Protein AF-A0A2G6NDE7-F1 (afdb_monomer)

Secondary structure (DSSP, 8-state):
-EEEEEEETTEEEEE-TT--EEEEESSTTSSEE---TTS-SS-EEEEEETTEEEEEE-S-TT-EEEEETTEEEEE-SSEEEP-SEEEEEESSTT--EEEEEEEETTTS----TTHHHHHHHHTT-HHHHHHHHHHHHHH-TT-HHHHHHHHHHHHHTT-HHHHHHHHHHHHHHS--HHHHHHHHHHHHHTT-HHHHHHHHHHHHHH-TT-HHHHHHHHHHHHT-S-----------------PEEEEEETTEEEEEEHHHHHHHHHHHHHHHHHHHHHHHHHHT----S-EEEEEE-TT-----S--TTSEEEE--GGGGGSHHHHHHHHHHHHHHHHHHHHHTT---S-HHHHHHHHHHHH-PPPHHHHHHHHH-TTHHHH--SSS--SS---SS-HHHHHHHHHHHHHHHHHHHHHHHHHHHHHHHHHHHHHS-HHHHHHHTT--HHHHHHHHHHHTT---

Sequence (463 aa):
MRLLHVKFGTIEKQLEGDVSELNVGRQRTNDIVVQENTVSRQHGRFLRLEDGYYFEDLKSRNGSMLITDEGIIPVWDTRSPLPEVGWIRLGGADGPMVRFEEKDAATGRVKNPLKPGIVQLNDKAFDAATAAFEAVITEYPGEWSAYYFSGASARMEENWELAVRRFEQYLLVQPHVPVMMELAKIYRTIGVEERAVEISRRVVQLAPGNARAHAAIEVMSGGMQSEDPTGEQLPEMGVGSFDMATERVHPFEITGPAILMKAVREPLSALLSAAWKTQGERCDCWPKQTIPVWLRLPWSDDAPESSPDTIGIEMDPQYVADTEFFKRYIYYSYAQYLFAVITGFSDVDSWWLKEGFARMLTEDLQPYQEKQLQSVRKMAEWVSFAAAGSMPPVNGSQYQLAFTCLASQSFVSFICRSRGFEWMRQLFTTLKATSELNTAFKQMGWSVEMAELEWRHAIGIPE

Solvent-accessible surface area (backbone atoms only — not comparable to full-atom values): 25413 Å² total; per-residue (Å²): 106,70,28,41,39,38,37,46,94,88,50,73,49,68,41,42,91,90,42,43,69,44,38,30,13,32,34,83,87,29,77,42,61,42,90,42,91,62,34,29,55,64,22,30,33,40,37,53,57,99,85,47,46,29,39,30,32,58,77,30,88,49,41,33,30,41,38,43,98,90,45,80,44,79,36,68,79,40,77,37,79,55,69,51,52,40,30,40,27,37,18,53,99,88,29,61,64,35,37,39,36,40,21,29,72,86,78,64,52,65,62,62,66,61,51,67,18,54,52,25,48,76,71,64,38,32,70,62,15,23,56,36,18,51,52,32,38,74,76,40,56,79,49,51,67,30,32,44,51,22,13,55,23,25,47,78,70,67,37,53,70,57,14,50,54,23,40,51,60,29,41,76,78,47,86,44,65,69,58,46,54,50,50,24,50,52,28,48,74,76,67,42,50,70,61,19,41,41,41,23,51,51,40,33,72,78,35,74,83,43,62,68,31,54,51,47,38,51,53,60,66,71,55,78,66,94,76,88,82,85,86,78,86,70,84,86,76,79,90,60,90,72,56,80,38,77,48,79,52,85,60,36,34,45,34,25,39,49,73,54,48,74,72,43,43,70,66,48,53,54,46,53,47,49,36,51,53,56,52,19,59,76,64,76,48,77,85,86,58,78,38,41,29,40,44,39,49,67,74,58,84,83,63,71,86,86,53,92,78,47,42,74,42,70,50,57,75,75,44,66,78,40,54,64,47,41,49,45,53,54,34,28,48,49,34,49,46,50,50,34,60,62,26,66,65,52,80,65,60,36,32,49,60,54,52,4,46,15,43,48,75,54,48,79,87,50,75,57,57,56,50,55,58,53,71,42,86,60,44,79,81,60,57,52,77,72,78,36,42,66,51,79,75,65,100,79,52,70,67,52,46,58,45,49,53,49,49,21,22,51,50,45,46,45,50,36,72,75,62,34,63,68,49,54,54,52,42,32,50,37,26,48,74,61,58,32,68,63,60,25,32,46,76,72,75,42,43,51,59,56,52,50,51,54,44,36,48,70,58,71,42,81,134

pLDDT: mean 82.17, std 13.31, range [34.62, 97.12]

Nearest PDB structures (foldseek):
  5a8i-assembly1_A  TM=7.798E-01  e=8.333E-06  Sulfolobus acidocaldarius
  2pl2-assembly1_B  TM=7.092E-01  e=2.204E-02  Thermus thermophilus HB27
  5xi8-assembly1_A  TM=7.142E-01  e=6.083E-02  Escherichia coli K-12
  6vbv-assembly1_4  TM=3.597E-01  e=2.806E-02  Bos taurus
  7rqf-assembly1_A  TM=2.698E-01  e=1.552E+00  Pseudomonas aeruginosa PAO1

Structure (mmCIF, N/CA/C/O backbone):
data_AF-A0A2G6NDE7-F1
#
_entry.id   AF-A0A2G6NDE7-F1
#
loop_
_atom_site.group_PDB
_atom_site.id
_atom_site.type_symbol
_atom_site.label_atom_id
_atom_site.label_alt_id
_atom_site.label_comp_id
_atom_site.label_asym_id
_atom_site.label_entity_id
_atom_site.label_seq_id
_atom_site.pdbx_PDB_ins_code
_atom_site.Cartn_x
_atom_site.Cartn_y
_atom_site.Cartn_z
_atom_site.occupancy
_atom_site.B_iso_or_equiv
_atom_site.auth_seq_id
_atom_site.auth_comp_id
_atom_site.auth_asym_id
_atom_site.auth_atom_id
_atom_site.pdbx_PDB_model_num
ATOM 1 N N . MET A 1 1 ? -21.764 1.357 -10.287 1.00 62.25 1 MET A N 1
ATOM 2 C CA . MET A 1 1 ? -22.692 0.230 -10.001 1.00 62.25 1 MET A CA 1
ATOM 3 C C . MET A 1 1 ? -22.180 -0.955 -10.798 1.00 62.25 1 MET A C 1
ATOM 5 O O . MET A 1 1 ? -21.854 -0.740 -11.951 1.00 62.25 1 MET A O 1
ATOM 9 N N . ARG A 1 2 ? -21.984 -2.144 -10.220 1.00 71.31 2 ARG A N 1
ATOM 10 C CA . ARG A 1 2 ? -21.366 -3.273 -10.946 1.00 71.31 2 ARG A CA 1
ATOM 11 C C . ARG A 1 2 ? -22.443 -4.195 -11.504 1.00 71.31 2 ARG A C 1
ATOM 13 O O . ARG A 1 2 ? -23.449 -4.394 -10.828 1.00 71.31 2 ARG A O 1
ATOM 20 N N . LEU A 1 3 ? -22.211 -4.767 -12.681 1.00 85.12 3 LEU A N 1
ATOM 21 C CA . LEU A 1 3 ? -23.089 -5.754 -13.308 1.00 85.12 3 LEU A CA 1
ATOM 22 C C . LEU A 1 3 ? -22.299 -6.991 -13.735 1.00 85.12 3 LEU A C 1
ATOM 24 O O . LEU A 1 3 ? -21.169 -6.871 -14.205 1.00 85.12 3 LEU A O 1
ATOM 28 N N . LEU A 1 4 ? -22.889 -8.178 -13.609 1.00 87.25 4 LEU A N 1
ATOM 29 C CA . LEU A 1 4 ? -22.315 -9.394 -14.190 1.00 87.25 4 LEU A CA 1
ATOM 30 C C . LEU A 1 4 ? -22.932 -9.637 -15.558 1.00 87.25 4 LEU A C 1
ATOM 32 O O . LEU A 1 4 ? -24.124 -9.918 -15.660 1.00 87.25 4 LEU A O 1
ATOM 36 N N . HIS A 1 5 ? -22.118 -9.565 -16.604 1.00 90.38 5 HIS A N 1
ATOM 37 C CA . HIS A 1 5 ? -22.527 -9.903 -17.955 1.00 90.38 5 HIS A CA 1
ATOM 38 C C . HIS A 1 5 ? -22.294 -11.391 -18.208 1.00 90.38 5 HIS A C 1
ATOM 40 O O . HIS A 1 5 ? -21.168 -11.868 -18.105 1.00 90.38 5 HIS A O 1
ATOM 46 N N . VAL A 1 6 ? -23.341 -12.126 -18.570 1.00 93.62 6 VAL A N 1
ATOM 47 C CA . VAL A 1 6 ? -23.285 -13.564 -18.840 1.00 93.62 6 VAL A CA 1
ATOM 48 C C . VAL A 1 6 ? -23.688 -13.828 -20.286 1.00 93.62 6 VAL A C 1
ATOM 50 O O . VAL A 1 6 ? -24.734 -13.368 -20.745 1.00 93.62 6 VAL A O 1
ATOM 53 N N . LYS A 1 7 ? -22.850 -14.570 -21.015 1.00 93.62 7 LYS A N 1
ATOM 54 C CA . LYS A 1 7 ? -22.985 -14.802 -22.453 1.00 93.62 7 LYS A CA 1
ATOM 55 C C . LYS A 1 7 ? -22.878 -16.277 -22.824 1.00 93.62 7 LYS A C 1
ATOM 57 O O . LYS A 1 7 ? -21.927 -16.965 -22.452 1.00 93.62 7 LYS A O 1
ATOM 62 N N . PHE A 1 8 ? -23.810 -16.730 -23.656 1.00 93.12 8 PHE A N 1
ATOM 63 C CA . PHE A 1 8 ? -23.776 -18.036 -24.308 1.00 93.12 8 PHE A CA 1
ATOM 64 C C . PHE A 1 8 ? -24.249 -17.914 -25.762 1.00 93.12 8 PHE A C 1
ATOM 66 O O . PHE A 1 8 ? -25.417 -17.630 -26.025 1.00 93.12 8 PHE A O 1
ATOM 73 N N . GLY A 1 9 ? -23.343 -18.106 -26.726 1.00 89.31 9 GLY A N 1
ATOM 74 C CA . GLY A 1 9 ? -23.644 -17.869 -28.141 1.00 89.31 9 GLY A CA 1
ATOM 75 C C . GLY A 1 9 ? -24.088 -16.421 -28.386 1.00 89.31 9 GLY A C 1
ATOM 76 O O . GLY A 1 9 ? -23.323 -15.487 -28.145 1.00 89.31 9 GLY A O 1
ATOM 77 N N . THR A 1 10 ? -25.327 -16.242 -28.851 1.00 88.31 10 THR A N 1
ATOM 78 C CA . THR A 1 10 ? -25.974 -14.929 -29.049 1.00 88.31 10 THR A CA 1
ATOM 79 C C . THR A 1 10 ? -26.804 -14.468 -27.848 1.00 88.31 10 THR A C 1
ATOM 81 O O . THR A 1 10 ? -27.357 -13.373 -27.882 1.00 88.31 10 THR A O 1
ATOM 84 N N . ILE A 1 11 ? -26.950 -15.302 -26.815 1.00 89.69 11 ILE A N 1
ATOM 85 C CA . ILE A 1 11 ? -27.692 -14.964 -25.600 1.00 89.69 11 ILE A CA 1
ATOM 86 C C . ILE A 1 11 ? -26.772 -14.148 -24.699 1.00 89.69 11 ILE A C 1
ATOM 88 O O . ILE A 1 11 ? -25.694 -14.614 -24.334 1.00 89.69 11 ILE A O 1
ATOM 92 N N . GLU A 1 12 ? -27.224 -12.958 -24.323 1.00 91.81 12 GLU A N 1
ATOM 93 C CA . GLU A 1 12 ? -26.545 -12.049 -23.403 1.00 91.81 12 GLU A CA 1
ATOM 94 C C . GLU A 1 12 ? -27.528 -11.630 -22.304 1.00 91.81 12 GLU A C 1
ATOM 96 O O . GLU A 1 12 ? -28.669 -11.251 -22.585 1.00 91.81 12 GLU A O 1
ATOM 101 N N . LYS A 1 13 ? -27.111 -11.768 -21.044 1.00 93.25 13 LYS A N 1
ATOM 102 C CA . LYS A 1 13 ? -27.898 -11.450 -19.845 1.00 93.25 13 LYS A CA 1
ATOM 103 C C . LYS A 1 13 ? -27.040 -10.708 -18.832 1.00 93.25 13 LYS A C 1
ATOM 105 O O . LYS A 1 13 ? -25.821 -10.856 -18.832 1.00 93.25 13 LYS A O 1
ATOM 110 N N . GLN A 1 14 ? -27.675 -9.910 -17.981 1.00 90.38 14 GLN A N 1
ATOM 111 C CA . GLN A 1 14 ? -26.994 -9.080 -16.992 1.00 90.38 14 GLN A CA 1
ATOM 112 C C . GLN A 1 14 ? -27.635 -9.263 -15.617 1.00 90.38 14 GLN A C 1
ATOM 114 O O . GLN A 1 14 ? -28.860 -9.265 -15.510 1.00 90.38 14 GLN A O 1
ATOM 119 N N . LEU A 1 15 ? -26.809 -9.426 -14.584 1.00 88.06 15 LEU A N 1
ATOM 120 C CA . LEU A 1 15 ? -27.224 -9.236 -13.194 1.00 88.06 15 LEU A CA 1
ATOM 121 C C . LEU A 1 15 ? -26.900 -7.804 -12.796 1.00 88.06 15 LEU A C 1
ATOM 123 O O . LEU A 1 15 ? -25.742 -7.483 -12.543 1.00 88.06 15 LEU A O 1
ATOM 127 N N . GLU A 1 16 ? -27.924 -6.961 -12.757 1.00 82.19 16 GLU A N 1
ATOM 128 C CA . GLU A 1 16 ? -27.847 -5.563 -12.341 1.00 82.19 16 GLU A CA 1
ATOM 129 C C . GLU A 1 16 ? -29.150 -5.128 -11.661 1.00 82.19 16 GLU A C 1
ATOM 131 O O . GLU A 1 16 ? -30.178 -5.792 -11.782 1.00 82.19 16 GLU A O 1
ATOM 136 N N . GLY A 1 17 ? -29.116 -4.003 -10.943 1.00 78.44 17 GLY A N 1
ATOM 137 C CA . GLY A 1 17 ? -30.314 -3.441 -10.311 1.00 78.44 17 GLY A CA 1
ATOM 138 C C . GLY A 1 17 ? -30.997 -4.423 -9.364 1.00 78.44 17 GLY A C 1
ATOM 139 O O . GLY A 1 17 ? -30.342 -4.965 -8.472 1.00 78.44 17 GLY A O 1
ATOM 140 N N . ASP A 1 18 ? -32.288 -4.643 -9.600 1.00 76.88 18 ASP A N 1
ATOM 141 C CA . ASP A 1 18 ? -33.152 -5.543 -8.828 1.00 76.88 18 ASP A CA 1
ATOM 142 C C . ASP A 1 18 ? -33.022 -7.021 -9.248 1.00 76.88 18 ASP A C 1
ATOM 144 O O . ASP A 1 18 ? -33.621 -7.900 -8.628 1.00 76.88 18 ASP A O 1
ATOM 148 N N . VAL A 1 19 ? -32.246 -7.325 -10.296 1.00 82.06 19 VAL A N 1
ATOM 149 C CA . VAL A 1 19 ? -32.011 -8.702 -10.749 1.00 82.06 19 VAL A CA 1
ATOM 150 C C . VAL A 1 19 ? -30.932 -9.338 -9.875 1.00 82.06 19 VAL A C 1
ATOM 152 O O . VAL A 1 19 ? -29.744 -9.027 -9.997 1.00 82.06 19 VAL A O 1
ATOM 155 N N . SER A 1 20 ? -31.350 -10.242 -8.988 1.00 88.69 20 SER A N 1
ATOM 156 C CA . SER A 1 20 ? -30.471 -10.941 -8.042 1.00 88.69 20 SER A CA 1
ATOM 157 C C . SER A 1 20 ? -30.060 -12.347 -8.486 1.00 88.69 20 SER A C 1
ATOM 159 O O . SER A 1 20 ? -29.087 -12.886 -7.958 1.00 88.69 20 SER A O 1
ATOM 161 N N . GLU A 1 21 ? -30.740 -12.942 -9.469 1.00 94.44 21 GLU A N 1
ATOM 162 C CA . GLU A 1 21 ? -30.390 -14.264 -9.994 1.00 94.44 21 GLU A CA 1
ATOM 163 C C . GLU A 1 21 ? -30.641 -14.409 -11.503 1.00 94.44 21 GLU A C 1
ATOM 165 O O . GLU A 1 21 ? -31.545 -13.789 -12.061 1.00 94.44 21 GLU A O 1
ATOM 170 N N . LEU A 1 22 ? -29.826 -15.242 -12.161 1.00 96.69 22 LEU A N 1
ATOM 171 C CA . LEU A 1 22 ? -30.031 -15.714 -13.533 1.00 96.69 22 LEU A CA 1
ATOM 172 C C . LEU A 1 22 ? -29.875 -17.230 -13.576 1.00 96.69 22 LEU A C 1
ATOM 174 O O . LEU A 1 22 ? -28.804 -17.769 -13.288 1.00 96.69 22 LEU A O 1
ATOM 178 N N . ASN A 1 23 ? -30.923 -17.926 -13.995 1.00 97.12 23 ASN A N 1
ATOM 179 C CA . ASN A 1 23 ? -30.917 -19.375 -14.113 1.00 97.12 23 ASN A CA 1
ATOM 180 C C . ASN A 1 23 ? -30.326 -19.816 -15.456 1.00 97.12 23 ASN A C 1
ATOM 182 O O . ASN A 1 23 ? -30.584 -19.220 -16.506 1.00 97.12 23 ASN A O 1
ATOM 186 N N . VAL A 1 24 ? -29.565 -20.909 -15.439 1.00 96.81 24 VAL A N 1
ATOM 187 C CA . VAL A 1 24 ? -28.998 -21.532 -16.636 1.00 96.81 24 VAL A CA 1
ATOM 188 C C . VAL A 1 24 ? -29.367 -23.008 -16.712 1.00 96.81 24 VAL A C 1
ATOM 190 O O . VAL A 1 24 ? -29.295 -23.763 -15.740 1.00 96.81 24 VAL A O 1
ATOM 193 N N . GLY A 1 25 ? -29.766 -23.451 -17.901 1.00 96.19 25 GLY A N 1
ATOM 194 C CA . GLY A 1 25 ? -30.099 -24.849 -18.135 1.00 96.19 25 GLY A CA 1
ATOM 195 C C . GLY A 1 25 ? -30.762 -25.092 -19.480 1.00 96.19 25 GLY A C 1
ATOM 196 O O . GLY A 1 25 ? -30.996 -24.180 -20.271 1.00 96.19 25 GLY A O 1
ATOM 197 N N . ARG A 1 26 ? -31.090 -26.355 -19.752 1.00 96.00 26 ARG A N 1
ATOM 198 C CA . ARG A 1 26 ? -31.675 -26.763 -21.035 1.00 96.00 26 ARG A CA 1
ATOM 199 C C . ARG A 1 26 ? -33.152 -26.413 -21.189 1.00 96.00 26 ARG A C 1
ATOM 201 O O . ARG A 1 26 ? -33.639 -26.296 -22.315 1.00 96.00 26 ARG A O 1
ATOM 208 N N . GLN A 1 27 ? -33.900 -26.289 -20.092 1.00 95.25 27 GLN A N 1
ATOM 209 C CA . GLN A 1 27 ? -35.298 -25.866 -20.189 1.00 95.25 27 GLN A CA 1
ATOM 210 C C . GLN A 1 27 ? -35.392 -24.432 -20.706 1.00 95.25 27 GLN A C 1
ATOM 212 O O . GLN A 1 27 ? -34.599 -23.570 -20.341 1.00 95.25 27 GLN A O 1
ATOM 217 N N . ARG A 1 28 ? -36.419 -24.175 -21.522 1.00 93.50 28 ARG A N 1
ATOM 218 C CA . ARG A 1 28 ? -36.696 -22.848 -22.091 1.00 93.50 28 ARG A CA 1
ATOM 219 C C . ARG A 1 28 ? -37.119 -21.806 -21.050 1.00 93.50 28 ARG A C 1
ATOM 221 O O . ARG A 1 28 ? -37.210 -20.638 -21.389 1.00 93.50 28 ARG A O 1
ATOM 228 N N . THR A 1 29 ? -37.410 -22.237 -19.825 1.00 94.06 29 THR A N 1
ATOM 229 C CA . THR A 1 29 ? -37.780 -21.374 -18.698 1.00 94.06 29 THR A CA 1
ATOM 230 C C . THR A 1 29 ? -36.574 -20.744 -18.001 1.00 94.06 29 THR A C 1
ATOM 232 O O . THR A 1 29 ? -36.780 -19.914 -17.129 1.00 94.06 29 THR A O 1
ATOM 235 N N . ASN A 1 30 ? -35.340 -21.147 -18.332 1.00 96.94 30 ASN A N 1
ATOM 236 C CA . ASN A 1 30 ? -34.134 -20.515 -17.792 1.00 96.94 30 ASN A CA 1
ATOM 237 C C . ASN A 1 30 ? -33.817 -19.216 -18.539 1.00 96.94 30 ASN A C 1
ATOM 239 O O . ASN A 1 30 ? -34.104 -19.100 -19.731 1.00 96.94 30 ASN A O 1
ATOM 243 N N . ASP A 1 31 ? -33.143 -18.286 -17.868 1.00 95.75 31 ASP A N 1
ATOM 244 C CA . ASP A 1 31 ? -32.687 -17.030 -18.470 1.00 95.75 31 ASP A CA 1
ATOM 245 C C . ASP A 1 31 ? -31.621 -17.266 -19.542 1.00 95.75 31 ASP A C 1
ATOM 247 O O . ASP A 1 31 ? -31.610 -16.606 -20.586 1.00 95.75 31 ASP A O 1
ATOM 251 N N . ILE A 1 32 ? -30.743 -18.241 -19.295 1.00 96.38 32 ILE A N 1
ATOM 252 C CA . ILE A 1 32 ? -29.700 -18.686 -20.215 1.00 96.38 32 ILE A CA 1
ATOM 253 C C . ILE A 1 32 ? -30.036 -20.112 -20.650 1.00 96.38 32 ILE A C 1
ATOM 255 O O . ILE A 1 32 ? -29.809 -21.089 -19.930 1.00 96.38 32 ILE A O 1
ATOM 259 N N . VAL A 1 33 ? -30.608 -20.230 -21.848 1.00 96.25 33 VAL A N 1
ATOM 260 C CA . VAL A 1 33 ? -31.058 -21.513 -22.392 1.00 96.25 33 VAL A CA 1
ATOM 261 C C . VAL A 1 33 ? -29.931 -22.179 -23.173 1.00 96.25 33 VAL A C 1
ATOM 263 O O . VAL A 1 33 ? -29.528 -21.702 -24.233 1.00 96.25 33 VAL A O 1
ATOM 266 N N . VAL A 1 34 ? -29.475 -23.329 -22.683 1.00 93.12 34 VAL A N 1
ATOM 267 C CA . VAL A 1 34 ? -28.413 -24.127 -23.308 1.00 93.12 34 VAL A CA 1
ATOM 268 C C . VAL A 1 34 ? -28.994 -25.464 -23.764 1.00 93.12 34 VAL A C 1
ATOM 270 O O . VAL A 1 34 ? -29.153 -26.387 -22.966 1.00 93.12 34 VAL A O 1
ATOM 273 N N . GLN A 1 35 ? -29.375 -25.567 -25.043 1.00 90.25 35 GLN A N 1
ATOM 274 C CA . GLN A 1 35 ? -30.114 -26.717 -25.592 1.00 90.25 35 GLN A CA 1
ATOM 275 C C . GLN A 1 35 ? -29.242 -27.955 -25.864 1.00 90.25 35 GLN A C 1
ATOM 277 O O . GLN A 1 35 ? -29.321 -28.555 -26.928 1.00 90.25 35 GLN A O 1
ATOM 282 N N . GLU A 1 36 ? -28.457 -28.373 -24.875 1.00 87.38 36 GLU A N 1
ATOM 283 C CA . GLU A 1 36 ? -27.539 -29.507 -24.981 1.00 87.38 36 GLU A CA 1
ATOM 284 C C . GLU A 1 36 ? -27.949 -30.643 -24.048 1.00 87.38 36 GLU A C 1
ATOM 286 O O . GLU A 1 36 ? -28.221 -30.430 -22.866 1.00 87.38 36 GLU A O 1
ATOM 291 N N . ASN A 1 37 ? -27.984 -31.880 -24.544 1.00 87.12 37 ASN A N 1
ATOM 292 C CA . ASN A 1 37 ? -28.448 -33.029 -23.750 1.00 87.12 37 ASN A CA 1
ATOM 293 C C . ASN A 1 37 ? -27.563 -33.328 -22.527 1.00 87.12 37 ASN A C 1
ATOM 295 O O . ASN A 1 37 ? -28.031 -33.946 -21.568 1.00 87.12 37 ASN A O 1
ATOM 299 N N . THR A 1 38 ? -26.312 -32.867 -22.552 1.00 85.56 38 THR A N 1
ATOM 300 C CA . THR A 1 38 ? -25.358 -32.924 -21.437 1.00 85.56 38 THR A CA 1
ATOM 301 C C . THR A 1 38 ? -25.697 -31.943 -20.311 1.00 85.56 38 THR A C 1
ATOM 303 O O . THR A 1 38 ? -25.205 -32.112 -19.193 1.00 85.56 38 THR A O 1
ATOM 306 N N . VAL A 1 39 ? -26.585 -30.974 -20.569 1.00 93.00 39 VAL A N 1
ATOM 307 C CA . VAL A 1 39 ? -27.033 -29.947 -19.629 1.00 93.00 39 VAL A CA 1
ATOM 308 C C . VAL A 1 39 ? -28.389 -30.327 -19.019 1.00 93.00 39 VAL A C 1
ATOM 310 O O . VAL A 1 39 ? -29.379 -30.629 -19.701 1.00 93.00 39 VAL A O 1
ATOM 313 N N . SER A 1 40 ? -28.442 -30.303 -17.687 1.00 94.44 40 SER A N 1
ATOM 314 C CA . SER A 1 40 ? -29.663 -30.477 -16.901 1.00 94.44 40 SER A CA 1
ATOM 315 C C . SER A 1 40 ? -30.731 -29.433 -17.231 1.00 94.44 40 SER A C 1
ATOM 317 O O . SER A 1 40 ? -30.460 -28.348 -17.741 1.00 94.44 40 SER A O 1
ATOM 319 N N . ARG A 1 41 ? -31.989 -29.781 -16.948 1.00 95.25 41 ARG A N 1
ATOM 320 C CA . ARG A 1 41 ? -33.151 -28.927 -17.223 1.00 95.25 41 ARG A CA 1
ATOM 321 C C . ARG A 1 41 ? -33.033 -27.567 -16.529 1.00 95.25 41 ARG A C 1
ATOM 323 O O . ARG A 1 41 ? -33.085 -26.557 -17.218 1.00 95.25 41 ARG A O 1
ATOM 330 N N . GLN A 1 42 ? -32.797 -27.587 -15.225 1.00 95.25 42 GLN A N 1
ATOM 331 C CA . GLN A 1 42 ? -32.268 -26.490 -14.420 1.00 95.25 42 GLN A CA 1
ATOM 332 C C . GLN A 1 42 ? -30.879 -26.966 -13.993 1.00 95.25 42 GLN A C 1
ATOM 334 O O . GLN A 1 42 ? -30.779 -28.027 -13.380 1.00 95.25 42 GLN A O 1
ATOM 339 N N . HIS A 1 43 ? -29.816 -26.316 -14.464 1.00 94.69 43 HIS A N 1
ATOM 340 C CA . HIS A 1 43 ? -28.449 -26.812 -14.277 1.00 94.69 43 HIS A CA 1
ATOM 341 C C . HIS A 1 43 ? -27.737 -26.068 -13.160 1.00 94.69 43 HIS A C 1
ATOM 343 O O . HIS A 1 43 ? -27.169 -26.687 -12.272 1.00 94.69 43 HIS A O 1
ATOM 349 N N . GLY A 1 44 ? -27.803 -24.747 -13.199 1.00 95.56 44 GLY A N 1
ATOM 350 C CA . GLY A 1 44 ? -27.184 -23.890 -12.208 1.00 95.56 44 GLY A CA 1
ATOM 351 C C . GLY A 1 44 ? -27.793 -22.504 -12.256 1.00 95.56 44 GLY A C 1
ATOM 352 O O . GLY A 1 44 ? -28.688 -22.234 -13.064 1.00 95.56 44 GLY A O 1
ATOM 353 N N . ARG A 1 45 ? -27.281 -21.614 -11.419 1.00 95.75 45 ARG A N 1
ATOM 354 C CA . ARG A 1 45 ? -27.657 -20.203 -11.439 1.00 95.75 45 ARG A CA 1
ATOM 355 C C . ARG A 1 45 ? -26.489 -19.302 -11.086 1.00 95.75 45 ARG A C 1
ATOM 357 O O . ARG A 1 45 ? -25.640 -19.653 -10.270 1.00 95.75 45 ARG A O 1
ATOM 364 N N . PHE A 1 46 ? -26.484 -18.134 -11.710 1.00 96.06 46 PHE A N 1
ATOM 365 C CA . PHE A 1 46 ? -25.657 -17.004 -11.328 1.00 96.06 46 PHE A CA 1
ATOM 366 C C . PHE A 1 46 ? -26.420 -16.186 -10.292 1.00 96.06 46 PHE A C 1
ATOM 368 O O . PHE A 1 46 ? -27.610 -15.928 -10.468 1.00 96.06 46 PHE A O 1
ATOM 375 N N . LEU A 1 47 ? -25.743 -15.790 -9.224 1.00 92.19 47 LEU A N 1
ATOM 376 C CA . LEU A 1 47 ? -26.322 -15.066 -8.100 1.00 92.19 47 LEU A CA 1
ATOM 377 C C . LEU A 1 47 ? -25.567 -13.762 -7.897 1.00 92.19 47 LEU A C 1
ATOM 379 O O . LEU A 1 47 ? -24.340 -13.739 -7.989 1.00 92.19 47 LEU A O 1
ATOM 383 N N . ARG A 1 48 ? -26.301 -12.704 -7.568 1.00 87.50 48 ARG A N 1
ATOM 384 C CA . ARG A 1 48 ? -25.762 -11.470 -7.013 1.00 87.50 48 ARG A CA 1
ATOM 385 C C . ARG A 1 48 ? -26.132 -11.410 -5.539 1.00 87.50 48 ARG A C 1
ATOM 387 O O . ARG A 1 48 ? -27.311 -11.360 -5.194 1.00 87.50 48 ARG A O 1
ATOM 394 N N . LEU A 1 49 ? -25.114 -11.414 -4.696 1.00 82.25 49 LEU A N 1
ATOM 395 C CA . LEU A 1 49 ? -25.223 -11.210 -3.259 1.00 82.25 49 LEU A CA 1
ATOM 396 C C . LEU A 1 49 ? -24.631 -9.839 -2.902 1.00 82.25 49 LEU A C 1
ATOM 398 O O . LEU A 1 49 ? -24.132 -9.125 -3.776 1.00 82.25 49 LEU A O 1
ATOM 402 N N . GLU A 1 50 ? -24.729 -9.443 -1.635 1.00 70.44 50 GLU A N 1
ATOM 403 C CA . GLU A 1 50 ? -24.191 -8.156 -1.165 1.00 70.44 50 GLU A CA 1
ATOM 404 C C . GLU A 1 50 ? -22.672 -8.045 -1.378 1.00 70.44 50 GLU A C 1
ATOM 406 O O . GLU A 1 50 ? -22.163 -6.960 -1.650 1.00 70.44 50 GLU A O 1
ATOM 411 N N . ASP A 1 51 ? -21.971 -9.175 -1.325 1.00 65.62 51 ASP A N 1
ATOM 412 C CA . ASP A 1 51 ? -20.515 -9.314 -1.356 1.00 65.62 51 ASP A CA 1
ATOM 413 C C . ASP A 1 51 ? -19.944 -9.714 -2.730 1.00 65.62 51 ASP A C 1
ATOM 415 O O . ASP A 1 51 ? -18.726 -9.767 -2.901 1.00 65.62 51 ASP A O 1
ATOM 419 N N . GLY A 1 52 ? -20.789 -9.954 -3.740 1.00 77.69 52 GLY A N 1
ATOM 420 C CA . GLY A 1 52 ? -20.324 -10.208 -5.103 1.00 77.69 52 GLY A CA 1
ATOM 421 C C . GLY A 1 52 ? -21.197 -11.150 -5.921 1.00 77.69 52 GLY A C 1
ATOM 422 O O . GLY A 1 52 ? -22.406 -11.280 -5.710 1.00 77.69 52 GLY A O 1
ATOM 423 N N . TYR A 1 53 ? -20.563 -11.790 -6.904 1.00 86.69 53 TYR A N 1
ATOM 424 C CA . TYR A 1 53 ? -21.213 -12.706 -7.831 1.00 86.69 53 TYR A CA 1
ATOM 425 C C . TYR A 1 53 ? -20.772 -14.141 -7.598 1.00 86.69 53 TYR A C 1
ATOM 427 O O . TYR A 1 53 ? -19.595 -14.427 -7.395 1.00 86.69 53 TYR A O 1
ATOM 435 N N . TYR A 1 54 ? -21.732 -15.051 -7.686 1.00 89.06 54 TYR A N 1
ATOM 436 C CA . TYR A 1 54 ? -21.531 -16.464 -7.410 1.00 89.06 54 TYR A CA 1
ATOM 437 C C . TYR A 1 54 ? -22.161 -17.320 -8.499 1.00 89.06 54 TYR A C 1
ATOM 439 O O . TYR A 1 54 ? -23.118 -16.907 -9.157 1.00 89.06 54 TYR A O 1
ATOM 447 N N . PHE A 1 55 ? -21.658 -18.540 -8.649 1.00 92.19 55 PHE A N 1
ATOM 448 C CA . PHE A 1 55 ? -22.319 -19.592 -9.404 1.00 92.19 55 PHE A CA 1
ATOM 449 C C . PHE A 1 55 ? -22.635 -20.774 -8.491 1.00 92.19 55 PHE A C 1
ATOM 451 O O . PHE A 1 55 ? -21.790 -21.229 -7.721 1.00 92.19 55 PHE A O 1
ATOM 458 N N . GLU A 1 56 ? -23.865 -21.265 -8.574 1.00 91.50 56 GLU A N 1
ATOM 459 C CA . GLU A 1 56 ? -24.354 -22.409 -7.809 1.00 91.50 56 GLU A CA 1
ATOM 460 C C . GLU A 1 56 ? -24.839 -23.489 -8.778 1.00 91.50 56 GLU A C 1
ATOM 462 O O . GLU A 1 56 ? -25.712 -23.236 -9.612 1.00 91.50 56 GLU A O 1
ATOM 467 N N . ASP A 1 57 ? -24.279 -24.696 -8.668 1.00 91.75 57 ASP A N 1
ATOM 468 C CA . ASP A 1 57 ? -24.794 -25.872 -9.372 1.00 91.75 57 ASP A CA 1
ATOM 469 C C . ASP A 1 57 ? -26.034 -26.409 -8.636 1.00 91.75 57 ASP A C 1
ATOM 471 O O . ASP A 1 57 ? -26.017 -26.617 -7.422 1.00 91.75 57 ASP A O 1
ATOM 475 N N . LEU A 1 58 ? -27.134 -26.616 -9.364 1.00 91.81 58 LEU A N 1
ATOM 476 C CA . LEU A 1 58 ? -28.426 -27.032 -8.807 1.00 91.81 58 LEU A CA 1
ATOM 477 C C . LEU A 1 58 ? -28.579 -28.559 -8.832 1.00 91.81 58 LEU A C 1
ATOM 479 O O . LEU A 1 58 ? -29.590 -29.081 -9.314 1.00 91.81 58 LEU A O 1
ATOM 483 N N . LYS A 1 59 ? -27.571 -29.282 -8.329 1.00 88.06 59 LYS A N 1
ATOM 484 C CA . LYS A 1 59 ? -27.505 -30.757 -8.350 1.00 88.06 59 LYS A CA 1
ATOM 485 C C . LYS A 1 59 ? -27.657 -31.308 -9.763 1.00 88.06 59 LYS A C 1
ATOM 487 O O . LYS A 1 59 ? -28.445 -32.222 -10.040 1.00 88.06 59 LYS A O 1
ATOM 492 N N . SER A 1 60 ? -26.938 -30.695 -10.690 1.00 90.12 60 SER A N 1
ATOM 493 C CA . SER A 1 60 ? -26.957 -31.066 -12.088 1.00 90.12 60 SER A CA 1
ATOM 494 C C . SER A 1 60 ? -26.408 -32.487 -12.270 1.00 90.12 60 SER A C 1
ATOM 496 O O . SER A 1 60 ? -25.547 -32.961 -11.533 1.00 90.12 60 SER A O 1
ATOM 498 N N . ARG A 1 61 ? -26.898 -33.206 -13.288 1.00 87.56 61 ARG A N 1
ATOM 499 C CA . ARG A 1 61 ? -26.511 -34.608 -13.525 1.00 87.56 61 ARG A CA 1
ATOM 500 C C . ARG A 1 61 ? -25.003 -34.802 -13.721 1.00 87.56 61 ARG A C 1
ATOM 502 O O . ARG A 1 61 ? -24.489 -35.858 -13.377 1.00 87.56 61 ARG A O 1
ATOM 509 N N . ASN A 1 62 ? -24.342 -33.829 -14.340 1.00 82.75 62 ASN A N 1
ATOM 510 C CA . ASN A 1 62 ? -22.968 -33.955 -14.821 1.00 82.75 62 ASN A CA 1
ATOM 511 C C . ASN A 1 62 ? -22.016 -32.930 -14.175 1.00 82.75 62 ASN A C 1
ATOM 513 O O . ASN A 1 62 ? -20.860 -32.860 -14.586 1.00 82.75 62 ASN A O 1
ATOM 517 N N . GLY A 1 63 ? -22.494 -32.161 -13.190 1.00 86.62 63 GLY A N 1
ATOM 518 C CA . GLY A 1 63 ? -21.737 -31.110 -12.515 1.00 86.62 63 GLY A CA 1
ATOM 519 C C . GLY A 1 63 ? -21.452 -29.884 -13.378 1.00 86.62 63 GLY A C 1
ATOM 520 O O . GLY A 1 63 ? -21.744 -29.852 -14.574 1.00 86.62 63 GLY A O 1
ATOM 521 N N . SER A 1 64 ? -20.815 -28.895 -12.757 1.00 88.69 64 SER A N 1
ATOM 522 C CA . SER A 1 64 ? -20.336 -27.678 -13.408 1.00 88.69 64 SER A CA 1
ATOM 523 C C . SER A 1 64 ? -18.861 -27.444 -13.088 1.00 88.69 64 SER A C 1
ATOM 525 O O . SER A 1 64 ? -18.358 -27.858 -12.043 1.00 88.69 64 SER A O 1
ATOM 527 N N . MET A 1 65 ? -18.143 -26.779 -13.989 1.00 82.31 65 MET A N 1
ATOM 528 C CA . MET A 1 65 ? -16.723 -26.458 -13.814 1.00 82.31 65 MET A CA 1
ATOM 529 C C . MET A 1 65 ? -16.494 -24.977 -14.097 1.00 82.31 65 MET A C 1
ATOM 531 O O . MET A 1 65 ? -16.792 -24.505 -15.193 1.00 82.31 65 MET A O 1
ATOM 535 N N . LEU A 1 66 ? -15.940 -24.262 -13.125 1.00 82.56 66 LEU A N 1
ATOM 536 C CA . LEU A 1 66 ? -15.463 -22.895 -13.273 1.00 82.56 66 LEU A CA 1
ATOM 537 C C . LEU A 1 66 ? -14.050 -22.923 -13.859 1.00 82.56 66 LEU A C 1
ATOM 539 O O . LEU A 1 66 ? -13.146 -23.542 -13.308 1.00 82.56 66 LEU A O 1
ATOM 543 N N . ILE A 1 67 ? -13.869 -22.263 -14.993 1.00 75.25 67 ILE A N 1
ATOM 544 C CA . ILE A 1 67 ? -12.603 -22.170 -15.712 1.00 75.25 67 ILE A CA 1
ATOM 545 C C . ILE A 1 67 ? -12.167 -20.710 -15.689 1.00 75.25 67 ILE A C 1
ATOM 547 O O . ILE A 1 67 ? -12.907 -19.823 -16.127 1.00 75.25 67 ILE A O 1
ATOM 551 N N . THR A 1 68 ? -10.967 -20.478 -15.174 1.00 73.81 68 THR A N 1
ATOM 552 C CA . THR A 1 68 ? -10.346 -19.163 -15.023 1.00 73.81 68 THR A CA 1
ATOM 553 C C . THR A 1 68 ? -8.913 -19.229 -15.546 1.00 73.81 68 THR A C 1
ATOM 555 O O . THR A 1 68 ? -8.383 -20.310 -15.811 1.00 73.81 68 THR A O 1
ATOM 558 N N . ASP A 1 69 ? -8.256 -18.078 -15.653 1.00 58.06 69 ASP A N 1
ATOM 559 C CA . ASP A 1 69 ? -6.831 -18.032 -16.003 1.00 58.06 69 ASP A CA 1
ATOM 560 C C . ASP A 1 69 ? -5.935 -18.659 -14.913 1.00 58.06 69 ASP A C 1
ATOM 562 O O . ASP A 1 69 ? -4.772 -18.960 -15.160 1.00 58.06 69 ASP A O 1
ATOM 566 N N . GLU A 1 70 ? -6.476 -18.872 -13.711 1.00 52.09 70 GLU A N 1
ATOM 567 C CA . GLU A 1 70 ? -5.788 -19.471 -12.562 1.00 52.09 70 GLU A CA 1
ATOM 568 C C . GLU A 1 70 ? -6.002 -20.992 -12.476 1.00 52.09 70 GLU A C 1
ATOM 570 O O . GLU A 1 70 ? -5.335 -21.669 -11.692 1.00 52.09 70 GLU A O 1
ATOM 575 N N . GLY A 1 71 ? -6.916 -21.552 -13.278 1.00 57.16 71 GLY A N 1
ATOM 576 C CA . GLY A 1 71 ? -7.142 -22.992 -13.365 1.00 57.16 71 GLY A CA 1
ATOM 577 C C . GLY A 1 71 ? -8.609 -23.398 -13.496 1.00 57.16 71 GLY A C 1
ATOM 578 O O . GLY A 1 71 ? -9.486 -22.611 -13.849 1.00 57.16 71 GLY A O 1
ATOM 579 N N . ILE A 1 72 ? -8.868 -24.680 -13.227 1.00 66.69 72 ILE A N 1
ATOM 580 C CA . ILE A 1 72 ? -10.195 -25.300 -13.329 1.00 66.69 72 ILE A CA 1
ATOM 581 C C . ILE A 1 72 ? -10.655 -25.700 -11.929 1.00 66.69 72 ILE A C 1
ATOM 583 O O . ILE A 1 72 ? -10.008 -26.505 -11.261 1.00 66.69 72 ILE A O 1
ATOM 587 N N . ILE A 1 73 ? -11.786 -25.151 -11.499 1.00 72.06 73 ILE A N 1
ATOM 588 C CA . ILE A 1 73 ? -12.379 -25.354 -10.181 1.00 72.06 73 ILE A CA 1
ATOM 589 C C . ILE A 1 73 ? -13.718 -26.074 -10.371 1.00 72.06 73 ILE A C 1
ATOM 591 O O . ILE A 1 73 ? -14.599 -25.556 -11.060 1.00 72.06 73 ILE A O 1
ATOM 595 N N . PRO A 1 74 ? -13.911 -27.266 -9.794 1.00 74.50 74 PRO A N 1
ATOM 596 C CA . PRO A 1 74 ? -15.203 -27.926 -9.859 1.00 74.50 74 PRO A CA 1
ATOM 597 C C . PRO A 1 74 ? -16.221 -27.232 -8.942 1.00 74.50 74 PRO A C 1
ATOM 599 O O . PRO A 1 74 ? -15.888 -26.859 -7.818 1.00 74.50 74 PRO A O 1
ATOM 602 N N . VAL A 1 75 ? -17.464 -27.095 -9.405 1.00 77.62 75 VAL A N 1
ATOM 603 C CA . VAL A 1 75 ? -18.573 -26.508 -8.639 1.00 77.62 75 VAL A CA 1
ATOM 604 C C . VAL A 1 75 ? -19.567 -27.613 -8.289 1.00 77.62 75 VAL A C 1
ATOM 606 O O . VAL A 1 75 ? -20.217 -28.167 -9.177 1.00 77.62 75 VAL A O 1
ATOM 609 N N . TRP A 1 76 ? -19.694 -27.917 -6.996 1.00 67.25 76 TRP A N 1
ATOM 610 C CA . TRP A 1 76 ? -20.588 -28.959 -6.480 1.00 67.25 76 TRP A CA 1
ATOM 611 C C . TRP A 1 76 ? -21.407 -28.429 -5.312 1.00 67.25 76 TRP A C 1
ATOM 613 O O . TRP A 1 76 ? -20.810 -28.046 -4.307 1.00 67.25 76 TRP A O 1
ATOM 623 N N . ASP A 1 77 ? -22.739 -28.436 -5.434 1.00 61.59 77 ASP A N 1
ATOM 624 C CA . ASP A 1 77 ? -23.734 -28.250 -4.358 1.00 61.59 77 ASP A CA 1
ATOM 625 C C . ASP A 1 77 ? -23.484 -27.079 -3.377 1.00 61.59 77 ASP A C 1
ATOM 627 O O . ASP A 1 77 ? -24.058 -27.020 -2.290 1.00 61.59 77 ASP A O 1
ATOM 631 N N . THR A 1 78 ? -22.626 -26.136 -3.761 1.00 67.94 78 THR A N 1
ATOM 632 C CA . THR A 1 78 ? -22.153 -24.998 -2.977 1.00 67.94 78 THR A CA 1
ATOM 633 C C . THR A 1 78 ? -22.011 -23.799 -3.900 1.00 67.94 78 THR A C 1
ATOM 635 O O . THR A 1 78 ? -21.741 -23.926 -5.100 1.00 67.94 78 THR A O 1
ATOM 638 N N . ARG A 1 79 ? -22.209 -22.609 -3.337 1.00 79.88 79 ARG A N 1
ATOM 639 C CA . ARG A 1 79 ? -22.010 -21.350 -4.053 1.00 79.88 79 ARG A CA 1
ATOM 640 C C . ARG A 1 79 ? -20.514 -21.121 -4.224 1.00 79.88 79 ARG A C 1
ATOM 642 O O . ARG A 1 79 ? -19.796 -20.999 -3.238 1.00 79.88 79 ARG A O 1
ATOM 649 N N . SER A 1 80 ? -20.055 -21.068 -5.468 1.00 78.06 80 SER A N 1
ATOM 650 C CA . SER A 1 80 ? -18.665 -20.764 -5.804 1.00 78.06 80 SER A CA 1
ATOM 651 C C . SER A 1 80 ? -18.534 -19.294 -6.205 1.00 78.06 80 SER A C 1
ATOM 653 O O . SER A 1 80 ? -19.282 -18.863 -7.089 1.00 78.06 80 SER A O 1
ATOM 655 N N . PRO A 1 81 ? -17.629 -18.514 -5.585 1.00 81.31 81 PRO A N 1
ATOM 656 C CA . PRO A 1 81 ? -17.412 -17.122 -5.962 1.00 81.31 81 PRO A CA 1
ATOM 657 C C . PRO A 1 81 ? -16.885 -17.038 -7.394 1.00 81.31 81 PRO A C 1
ATOM 659 O O . PRO A 1 81 ? -16.055 -17.847 -7.819 1.00 81.31 81 PRO A O 1
ATOM 662 N N . LEU A 1 82 ? -17.390 -16.063 -8.148 1.00 79.00 82 LEU A N 1
ATOM 663 C CA . LEU A 1 82 ? -16.963 -15.818 -9.516 1.00 79.00 82 LEU A CA 1
ATOM 664 C C . LEU A 1 82 ? -15.848 -14.767 -9.556 1.00 79.00 82 LEU A C 1
ATOM 666 O O . LEU A 1 82 ? -15.986 -13.705 -8.950 1.00 79.00 82 LEU A O 1
ATOM 670 N N . PRO A 1 83 ? -14.758 -15.015 -10.304 1.00 71.00 83 PRO A N 1
ATOM 671 C CA . PRO A 1 83 ? -13.768 -13.984 -10.600 1.00 71.00 83 PRO A CA 1
ATOM 672 C C . PRO A 1 83 ? -14.337 -12.907 -11.542 1.00 71.00 83 PRO A C 1
ATOM 674 O O . PRO A 1 83 ? -15.479 -12.969 -11.987 1.00 71.00 83 PRO A O 1
ATOM 677 N N . GLU A 1 84 ? -13.519 -11.916 -11.903 1.00 72.06 84 GLU A N 1
ATOM 678 C CA . GLU A 1 84 ? -13.909 -10.852 -12.847 1.00 72.06 84 GLU A CA 1
ATOM 679 C C . GLU A 1 84 ? -14.291 -11.384 -14.233 1.00 72.06 84 GLU A C 1
ATOM 681 O O . GLU A 1 84 ? -15.165 -10.835 -14.895 1.00 72.06 84 GLU A O 1
ATOM 686 N N . VAL A 1 85 ? -13.639 -12.449 -14.693 1.00 80.81 85 VAL A N 1
ATOM 687 C CA . VAL A 1 85 ? -13.903 -13.063 -15.992 1.00 80.81 85 VAL A CA 1
ATOM 688 C C . VAL A 1 85 ? -13.630 -14.552 -15.913 1.00 80.81 85 VAL A C 1
ATOM 690 O O . VAL A 1 85 ? -12.698 -14.997 -15.244 1.00 80.81 85 VAL A O 1
ATOM 693 N N . GLY A 1 86 ? -14.435 -15.326 -16.622 1.00 82.50 86 GLY A N 1
ATOM 694 C CA . GLY A 1 86 ? -14.209 -16.752 -16.745 1.00 82.50 86 GLY A CA 1
ATOM 695 C C . GLY A 1 86 ? -15.316 -17.439 -17.515 1.00 82.50 86 GLY A C 1
ATOM 696 O O . GLY A 1 86 ? -16.138 -16.809 -18.194 1.00 82.50 86 GLY A O 1
ATOM 697 N N . TRP A 1 87 ? -15.325 -18.761 -17.400 1.00 91.06 87 TRP A N 1
ATOM 698 C CA . TRP A 1 87 ? -16.314 -19.613 -18.033 1.00 91.06 87 TRP A CA 1
ATOM 699 C C . TRP A 1 87 ? -16.861 -20.628 -17.046 1.00 91.06 87 TRP A C 1
ATOM 701 O O . TRP A 1 87 ? -16.120 -21.212 -16.263 1.00 91.06 87 TRP A O 1
ATOM 711 N N . ILE A 1 88 ? -18.158 -20.886 -17.138 1.00 94.31 88 ILE A N 1
ATOM 712 C CA . ILE A 1 88 ? -18.788 -22.054 -16.544 1.00 94.31 88 ILE A CA 1
ATOM 713 C C . ILE A 1 88 ? -18.983 -23.082 -17.648 1.00 94.31 88 ILE A C 1
ATOM 715 O O . ILE A 1 88 ? -19.773 -22.874 -18.570 1.00 94.31 88 ILE A O 1
ATOM 719 N N . ARG A 1 89 ? -18.273 -24.204 -17.563 1.00 92.62 89 ARG A N 1
ATOM 720 C CA . ARG A 1 89 ? -18.589 -25.392 -18.355 1.00 92.62 89 ARG A CA 1
ATOM 721 C C . ARG A 1 89 ? -19.707 -26.158 -17.659 1.00 92.62 89 ARG A C 1
ATOM 723 O O . ARG A 1 89 ? -19.564 -26.532 -16.498 1.00 92.62 89 ARG A O 1
ATOM 730 N N . LEU A 1 90 ? -20.793 -26.401 -18.385 1.00 90.44 90 LEU A N 1
ATOM 731 C CA . LEU A 1 90 ? -21.962 -27.120 -17.888 1.00 90.44 90 LEU A CA 1
ATOM 732 C C . LEU A 1 90 ? -21.891 -28.587 -18.313 1.00 90.44 90 LEU A C 1
ATOM 734 O O . LEU A 1 90 ? -21.944 -28.909 -19.499 1.00 90.44 90 LEU A O 1
ATOM 738 N N . GLY A 1 91 ? -21.831 -29.489 -17.344 1.00 83.12 91 GLY A N 1
ATOM 739 C CA . GLY A 1 91 ? -21.739 -30.925 -17.554 1.00 83.12 91 GLY A CA 1
ATOM 740 C C . GLY A 1 91 ? -20.316 -31.451 -17.764 1.00 83.12 91 GLY A C 1
ATOM 741 O O . GLY A 1 91 ? -19.349 -30.924 -17.220 1.00 83.12 91 GLY A O 1
ATOM 742 N N . GLY A 1 92 ? -20.209 -32.550 -18.522 1.00 73.88 92 GLY A N 1
ATOM 743 C CA . GLY A 1 92 ? -18.968 -33.316 -18.692 1.00 73.88 92 GLY A CA 1
ATOM 744 C C . GLY A 1 92 ? -17.860 -32.581 -19.459 1.00 73.88 92 GLY A C 1
ATOM 745 O O . GLY A 1 92 ? -17.952 -31.389 -19.741 1.00 73.88 92 GLY A O 1
ATOM 746 N N . ALA A 1 93 ? -16.795 -33.304 -19.821 1.00 71.38 93 ALA A N 1
ATOM 747 C CA . ALA A 1 93 ? -15.601 -32.723 -20.447 1.00 71.38 93 ALA A CA 1
ATOM 748 C C . ALA A 1 93 ? -15.902 -31.881 -21.706 1.00 71.38 93 ALA A C 1
ATOM 750 O O . ALA A 1 93 ? -15.322 -30.805 -21.855 1.00 71.38 93 ALA A O 1
ATOM 751 N N . ASP A 1 94 ? -16.873 -32.319 -22.514 1.00 77.25 94 ASP A N 1
ATOM 752 C CA . ASP A 1 94 ? -17.336 -31.661 -23.748 1.00 77.25 94 ASP A CA 1
ATOM 753 C C . ASP A 1 94 ? -18.571 -30.762 -23.530 1.00 77.25 94 ASP A C 1
ATOM 755 O O . ASP A 1 94 ? -19.344 -30.488 -24.449 1.00 77.25 94 ASP A O 1
ATOM 759 N N . GLY A 1 95 ? -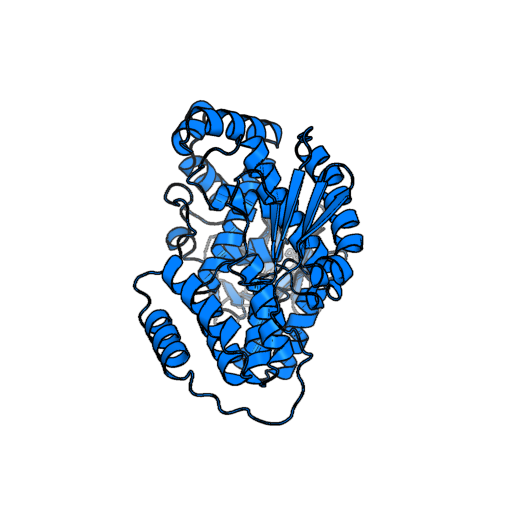18.823 -30.357 -22.284 1.00 84.44 95 GLY A N 1
ATOM 760 C CA . GLY A 1 95 ? -19.958 -29.520 -21.919 1.00 84.44 95 GLY A CA 1
ATOM 761 C C . GLY A 1 95 ? -19.897 -28.115 -22.540 1.00 84.44 95 GLY A C 1
ATOM 762 O O . GLY A 1 95 ? -18.809 -27.561 -22.715 1.00 84.44 95 GLY A O 1
ATOM 763 N N . PRO A 1 96 ? -21.048 -27.491 -22.844 1.00 92.25 96 PRO A N 1
ATOM 764 C CA . PRO A 1 96 ? -21.093 -26.115 -23.328 1.00 92.25 96 PRO A CA 1
ATOM 765 C C . PRO A 1 96 ? -20.542 -25.128 -22.292 1.00 92.25 96 PRO A C 1
ATOM 767 O O . PRO A 1 96 ? -20.759 -25.275 -21.087 1.00 92.25 96 PRO A O 1
ATOM 770 N N . MET A 1 97 ? -19.856 -24.094 -22.783 1.00 91.25 97 MET A N 1
ATOM 771 C CA . MET A 1 97 ? -19.225 -23.063 -21.960 1.00 91.25 97 MET A CA 1
ATOM 772 C C . MET A 1 97 ? -20.035 -21.770 -21.983 1.00 91.25 97 MET A C 1
ATOM 774 O O . MET A 1 97 ? -20.241 -21.170 -23.038 1.00 91.25 97 MET A O 1
ATOM 778 N N . VAL A 1 98 ? -20.453 -21.317 -20.807 1.00 93.69 98 VAL A N 1
ATOM 779 C CA . VAL A 1 98 ? -21.103 -20.026 -20.585 1.00 93.69 98 VAL A CA 1
ATOM 780 C C . VAL A 1 98 ? -20.055 -19.056 -20.065 1.00 93.69 98 VAL A C 1
ATOM 782 O O . VAL A 1 98 ? -19.466 -19.284 -19.014 1.00 93.69 98 VAL A O 1
ATOM 785 N N . ARG A 1 99 ? -19.794 -17.980 -20.805 1.00 92.00 99 ARG A N 1
ATOM 786 C CA . ARG A 1 99 ? -18.836 -16.952 -20.392 1.00 92.00 99 ARG A CA 1
ATOM 787 C C . ARG A 1 99 ? -19.510 -15.981 -19.432 1.00 92.00 99 ARG A C 1
ATOM 789 O O . ARG A 1 99 ? -20.659 -15.613 -19.658 1.00 92.00 99 ARG A O 1
ATOM 796 N N . PHE A 1 100 ? -18.782 -15.504 -18.434 1.00 89.75 100 PHE A N 1
ATOM 797 C CA . PHE A 1 100 ? -19.196 -14.357 -17.635 1.00 89.75 100 PHE A CA 1
ATOM 798 C C . PHE A 1 100 ? -18.075 -13.315 -17.565 1.00 89.75 100 PHE A C 1
ATOM 800 O O . PHE A 1 100 ? -16.895 -13.628 -17.739 1.00 89.75 100 PHE A O 1
ATOM 807 N N . GLU A 1 101 ? -18.463 -12.065 -17.361 1.00 84.44 101 GLU A N 1
ATOM 808 C CA . GLU A 1 101 ? -17.570 -10.925 -17.194 1.00 84.44 101 GLU A CA 1
ATOM 809 C C . GLU A 1 101 ? -18.255 -9.905 -16.284 1.00 84.44 101 GLU A C 1
ATOM 811 O O . GLU A 1 101 ? -19.331 -9.400 -16.607 1.00 84.44 101 GLU A O 1
ATOM 816 N N . GLU A 1 102 ? -17.645 -9.597 -15.147 1.00 81.12 102 GLU A N 1
ATOM 817 C CA . GLU A 1 102 ? -18.076 -8.496 -14.299 1.00 81.12 102 GLU A CA 1
ATOM 818 C C . GLU A 1 102 ? -17.618 -7.171 -14.909 1.00 81.12 102 GLU A C 1
ATOM 820 O O . GLU A 1 102 ? -16.452 -6.974 -15.263 1.00 81.12 102 GLU A O 1
ATOM 825 N N . LYS A 1 103 ? -18.562 -6.246 -15.037 1.00 74.38 103 LYS A N 1
ATOM 826 C CA . LYS A 1 103 ? -18.347 -4.925 -15.608 1.00 74.38 103 LYS A CA 1
ATOM 827 C C . LYS A 1 103 ? -18.744 -3.868 -14.600 1.00 74.38 103 LYS A C 1
ATOM 829 O O . LYS A 1 103 ? -19.757 -3.987 -13.912 1.00 74.38 103 LYS A O 1
ATOM 834 N N . ASP A 1 104 ? -17.968 -2.797 -14.551 1.00 64.69 104 ASP A N 1
ATOM 835 C CA . ASP A 1 104 ? -18.481 -1.561 -13.982 1.00 64.69 104 ASP A CA 1
ATOM 836 C C . ASP A 1 104 ? -19.515 -0.980 -14.961 1.00 64.69 104 ASP A C 1
ATOM 838 O O . ASP A 1 104 ? -19.236 -0.865 -16.153 1.00 64.69 104 ASP A O 1
ATOM 842 N N . ALA A 1 105 ? -20.717 -0.645 -14.496 1.00 58.50 105 ALA A N 1
ATOM 843 C CA . ALA A 1 105 ? -21.775 -0.096 -15.344 1.00 58.50 105 ALA A CA 1
ATOM 844 C C . ALA A 1 105 ? -21.422 1.284 -15.931 1.00 58.50 105 ALA A C 1
ATOM 846 O O . ALA A 1 105 ? -22.028 1.686 -16.920 1.00 58.50 105 ALA A O 1
ATOM 847 N N . ALA A 1 106 ? -20.455 2.006 -15.350 1.00 53.44 106 ALA A N 1
ATOM 848 C CA . ALA A 1 106 ? -19.974 3.291 -15.850 1.00 53.44 106 ALA A CA 1
ATOM 849 C C . ALA A 1 106 ? -18.756 3.158 -16.784 1.00 53.44 106 ALA A C 1
ATOM 851 O O . ALA A 1 106 ? -18.662 3.908 -17.752 1.00 53.44 106 ALA A O 1
ATOM 852 N N . THR A 1 107 ? -17.834 2.220 -16.523 1.00 55.56 107 THR A N 1
ATOM 853 C CA . THR A 1 107 ? -16.538 2.133 -17.243 1.00 55.56 107 THR A CA 1
ATOM 854 C C . THR A 1 107 ? -16.303 0.823 -18.008 1.00 55.56 107 THR A C 1
ATOM 856 O O . THR A 1 107 ? -15.402 0.739 -18.839 1.00 55.56 107 THR A O 1
ATOM 859 N N . GLY A 1 108 ? -17.132 -0.203 -17.800 1.00 47.25 108 GLY A N 1
ATOM 860 C CA . GLY A 1 108 ? -17.203 -1.407 -18.631 1.00 47.25 108 GLY A CA 1
ATOM 861 C C . GLY A 1 108 ? -16.305 -2.589 -18.241 1.00 47.25 108 GLY A C 1
ATOM 862 O O . GLY A 1 108 ? -16.508 -3.658 -18.816 1.00 47.25 108 GLY A O 1
ATOM 863 N N . ARG A 1 109 ? -15.371 -2.459 -17.278 1.00 50.19 109 ARG A N 1
ATOM 864 C CA . ARG A 1 109 ? -14.564 -3.557 -16.680 1.00 50.19 109 ARG A CA 1
ATOM 865 C C . ARG A 1 109 ? -14.020 -3.157 -15.301 1.00 50.19 109 ARG A C 1
ATOM 867 O O . ARG A 1 109 ? -13.435 -2.089 -15.192 1.00 50.19 109 ARG A O 1
ATOM 874 N N . VAL A 1 110 ? -14.106 -4.035 -14.296 1.00 50.34 110 VAL A N 1
ATOM 875 C CA . VAL A 1 110 ? -13.129 -4.021 -13.188 1.00 50.34 110 VAL A CA 1
ATOM 876 C C . VAL A 1 110 ? -12.051 -4.999 -13.623 1.00 50.34 110 VAL A C 1
ATOM 878 O O . VAL A 1 110 ? -12.319 -6.189 -13.721 1.00 50.34 110 VAL A O 1
ATOM 881 N N . LYS A 1 111 ? -10.899 -4.486 -14.043 1.00 65.38 111 LYS A N 1
ATOM 882 C CA . LYS A 1 111 ? -9.758 -5.283 -14.490 1.00 65.38 111 LYS A CA 1
ATOM 883 C C . LYS A 1 111 ? -8.671 -5.041 -13.466 1.00 65.38 111 LYS A C 1
ATOM 885 O O . LYS A 1 111 ? -8.329 -3.880 -13.276 1.00 65.38 111 LYS A O 1
ATOM 890 N N . ASN A 1 112 ? -8.108 -6.086 -12.858 1.00 73.75 112 ASN A N 1
ATOM 891 C CA . ASN A 1 112 ? -6.853 -5.922 -12.118 1.00 73.75 112 ASN A CA 1
ATOM 892 C C . ASN A 1 112 ? -5.835 -5.202 -13.034 1.00 73.75 112 ASN A C 1
ATOM 894 O O . ASN A 1 112 ? -5.387 -5.802 -14.026 1.00 73.75 112 ASN A O 1
ATOM 898 N N . PRO A 1 113 ? -5.492 -3.932 -12.746 1.00 78.12 113 PRO A N 1
ATOM 899 C CA . PRO A 1 113 ? -4.757 -3.095 -13.683 1.00 78.12 113 PRO A CA 1
ATOM 900 C C . PRO A 1 113 ? -3.314 -3.583 -13.855 1.00 78.12 113 PRO A C 1
ATOM 902 O O . PRO A 1 113 ? -2.721 -3.366 -14.906 1.00 78.12 113 PRO A O 1
ATOM 905 N N . LEU A 1 114 ? -2.788 -4.351 -12.893 1.00 78.75 114 LEU A N 1
ATOM 906 C CA . LEU A 1 114 ? -1.447 -4.937 -12.939 1.00 78.75 114 LEU A CA 1
ATOM 907 C C . LEU A 1 114 ? -1.339 -6.137 -13.887 1.00 78.75 114 LEU A C 1
ATOM 909 O O . LEU A 1 114 ? -0.250 -6.460 -14.357 1.00 78.75 114 LEU A O 1
ATOM 913 N N . LYS A 1 115 ? -2.451 -6.827 -14.174 1.00 81.69 115 LYS A N 1
ATOM 914 C CA . LYS A 1 115 ? -2.434 -8.105 -14.904 1.00 81.69 115 LYS A CA 1
ATOM 915 C C . LYS A 1 115 ? -1.757 -8.025 -16.283 1.00 81.69 115 LYS A C 1
ATOM 917 O O . LYS A 1 115 ? -0.967 -8.919 -16.574 1.00 81.69 115 LYS A O 1
ATOM 922 N N . PRO A 1 116 ? -2.007 -7.007 -17.131 1.00 81.25 116 PRO A N 1
ATOM 923 C CA . PRO A 1 116 ? -1.306 -6.866 -18.408 1.00 81.25 116 PRO A CA 1
ATOM 924 C C . PRO A 1 116 ? 0.215 -6.788 -18.248 1.00 81.25 116 PRO A C 1
ATOM 926 O O . PRO A 1 116 ? 0.923 -7.519 -18.936 1.00 81.25 116 PRO A O 1
ATOM 929 N N . GLY A 1 117 ? 0.696 -5.975 -17.301 1.00 82.88 117 GLY A N 1
ATOM 930 C CA . GLY A 1 117 ? 2.126 -5.839 -17.025 1.00 82.88 117 GLY A CA 1
ATOM 931 C C . GLY A 1 117 ? 2.739 -7.129 -16.482 1.00 82.88 117 GLY A C 1
ATOM 932 O O . GLY A 1 117 ? 3.819 -7.522 -16.905 1.00 82.88 117 GLY A O 1
ATOM 933 N N . ILE A 1 118 ? 2.029 -7.858 -15.612 1.00 78.31 118 ILE A N 1
ATOM 934 C CA . ILE A 1 118 ? 2.489 -9.160 -15.092 1.00 78.31 118 ILE A CA 1
ATOM 935 C C . ILE A 1 118 ? 2.612 -10.200 -16.216 1.00 78.31 118 ILE A C 1
ATOM 937 O O . ILE A 1 118 ? 3.569 -10.971 -16.237 1.00 78.31 118 ILE A O 1
ATOM 941 N N . VAL A 1 119 ? 1.667 -10.226 -17.162 1.00 78.38 119 VAL A N 1
ATOM 942 C CA . VAL A 1 119 ? 1.749 -11.111 -18.337 1.00 78.38 119 VAL A CA 1
ATOM 943 C C . VAL A 1 119 ? 2.994 -10.778 -19.162 1.00 78.38 119 VAL A C 1
ATOM 945 O O . VAL A 1 119 ? 3.783 -11.670 -19.455 1.00 78.38 119 VAL A O 1
ATOM 948 N N . GLN A 1 120 ? 3.226 -9.497 -19.447 1.00 80.75 120 GLN A N 1
ATOM 949 C CA . GLN A 1 120 ? 4.400 -9.050 -20.203 1.00 80.75 120 GLN A CA 1
ATOM 950 C C . GLN A 1 120 ? 5.719 -9.339 -19.471 1.00 80.75 120 GLN A C 1
ATOM 952 O O . GLN A 1 120 ? 6.682 -9.766 -20.104 1.00 80.75 120 GLN A O 1
ATOM 957 N N . LEU A 1 121 ? 5.757 -9.191 -18.141 1.00 77.00 121 LEU A N 1
ATOM 958 C CA . LEU A 1 121 ? 6.898 -9.592 -17.311 1.00 77.00 121 LEU A CA 1
ATOM 959 C C . LEU A 1 121 ? 7.222 -11.080 -17.461 1.00 77.00 121 LEU A C 1
ATOM 961 O O . LEU A 1 121 ? 8.385 -11.442 -17.638 1.00 77.00 121 LEU A O 1
ATOM 965 N N . ASN A 1 122 ? 6.204 -11.941 -17.400 1.00 75.38 122 ASN A N 1
ATOM 966 C CA . ASN A 1 122 ? 6.376 -13.386 -17.562 1.00 75.38 122 ASN A CA 1
ATOM 967 C C . ASN A 1 122 ? 6.863 -13.746 -18.972 1.00 75.38 122 ASN A C 1
ATOM 969 O O . ASN A 1 122 ? 7.711 -14.628 -19.124 1.00 75.38 122 ASN A O 1
ATOM 973 N N . ASP A 1 123 ? 6.392 -13.008 -19.977 1.00 85.25 123 ASP A N 1
ATOM 974 C CA . ASP A 1 123 ? 6.835 -13.117 -21.369 1.00 85.25 123 ASP A CA 1
ATOM 975 C C . ASP A 1 123 ? 8.213 -12.472 -21.615 1.00 85.25 123 ASP A C 1
ATOM 977 O O . ASP A 1 123 ? 8.740 -12.538 -22.726 1.00 85.25 123 ASP A O 1
ATOM 981 N N . LYS A 1 124 ? 8.827 -11.872 -20.581 1.00 89.56 124 LYS A N 1
ATOM 982 C CA . LYS A 1 124 ? 10.095 -11.121 -20.638 1.00 89.56 124 LYS A CA 1
ATOM 983 C C . LYS A 1 124 ? 10.062 -9.927 -21.602 1.00 89.56 124 LYS A C 1
ATOM 985 O O . LYS A 1 124 ? 11.107 -9.456 -22.045 1.00 89.56 124 LYS A O 1
ATOM 990 N N . ALA A 1 125 ? 8.871 -9.432 -21.920 1.00 91.88 125 ALA A N 1
ATOM 991 C CA . ALA A 1 125 ? 8.655 -8.218 -22.693 1.00 91.88 125 ALA A CA 1
ATOM 992 C C . ALA A 1 125 ? 8.725 -7.004 -21.752 1.00 91.88 125 ALA A C 1
ATOM 994 O O . ALA A 1 125 ? 7.698 -6.424 -21.401 1.00 91.88 125 ALA A O 1
ATOM 995 N N . PHE A 1 126 ? 9.935 -6.672 -21.294 1.00 92.56 126 PHE A N 1
ATOM 996 C CA . PHE A 1 126 ? 10.142 -5.692 -20.225 1.00 92.56 126 PHE A CA 1
ATOM 997 C C . PHE A 1 126 ? 9.669 -4.278 -20.596 1.00 92.56 126 PHE A C 1
ATOM 999 O O . PHE A 1 126 ? 8.970 -3.693 -19.783 1.00 92.56 126 PHE A O 1
ATOM 1006 N N . ASP A 1 127 ? 9.890 -3.800 -21.823 1.00 95.75 127 ASP A N 1
ATOM 1007 C CA . ASP A 1 127 ? 9.439 -2.464 -22.275 1.00 95.75 127 ASP A CA 1
ATOM 1008 C C . ASP A 1 127 ? 7.921 -2.330 -22.186 1.00 95.75 127 ASP A C 1
ATOM 1010 O O . ASP A 1 127 ? 7.357 -1.409 -21.592 1.00 95.75 127 ASP A O 1
ATOM 1014 N N . ALA A 1 128 ? 7.238 -3.349 -22.709 1.00 91.00 128 ALA A N 1
ATOM 1015 C CA . ALA A 1 128 ? 5.792 -3.422 -22.670 1.00 91.00 128 ALA A CA 1
ATOM 1016 C C . ALA A 1 128 ? 5.287 -3.485 -21.220 1.00 91.00 128 ALA A C 1
ATOM 1018 O O . ALA A 1 128 ? 4.319 -2.796 -20.892 1.00 91.00 128 ALA A O 1
ATOM 1019 N N . ALA A 1 129 ? 5.960 -4.262 -20.362 1.00 89.56 129 ALA A N 1
ATOM 1020 C CA . ALA A 1 129 ? 5.639 -4.362 -18.943 1.00 89.56 129 ALA A CA 1
ATOM 1021 C C . ALA A 1 129 ? 5.816 -3.023 -18.220 1.00 89.56 129 ALA A C 1
ATOM 1023 O O . ALA A 1 129 ? 4.895 -2.591 -17.525 1.00 89.56 129 ALA A O 1
ATOM 1024 N N . THR A 1 130 ? 6.949 -2.345 -18.425 1.00 96.75 130 THR A N 1
ATOM 1025 C CA . THR A 1 130 ? 7.228 -1.001 -17.914 1.00 96.75 130 THR A CA 1
ATOM 1026 C C . THR A 1 130 ? 6.099 -0.055 -18.326 1.00 96.75 130 THR A C 1
ATOM 1028 O O . THR A 1 130 ? 5.433 0.512 -17.462 1.00 96.75 130 THR A O 1
ATOM 1031 N N . ALA A 1 131 ? 5.780 0.027 -19.622 1.00 95.06 131 ALA A N 1
ATOM 1032 C CA . ALA A 1 131 ? 4.704 0.879 -20.130 1.00 95.06 131 ALA A CA 1
ATOM 1033 C C . ALA A 1 131 ? 3.329 0.549 -19.517 1.00 95.06 131 ALA A C 1
ATOM 1035 O O . ALA A 1 131 ? 2.548 1.453 -19.207 1.00 95.06 131 ALA A O 1
ATOM 1036 N N . ALA A 1 132 ? 3.023 -0.734 -19.307 1.00 88.25 132 ALA A N 1
ATOM 1037 C CA . ALA A 1 132 ? 1.781 -1.148 -18.668 1.00 88.25 132 ALA A CA 1
ATOM 1038 C C . ALA A 1 132 ? 1.715 -0.709 -17.199 1.00 88.25 132 ALA A C 1
ATOM 1040 O O . ALA A 1 132 ? 0.677 -0.203 -16.779 1.00 88.25 132 ALA A O 1
ATOM 1041 N N . PHE A 1 133 ? 2.792 -0.861 -16.423 1.00 91.44 133 PHE A N 1
ATOM 1042 C CA . PHE A 1 133 ? 2.815 -0.429 -15.022 1.00 91.44 133 PHE A CA 1
ATOM 1043 C C . PHE A 1 133 ? 2.813 1.093 -14.870 1.00 91.44 133 PHE A C 1
ATOM 1045 O O . PHE A 1 133 ? 2.142 1.599 -13.976 1.00 91.44 133 PHE A O 1
ATOM 1052 N N . GLU A 1 134 ? 3.466 1.832 -15.765 1.00 94.50 134 GLU A N 1
ATOM 1053 C CA . GLU A 1 134 ? 3.394 3.299 -15.806 1.00 94.50 134 GLU A CA 1
ATOM 1054 C C . GLU A 1 134 ? 1.966 3.808 -16.063 1.00 94.50 134 GLU A C 1
ATOM 1056 O O . GLU A 1 134 ? 1.514 4.779 -15.447 1.00 94.50 134 GLU A O 1
ATOM 1061 N N . ALA A 1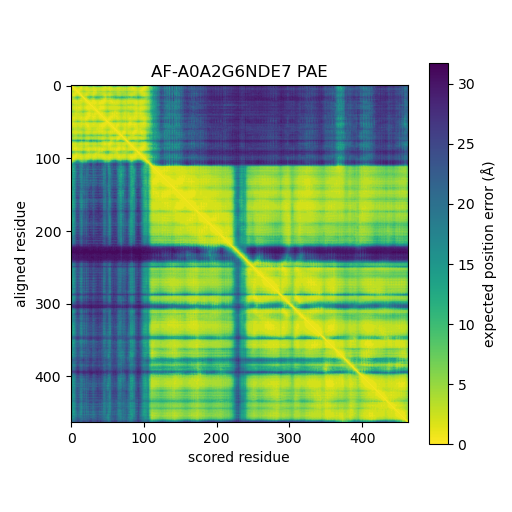 135 ? 1.202 3.107 -16.907 1.00 91.12 135 ALA A N 1
ATOM 1062 C CA . ALA A 1 135 ? -0.218 3.394 -17.084 1.00 91.12 135 ALA A CA 1
ATOM 1063 C C . ALA A 1 135 ? -1.019 3.139 -15.793 1.00 91.12 135 ALA A C 1
ATOM 1065 O O . ALA A 1 135 ? -1.882 3.945 -15.445 1.00 91.12 135 ALA A O 1
ATOM 1066 N N . VAL A 1 136 ? -0.697 2.075 -15.041 1.00 88.88 136 VAL A N 1
ATOM 1067 C CA . VAL A 1 136 ? -1.312 1.826 -13.724 1.00 88.88 136 VAL A CA 1
ATOM 1068 C C . VAL A 1 136 ? -0.965 2.928 -12.734 1.00 88.88 136 VAL A C 1
ATOM 1070 O O . VAL A 1 136 ? -1.853 3.373 -12.027 1.00 88.88 136 VAL A O 1
ATOM 1073 N N . ILE A 1 137 ? 0.281 3.400 -12.690 1.00 91.19 137 ILE A N 1
ATOM 1074 C CA . ILE A 1 137 ? 0.686 4.505 -11.807 1.00 91.19 137 ILE A CA 1
ATOM 1075 C C . ILE A 1 137 ? -0.098 5.778 -12.145 1.00 91.19 137 ILE A C 1
ATOM 1077 O O . ILE A 1 137 ? -0.549 6.484 -11.250 1.00 91.19 137 ILE A O 1
ATOM 1081 N N . THR A 1 138 ? -0.319 6.041 -13.431 1.00 88.12 138 THR A N 1
ATOM 1082 C CA . THR A 1 138 ? -1.086 7.210 -13.880 1.00 88.12 138 THR A CA 1
ATOM 1083 C C . THR A 1 138 ? -2.560 7.127 -13.467 1.00 88.12 138 THR A C 1
ATOM 1085 O O . THR A 1 138 ? -3.137 8.122 -13.034 1.00 88.12 138 THR A O 1
ATOM 1088 N N . GLU A 1 139 ? -3.188 5.955 -13.600 1.00 84.56 139 GLU A N 1
ATOM 1089 C CA . GLU A 1 139 ? -4.623 5.771 -13.332 1.00 84.56 139 GLU A CA 1
ATOM 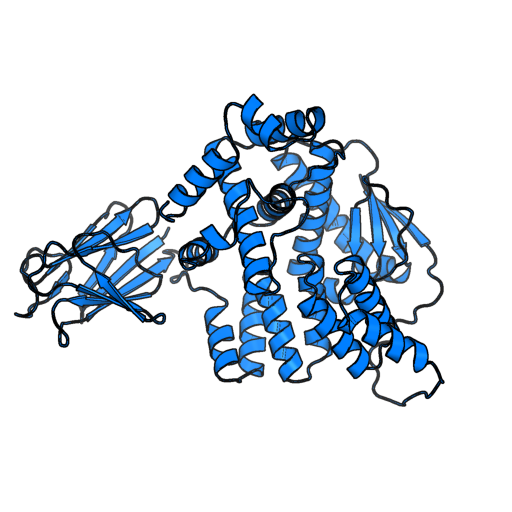1090 C C . GLU A 1 139 ? -4.926 5.478 -11.850 1.00 84.56 139 GLU A C 1
ATOM 1092 O O . GLU A 1 139 ? -5.906 5.974 -11.295 1.00 84.56 139 GLU A O 1
ATOM 1097 N N . TYR A 1 140 ? -4.050 4.718 -11.192 1.00 83.62 140 TYR A N 1
ATOM 1098 C CA . TYR A 1 140 ? -4.134 4.270 -9.800 1.00 83.62 140 TYR A CA 1
ATOM 1099 C C . TYR A 1 140 ? -2.838 4.595 -9.030 1.00 83.62 140 TYR A C 1
ATOM 1101 O O . TYR A 1 140 ? -2.114 3.683 -8.622 1.00 83.62 140 TYR A O 1
ATOM 1109 N N . PRO A 1 141 ? -2.524 5.877 -8.770 1.00 83.56 141 PRO A N 1
ATOM 1110 C CA . PRO A 1 141 ? -1.221 6.251 -8.215 1.00 83.56 141 PRO A CA 1
ATOM 1111 C C . PRO A 1 141 ? -0.919 5.762 -6.785 1.00 83.56 141 PRO A C 1
ATOM 1113 O O . PRO A 1 141 ? 0.171 6.016 -6.281 1.00 83.56 141 PRO A O 1
ATOM 1116 N N . GLY A 1 142 ? -1.840 5.059 -6.121 1.00 81.25 142 GLY A N 1
ATOM 1117 C CA . GLY A 1 142 ? -1.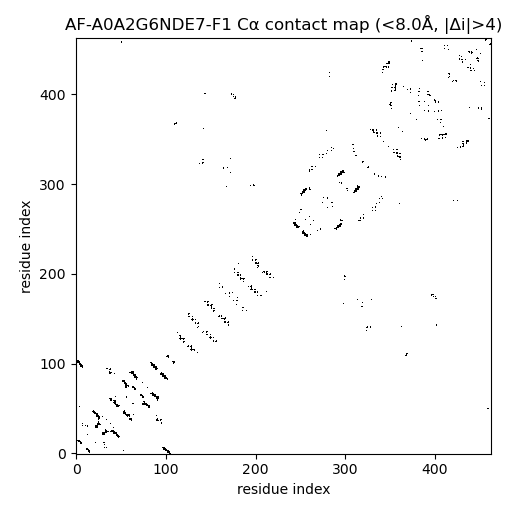645 4.406 -4.816 1.00 81.25 142 GLY A CA 1
ATOM 1118 C C . GLY A 1 142 ? -1.634 2.887 -4.909 1.00 81.25 142 GLY A C 1
ATOM 1119 O O . GLY A 1 142 ? -1.570 2.199 -3.891 1.00 81.25 142 GLY A O 1
ATOM 1120 N N . GLU A 1 143 ? -1.623 2.347 -6.128 1.00 83.06 143 GLU A N 1
ATOM 1121 C CA . GLU A 1 143 ? -1.240 0.967 -6.375 1.00 83.06 143 GLU A CA 1
ATOM 1122 C C . GLU A 1 143 ? 0.288 0.857 -6.301 1.00 83.06 143 GLU A C 1
ATOM 1124 O O . GLU A 1 143 ? 0.998 0.812 -7.304 1.00 83.06 143 GLU A O 1
ATOM 1129 N N . TRP A 1 144 ? 0.816 0.851 -5.075 1.00 81.94 144 TRP A N 1
ATOM 1130 C CA . TRP A 1 144 ? 2.260 0.885 -4.812 1.00 81.94 144 TRP A CA 1
ATOM 1131 C C . TRP A 1 144 ? 3.011 -0.286 -5.457 1.00 81.94 144 TRP A C 1
ATOM 1133 O O . TRP A 1 144 ? 4.169 -0.137 -5.846 1.00 81.94 144 TRP A O 1
ATOM 1143 N N . SER A 1 145 ? 2.348 -1.431 -5.645 1.00 82.44 145 SER A N 1
ATOM 1144 C CA . SER A 1 145 ? 2.931 -2.580 -6.344 1.00 82.44 145 SER A CA 1
ATOM 1145 C C . SER A 1 145 ? 3.336 -2.226 -7.781 1.00 82.44 145 SER A C 1
ATOM 1147 O O . SER A 1 145 ? 4.335 -2.749 -8.271 1.00 82.44 145 SER A O 1
ATOM 1149 N N . ALA A 1 146 ? 2.615 -1.315 -8.452 1.00 87.69 146 ALA A N 1
ATOM 1150 C CA . ALA A 1 146 ? 2.945 -0.859 -9.804 1.00 87.69 146 ALA A CA 1
ATOM 1151 C C . ALA A 1 146 ? 4.305 -0.145 -9.864 1.00 87.69 146 ALA A C 1
ATOM 1153 O O . ALA A 1 146 ? 5.047 -0.344 -10.820 1.00 87.69 146 ALA A O 1
ATOM 1154 N N . TYR A 1 147 ? 4.678 0.610 -8.827 1.00 91.25 147 TYR A N 1
ATOM 1155 C CA . TYR A 1 147 ? 5.994 1.252 -8.732 1.00 91.25 147 TYR A CA 1
ATOM 1156 C C . TYR A 1 147 ? 7.100 0.206 -8.600 1.00 91.25 147 TYR A C 1
ATOM 1158 O O . TYR A 1 147 ? 8.088 0.255 -9.329 1.00 91.25 147 TYR A O 1
ATOM 1166 N N . TYR A 1 148 ? 6.908 -0.803 -7.743 1.00 88.25 148 TYR A N 1
ATOM 1167 C CA . TYR A 1 148 ? 7.849 -1.918 -7.652 1.00 88.25 148 TYR A CA 1
ATOM 1168 C C . TYR A 1 148 ? 8.009 -2.637 -9.001 1.00 88.25 148 TYR A C 1
ATOM 1170 O O . TYR A 1 148 ? 9.135 -2.864 -9.446 1.00 88.25 148 TYR A O 1
ATOM 1178 N N . PHE A 1 149 ? 6.903 -2.999 -9.659 1.00 87.62 149 PHE A N 1
ATOM 1179 C CA . PHE A 1 149 ? 6.967 -3.747 -10.912 1.00 87.62 149 PHE A CA 1
ATOM 1180 C C . PHE A 1 149 ? 7.502 -2.912 -12.075 1.00 87.62 149 PHE A C 1
ATOM 1182 O O . PHE A 1 149 ? 8.248 -3.453 -12.891 1.00 87.62 149 PHE A O 1
ATOM 1189 N N . SER A 1 150 ? 7.185 -1.615 -12.133 1.00 93.38 150 SER A N 1
ATOM 1190 C CA . SER A 1 150 ? 7.796 -0.689 -13.090 1.00 93.38 150 SER A CA 1
ATOM 1191 C C . SER A 1 150 ? 9.308 -0.623 -12.868 1.00 93.38 150 SER A C 1
ATOM 1193 O O . SER A 1 150 ? 10.071 -0.912 -13.786 1.00 93.38 150 SER A O 1
ATOM 1195 N N . GLY A 1 151 ? 9.760 -0.389 -11.629 1.00 92.00 151 GLY A N 1
ATOM 1196 C CA . GLY A 1 151 ? 11.188 -0.336 -11.313 1.00 92.00 151 GLY A CA 1
ATOM 1197 C C . GLY A 1 151 ? 11.920 -1.650 -11.606 1.00 92.00 151 GLY A C 1
ATOM 1198 O O . GLY A 1 151 ? 13.023 -1.652 -12.150 1.00 92.00 151 GLY A O 1
ATOM 1199 N N . ALA A 1 152 ? 11.285 -2.789 -11.319 1.00 87.94 152 ALA A N 1
ATOM 1200 C CA . ALA A 1 152 ? 11.831 -4.107 -11.623 1.00 87.94 152 ALA A CA 1
ATOM 1201 C C . ALA A 1 152 ? 11.911 -4.386 -13.129 1.00 87.94 152 ALA A C 1
ATOM 1203 O O . ALA A 1 152 ? 12.897 -4.984 -13.559 1.00 87.94 152 ALA A O 1
ATOM 1204 N N . SER A 1 153 ? 10.914 -3.956 -13.908 1.00 89.44 153 SER A N 1
ATOM 1205 C CA . SER A 1 153 ? 10.902 -4.077 -15.372 1.00 89.44 153 SER A CA 1
ATOM 1206 C C . SER A 1 153 ? 11.980 -3.185 -15.980 1.00 89.44 153 SER A C 1
ATOM 1208 O O . SER A 1 153 ? 12.875 -3.702 -16.639 1.00 89.44 153 SER A O 1
ATOM 1210 N N . ALA A 1 154 ? 11.999 -1.898 -15.625 1.00 94.00 154 ALA A N 1
ATOM 1211 C CA . ALA A 1 154 ? 12.992 -0.924 -16.071 1.00 94.00 154 ALA A CA 1
ATOM 1212 C C . ALA A 1 154 ? 14.433 -1.362 -15.757 1.00 94.00 154 ALA A C 1
ATOM 1214 O O . ALA A 1 154 ? 15.328 -1.211 -16.585 1.00 94.00 154 ALA A O 1
ATOM 1215 N N . ARG A 1 155 ? 14.664 -1.990 -14.594 1.00 93.00 155 ARG A N 1
ATOM 1216 C CA . ARG A 1 155 ? 15.969 -2.570 -14.234 1.00 93.00 155 ARG A CA 1
ATOM 1217 C C . ARG A 1 155 ? 16.404 -3.675 -15.200 1.00 93.00 155 ARG A C 1
ATOM 1219 O O . ARG A 1 155 ? 17.591 -3.796 -15.480 1.00 93.00 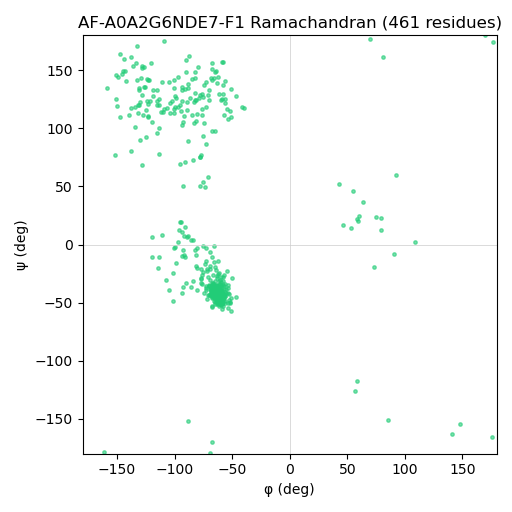155 ARG A O 1
ATOM 1226 N N . MET A 1 156 ? 15.476 -4.510 -15.673 1.00 89.75 156 MET A N 1
ATOM 1227 C CA . MET A 1 156 ? 15.782 -5.566 -16.652 1.00 89.75 156 MET A CA 1
ATOM 1228 C C . MET A 1 156 ? 16.131 -4.997 -18.032 1.00 89.75 156 MET A C 1
ATOM 1230 O O . MET A 1 156 ? 16.755 -5.693 -18.826 1.00 89.75 156 MET A O 1
ATOM 1234 N N . GLU A 1 157 ? 15.753 -3.747 -18.288 1.00 93.31 157 GLU A N 1
ATOM 1235 C CA . GLU A 1 157 ? 16.065 -2.987 -19.502 1.00 93.31 157 GLU A CA 1
ATOM 1236 C C . GLU A 1 157 ? 17.278 -2.072 -19.342 1.00 93.31 157 GLU A C 1
ATOM 1238 O O . GLU A 1 157 ? 17.594 -1.322 -20.259 1.00 93.31 157 GLU A O 1
ATOM 1243 N N . GLU A 1 158 ? 17.924 -2.093 -18.172 1.00 93.62 158 GLU A N 1
ATOM 1244 C CA . GLU A 1 158 ? 19.022 -1.186 -17.821 1.00 93.62 158 GLU A CA 1
ATOM 1245 C C . GLU A 1 158 ? 18.621 0.303 -17.863 1.00 93.62 158 GLU A C 1
ATOM 1247 O O . GLU A 1 158 ? 19.467 1.194 -17.893 1.00 93.62 158 GLU A O 1
ATOM 1252 N N . ASN A 1 159 ? 17.319 0.600 -17.785 1.00 94.69 159 ASN A N 1
ATOM 1253 C CA . ASN A 1 159 ? 16.816 1.953 -17.579 1.00 94.69 159 ASN A CA 1
ATOM 1254 C C . ASN A 1 159 ? 16.961 2.323 -16.095 1.00 94.69 159 ASN A C 1
ATOM 1256 O O . ASN A 1 159 ? 16.006 2.289 -15.312 1.00 94.69 159 ASN A O 1
ATOM 1260 N N . TRP A 1 160 ? 18.201 2.621 -15.701 1.00 92.81 160 TRP A N 1
ATOM 1261 C CA . TRP A 1 160 ? 18.575 2.865 -14.310 1.00 92.81 160 TRP A CA 1
ATOM 1262 C C . TRP A 1 160 ? 17.863 4.074 -13.706 1.00 92.81 160 TRP A C 1
ATOM 1264 O O . TRP A 1 160 ? 17.468 4.011 -12.545 1.00 92.81 160 TRP A O 1
ATOM 1274 N N . GLU A 1 161 ? 17.649 5.139 -14.484 1.00 90.88 161 GLU A N 1
ATOM 1275 C CA . GLU A 1 161 ? 16.964 6.351 -14.020 1.00 90.88 161 GLU A CA 1
ATOM 1276 C C . GLU A 1 161 ? 15.537 6.032 -13.555 1.00 90.88 161 GLU A C 1
ATOM 1278 O O . GLU A 1 161 ? 15.158 6.345 -12.422 1.00 90.88 161 GLU A O 1
ATOM 1283 N N . LEU A 1 162 ? 14.753 5.352 -14.401 1.00 92.81 162 LEU A N 1
ATOM 1284 C CA . LEU A 1 162 ? 13.384 4.979 -14.056 1.00 92.81 162 LEU A CA 1
ATOM 1285 C C . LEU A 1 162 ? 13.355 3.928 -12.939 1.00 92.81 162 LEU A C 1
ATOM 1287 O O . LEU A 1 162 ? 12.531 4.028 -12.028 1.00 92.81 162 LEU A O 1
ATOM 1291 N N . ALA A 1 163 ? 14.268 2.952 -12.975 1.00 93.06 163 ALA A N 1
ATOM 1292 C CA . ALA A 1 163 ? 14.358 1.916 -11.953 1.00 93.06 163 ALA A CA 1
ATOM 1293 C C . ALA A 1 163 ? 14.616 2.502 -10.558 1.00 93.06 163 ALA A C 1
ATOM 1295 O O . ALA A 1 163 ? 13.894 2.172 -9.614 1.00 93.06 163 ALA A O 1
ATOM 1296 N N . VAL A 1 164 ? 15.601 3.400 -10.439 1.00 93.12 164 VAL A N 1
ATOM 1297 C CA . VAL A 1 164 ? 15.909 4.121 -9.197 1.00 93.12 164 VAL A CA 1
ATOM 1298 C C . VAL A 1 164 ? 14.689 4.908 -8.740 1.00 93.12 164 VAL A C 1
ATOM 1300 O O . VAL A 1 164 ? 14.193 4.655 -7.644 1.00 93.12 164 VAL A O 1
ATOM 1303 N N . ARG A 1 165 ? 14.139 5.776 -9.603 1.00 92.00 165 ARG A N 1
ATOM 1304 C CA . ARG A 1 165 ? 12.981 6.617 -9.268 1.00 92.00 165 ARG A CA 1
ATOM 1305 C C . ARG A 1 165 ? 11.823 5.795 -8.704 1.00 92.00 165 ARG A C 1
ATOM 1307 O O . ARG A 1 165 ? 11.287 6.126 -7.649 1.00 92.00 165 ARG A O 1
ATOM 1314 N N . ARG A 1 166 ? 11.439 4.711 -9.385 1.00 92.44 166 ARG A N 1
ATOM 1315 C CA . ARG A 1 166 ? 10.278 3.892 -9.007 1.00 92.44 166 ARG A CA 1
ATOM 1316 C C . ARG A 1 166 ? 10.527 3.050 -7.759 1.00 92.44 166 ARG A C 1
ATOM 1318 O O . ARG A 1 166 ? 9.625 2.923 -6.929 1.00 92.44 166 ARG A O 1
ATOM 1325 N N . PHE A 1 167 ? 11.734 2.514 -7.577 1.00 90.69 167 PHE A N 1
ATOM 1326 C CA . PHE A 1 167 ? 12.071 1.815 -6.339 1.00 90.69 167 PHE A CA 1
ATOM 1327 C C . PHE A 1 167 ? 12.122 2.748 -5.138 1.00 90.69 167 PHE A C 1
ATOM 1329 O O . PHE A 1 167 ? 11.615 2.376 -4.082 1.00 90.69 167 PHE A O 1
ATOM 1336 N N . GLU A 1 168 ? 12.671 3.951 -5.277 1.00 91.88 168 GLU A N 1
ATOM 1337 C CA . GLU A 1 168 ? 12.667 4.919 -4.184 1.00 91.88 168 GLU A CA 1
ATOM 1338 C C . GLU A 1 168 ? 11.244 5.315 -3.796 1.00 91.88 168 GLU A C 1
ATOM 1340 O O . GLU A 1 168 ? 10.886 5.215 -2.625 1.00 91.88 168 GLU A O 1
ATOM 1345 N N . GLN A 1 169 ? 10.394 5.643 -4.771 1.00 91.38 169 GLN A N 1
ATOM 1346 C CA . GLN A 1 169 ? 8.977 5.929 -4.531 1.00 91.38 169 GLN A CA 1
ATOM 1347 C C . GLN A 1 169 ? 8.246 4.785 -3.813 1.00 91.38 169 GLN A C 1
ATOM 1349 O O . GLN A 1 169 ? 7.473 5.029 -2.888 1.00 91.38 169 GLN A O 1
ATOM 1354 N N . TYR A 1 170 ? 8.508 3.532 -4.198 1.00 89.06 170 TYR A N 1
ATOM 1355 C CA . TYR A 1 170 ? 7.964 2.361 -3.508 1.00 89.06 170 TYR A CA 1
ATOM 1356 C C . TYR A 1 170 ? 8.456 2.272 -2.053 1.00 89.06 170 TYR A C 1
ATOM 1358 O O . TYR A 1 170 ? 7.667 2.050 -1.130 1.00 89.06 170 TYR A O 1
ATOM 1366 N N . LEU A 1 171 ? 9.757 2.474 -1.836 1.00 88.06 171 LEU A N 1
ATOM 1367 C CA . LEU A 1 171 ? 10.388 2.346 -0.525 1.00 88.06 171 LEU A CA 1
ATOM 1368 C C . LEU A 1 171 ? 10.028 3.481 0.447 1.00 88.06 171 LEU A C 1
ATOM 1370 O O . LEU A 1 171 ? 10.077 3.254 1.656 1.00 88.06 171 LEU A O 1
ATOM 1374 N N . LEU A 1 172 ? 9.612 4.650 -0.056 1.00 86.75 172 LEU A N 1
ATOM 1375 C CA . LEU A 1 172 ? 9.085 5.754 0.757 1.00 86.75 172 LEU A CA 1
ATOM 1376 C C . LEU A 1 172 ? 7.830 5.364 1.553 1.00 86.75 172 LEU A C 1
ATOM 1378 O O . LEU A 1 172 ? 7.569 5.925 2.617 1.00 86.75 172 LEU A O 1
ATOM 1382 N N . VAL A 1 173 ? 7.051 4.406 1.042 1.00 82.12 173 VAL A N 1
ATOM 1383 C CA . VAL A 1 173 ? 5.824 3.920 1.689 1.00 82.12 173 VAL A CA 1
ATOM 1384 C C . VAL A 1 173 ? 6.043 2.553 2.333 1.00 82.12 173 VAL A C 1
ATOM 1386 O O . VAL A 1 173 ? 5.530 2.300 3.420 1.00 82.12 173 VAL A O 1
ATOM 1389 N N . GLN A 1 174 ? 6.800 1.666 1.679 1.00 80.50 174 GLN A N 1
ATOM 1390 C CA . GLN A 1 174 ? 6.984 0.279 2.108 1.00 80.50 174 GLN A CA 1
ATOM 1391 C C . GLN A 1 174 ? 8.472 -0.059 2.273 1.00 80.50 174 GLN A C 1
ATOM 1393 O O . GLN A 1 174 ? 9.113 -0.511 1.319 1.00 80.50 174 GLN A O 1
ATOM 1398 N N . PRO A 1 175 ? 9.036 0.088 3.488 1.00 82.00 175 PRO A N 1
ATOM 1399 C CA . PRO A 1 175 ? 10.390 -0.365 3.771 1.00 82.00 175 PRO A CA 1
ATOM 1400 C C . PRO A 1 175 ? 10.540 -1.861 3.469 1.00 82.00 175 PRO A C 1
ATOM 1402 O O . PRO A 1 175 ? 9.971 -2.715 4.148 1.00 82.00 175 PRO A O 1
ATOM 1405 N N . HIS A 1 176 ? 11.308 -2.189 2.431 1.00 79.12 176 HIS A N 1
ATOM 1406 C CA . HIS A 1 176 ? 11.423 -3.552 1.927 1.00 79.12 176 HIS A CA 1
ATOM 1407 C C . HIS A 1 176 ? 12.886 -3.905 1.663 1.00 79.12 176 HIS A C 1
ATOM 1409 O O . HIS A 1 176 ? 13.457 -3.538 0.635 1.00 79.12 176 HIS A O 1
ATOM 1415 N N . VAL A 1 177 ? 13.485 -4.655 2.593 1.00 82.69 177 VAL A N 1
ATOM 1416 C CA . VAL A 1 177 ? 14.915 -5.007 2.577 1.00 82.69 177 VAL A CA 1
ATOM 1417 C C . VAL A 1 177 ? 15.387 -5.593 1.236 1.00 82.69 177 VAL A C 1
ATOM 1419 O O . VAL A 1 177 ? 16.417 -5.138 0.742 1.00 82.69 177 VAL A O 1
ATOM 1422 N N . PRO A 1 178 ? 14.681 -6.544 0.589 1.00 81.19 178 PRO A N 1
ATOM 1423 C CA . PRO A 1 178 ? 15.093 -7.029 -0.726 1.00 81.19 178 PRO A CA 1
ATOM 1424 C C . PRO A 1 178 ? 15.174 -5.926 -1.789 1.00 81.19 178 PRO A C 1
ATOM 1426 O O . PRO A 1 178 ? 16.152 -5.887 -2.525 1.00 81.19 178 PRO A O 1
ATOM 1429 N N . VAL A 1 179 ? 14.205 -5.005 -1.846 1.00 84.44 179 VAL A N 1
ATOM 1430 C CA . VAL A 1 179 ? 14.220 -3.903 -2.829 1.00 84.44 179 VAL A CA 1
ATOM 1431 C C . VAL A 1 179 ? 15.272 -2.855 -2.478 1.00 84.44 179 VAL A C 1
ATOM 1433 O O . VAL A 1 179 ? 15.944 -2.375 -3.380 1.00 84.44 179 VAL A O 1
ATOM 1436 N N . MET A 1 180 ? 15.510 -2.577 -1.192 1.00 87.69 180 MET A N 1
ATOM 1437 C CA . MET A 1 180 ? 16.646 -1.752 -0.755 1.00 87.69 180 MET A CA 1
ATOM 1438 C C . MET A 1 180 ? 17.979 -2.344 -1.229 1.00 87.69 180 MET A C 1
ATOM 1440 O O . MET A 1 180 ? 18.823 -1.632 -1.761 1.00 87.69 180 MET A O 1
ATOM 1444 N N . MET A 1 181 ? 18.160 -3.663 -1.106 1.00 84.62 181 MET A N 1
ATOM 1445 C CA . MET A 1 181 ? 19.366 -4.331 -1.602 1.00 84.62 181 MET A CA 1
ATOM 1446 C C . MET A 1 181 ? 19.482 -4.289 -3.130 1.00 84.62 181 MET A C 1
ATOM 1448 O O . MET A 1 181 ? 20.598 -4.222 -3.637 1.00 84.62 181 MET A O 1
ATOM 1452 N N . GLU A 1 182 ? 18.373 -4.343 -3.872 1.00 85.38 182 GLU A N 1
ATOM 1453 C CA . GLU A 1 182 ? 18.401 -4.143 -5.328 1.00 85.38 182 GLU A CA 1
ATOM 1454 C C . GLU A 1 182 ? 18.750 -2.696 -5.693 1.00 85.38 182 GLU A C 1
ATOM 1456 O O . GLU A 1 182 ? 19.594 -2.476 -6.557 1.00 85.38 182 GLU A O 1
ATOM 1461 N N . LEU A 1 183 ? 18.181 -1.714 -4.993 1.00 91.25 183 LEU A N 1
ATOM 1462 C CA . LEU A 1 183 ? 18.475 -0.300 -5.202 1.00 91.25 183 LEU A CA 1
ATOM 1463 C C . LEU A 1 183 ? 19.947 0.026 -4.900 1.00 91.25 183 LEU A C 1
ATOM 1465 O O . LEU A 1 183 ? 20.599 0.685 -5.703 1.00 91.25 183 LEU A O 1
ATOM 1469 N N . ALA A 1 184 ? 20.505 -0.512 -3.810 1.00 90.69 184 ALA A N 1
ATOM 1470 C CA . ALA A 1 184 ? 21.926 -0.365 -3.485 1.00 90.69 184 ALA A CA 1
ATOM 1471 C C . ALA A 1 184 ? 22.840 -0.932 -4.588 1.00 90.69 184 ALA A C 1
ATOM 1473 O O . ALA A 1 184 ? 23.863 -0.336 -4.915 1.00 90.69 184 ALA A O 1
ATOM 1474 N N . LYS A 1 185 ? 22.464 -2.060 -5.210 1.00 89.62 185 LYS A N 1
ATOM 1475 C CA . LYS A 1 185 ? 23.211 -2.606 -6.356 1.00 89.62 185 LYS A CA 1
ATOM 1476 C C . LYS A 1 185 ? 23.129 -1.696 -7.573 1.00 89.62 185 LYS A C 1
ATOM 1478 O O . LYS A 1 185 ? 24.155 -1.488 -8.207 1.00 89.62 185 LYS A O 1
ATOM 1483 N N . ILE A 1 186 ? 21.942 -1.174 -7.895 1.00 90.94 186 ILE A N 1
ATOM 1484 C CA . ILE A 1 186 ? 21.773 -0.254 -9.028 1.00 90.94 186 ILE A CA 1
ATOM 1485 C C . ILE A 1 186 ? 22.640 0.982 -8.815 1.00 90.94 186 ILE A C 1
ATOM 1487 O O . ILE A 1 186 ? 23.381 1.345 -9.721 1.00 90.94 186 ILE A O 1
ATOM 1491 N N . TYR A 1 187 ? 22.614 1.569 -7.615 1.00 89.38 187 TYR A N 1
ATOM 1492 C CA . TYR A 1 187 ? 23.438 2.729 -7.283 1.00 89.38 187 TYR A CA 1
ATOM 1493 C C . TYR A 1 187 ? 24.931 2.478 -7.478 1.00 89.38 187 TYR A C 1
ATOM 1495 O O . TYR A 1 187 ? 25.604 3.285 -8.114 1.00 89.38 187 TYR A O 1
ATOM 1503 N N . ARG A 1 188 ? 25.423 1.314 -7.048 1.00 88.12 188 ARG A N 1
ATOM 1504 C CA . ARG A 1 188 ? 26.795 0.884 -7.330 1.00 88.12 188 ARG A CA 1
ATOM 1505 C C . ARG A 1 188 ? 27.064 0.718 -8.831 1.00 88.12 188 ARG A C 1
ATOM 1507 O O . ARG A 1 188 ? 28.133 1.084 -9.305 1.00 88.12 188 ARG A O 1
ATOM 1514 N N . THR A 1 189 ? 26.118 0.166 -9.593 1.00 88.12 189 THR A N 1
ATOM 1515 C CA . THR A 1 189 ? 26.251 -0.001 -11.052 1.00 88.12 189 THR A CA 1
ATOM 1516 C C . THR A 1 189 ? 26.359 1.338 -11.781 1.00 88.12 189 THR A C 1
ATOM 1518 O O . THR A 1 189 ? 27.146 1.437 -12.717 1.00 88.12 189 THR A O 1
ATOM 1521 N N . ILE A 1 190 ? 25.621 2.361 -11.344 1.00 89.00 190 ILE A N 1
ATOM 1522 C CA . ILE A 1 190 ? 25.668 3.711 -11.932 1.00 89.00 190 ILE A CA 1
ATOM 1523 C C . ILE A 1 190 ? 26.727 4.628 -11.295 1.00 89.00 190 ILE A C 1
ATOM 1525 O O . ILE A 1 190 ? 26.781 5.808 -11.623 1.00 89.00 190 ILE A O 1
ATOM 1529 N N . GLY A 1 191 ? 27.564 4.105 -10.391 1.00 86.31 191 GLY A N 1
ATOM 1530 C CA . GLY A 1 191 ? 28.689 4.831 -9.790 1.00 86.31 191 GLY A CA 1
ATOM 1531 C C . GLY A 1 191 ? 28.335 5.800 -8.656 1.00 86.31 191 GLY A C 1
ATOM 1532 O O . GLY A 1 191 ? 29.183 6.593 -8.261 1.00 86.31 191 GLY A O 1
ATOM 1533 N N . VAL A 1 192 ? 27.116 5.747 -8.111 1.00 86.06 192 VAL A N 1
ATOM 1534 C CA . VAL A 1 192 ? 26.674 6.592 -6.983 1.00 86.06 192 VAL A CA 1
ATOM 1535 C C . VAL A 1 192 ? 26.862 5.820 -5.672 1.00 86.06 192 VAL A C 1
ATOM 1537 O O . VAL A 1 192 ? 25.909 5.355 -5.038 1.00 86.06 192 VAL A O 1
ATOM 1540 N N . GLU A 1 193 ? 28.123 5.619 -5.296 1.00 82.62 193 GLU A N 1
ATOM 1541 C CA . GLU A 1 193 ? 28.519 4.714 -4.211 1.00 82.62 193 GLU A CA 1
ATOM 1542 C C . GLU A 1 193 ? 28.034 5.191 -2.830 1.00 82.62 193 GLU A C 1
ATOM 1544 O O . GLU A 1 193 ? 27.661 4.375 -1.984 1.00 82.62 193 GLU A O 1
ATOM 1549 N N . GLU A 1 194 ? 27.953 6.506 -2.598 1.00 81.44 194 GLU A N 1
ATOM 1550 C CA . GLU A 1 194 ? 27.505 7.063 -1.317 1.00 81.44 194 GLU A CA 1
ATOM 1551 C C . GLU A 1 194 ? 26.074 6.620 -0.978 1.00 81.44 194 GLU A C 1
ATOM 1553 O O . GLU A 1 194 ? 25.819 6.131 0.128 1.00 81.44 194 GLU A O 1
ATOM 1558 N N . ARG A 1 195 ? 25.153 6.699 -1.952 1.00 84.12 195 ARG A N 1
ATOM 1559 C CA . ARG A 1 195 ? 23.760 6.248 -1.776 1.00 84.12 195 ARG A CA 1
ATOM 1560 C C . ARG A 1 195 ? 23.683 4.734 -1.571 1.00 84.12 195 ARG A C 1
ATOM 1562 O O . ARG A 1 195 ? 22.874 4.255 -0.775 1.00 84.12 195 ARG A O 1
ATOM 1569 N N . ALA A 1 196 ? 24.538 3.963 -2.247 1.00 87.69 196 ALA A N 1
ATOM 1570 C CA . ALA A 1 196 ? 24.595 2.513 -2.075 1.00 87.69 196 ALA A CA 1
ATOM 1571 C C . ALA A 1 196 ? 25.015 2.116 -0.645 1.00 87.69 196 ALA A C 1
ATOM 1573 O O . ALA A 1 196 ? 24.405 1.219 -0.042 1.00 87.69 196 ALA A O 1
ATOM 1574 N N . VAL A 1 197 ? 26.013 2.803 -0.074 1.00 86.94 197 VAL A N 1
ATOM 1575 C CA . VAL A 1 197 ? 26.457 2.616 1.319 1.00 86.94 197 VAL A CA 1
ATOM 1576 C C . VAL A 1 197 ? 25.349 2.969 2.299 1.00 86.94 197 VAL A C 1
ATOM 1578 O O . VAL A 1 197 ? 25.079 2.195 3.220 1.00 86.94 197 VAL A O 1
ATOM 1581 N N . GLU A 1 198 ? 24.694 4.106 2.103 1.00 86.31 198 GLU A N 1
ATOM 1582 C CA . GLU A 1 198 ? 23.661 4.611 3.002 1.00 86.31 198 GLU A CA 1
ATOM 1583 C C . GLU A 1 198 ? 22.450 3.673 3.089 1.00 86.31 198 GLU A C 1
ATOM 1585 O O . GLU A 1 198 ? 22.052 3.241 4.178 1.00 86.31 198 GLU A O 1
ATOM 1590 N N . ILE A 1 199 ? 21.949 3.218 1.938 1.00 87.31 199 ILE A N 1
ATOM 1591 C CA . ILE A 1 199 ? 20.889 2.205 1.884 1.00 87.31 199 ILE A CA 1
ATOM 1592 C C . ILE A 1 199 ? 21.333 0.918 2.580 1.00 87.31 199 ILE A C 1
ATOM 1594 O O . ILE A 1 199 ? 20.569 0.319 3.340 1.00 87.31 199 ILE A O 1
ATOM 1598 N N . SER A 1 200 ? 22.581 0.492 2.371 1.00 88.75 200 SER A N 1
ATOM 1599 C CA . SER A 1 200 ? 23.109 -0.721 3.001 1.00 88.75 200 SER A CA 1
ATOM 1600 C C . SER A 1 200 ? 23.183 -0.590 4.527 1.00 88.75 200 SER A C 1
ATOM 1602 O O . SER A 1 200 ? 22.834 -1.536 5.237 1.00 88.75 200 SER A O 1
ATOM 1604 N N . ARG A 1 201 ? 23.549 0.585 5.060 1.00 88.06 201 ARG A N 1
ATOM 1605 C CA . ARG A 1 201 ? 23.503 0.867 6.508 1.00 88.06 201 ARG A CA 1
ATOM 1606 C C . ARG A 1 201 ? 22.081 0.788 7.044 1.00 88.06 201 ARG A C 1
ATOM 1608 O O . ARG A 1 201 ? 21.859 0.166 8.084 1.00 88.06 201 ARG A O 1
ATOM 1615 N N . ARG A 1 202 ? 21.107 1.340 6.317 1.00 85.88 202 ARG A N 1
ATOM 1616 C CA . ARG A 1 202 ? 19.693 1.249 6.699 1.00 85.88 202 ARG A CA 1
ATOM 1617 C C . ARG A 1 202 ? 19.201 -0.197 6.716 1.00 85.88 202 ARG A C 1
ATOM 1619 O O . ARG A 1 202 ? 18.489 -0.591 7.639 1.00 85.88 202 ARG A O 1
ATOM 1626 N N . VAL A 1 203 ? 19.635 -1.018 5.758 1.00 86.00 203 VAL A N 1
ATOM 1627 C CA . VAL A 1 203 ? 19.350 -2.459 5.764 1.00 86.00 203 VAL A CA 1
ATOM 1628 C C . VAL A 1 203 ? 19.955 -3.144 6.990 1.00 86.00 203 VAL A C 1
ATOM 1630 O O . VAL A 1 203 ? 19.279 -3.976 7.584 1.00 86.00 203 VAL A O 1
ATOM 1633 N N . VAL A 1 204 ? 21.175 -2.796 7.410 1.00 88.12 204 VAL A N 1
ATOM 1634 C CA . VAL A 1 204 ? 21.778 -3.343 8.642 1.00 88.12 204 VAL A CA 1
ATOM 1635 C C . VAL A 1 204 ? 20.994 -2.923 9.890 1.00 88.12 204 VAL A C 1
ATOM 1637 O O . VAL A 1 204 ? 20.812 -3.742 10.785 1.00 88.12 204 VAL A O 1
ATOM 1640 N N . GLN A 1 205 ? 20.478 -1.693 9.952 1.00 83.94 205 GLN A N 1
ATOM 1641 C CA . GLN A 1 205 ? 19.626 -1.254 11.066 1.00 83.94 205 GLN A CA 1
ATOM 1642 C C . GLN A 1 205 ? 18.317 -2.058 11.139 1.00 83.94 205 GLN A C 1
ATOM 1644 O O . GLN A 1 205 ? 17.909 -2.470 12.222 1.00 83.94 205 GLN A O 1
ATOM 1649 N N . LEU A 1 206 ? 17.670 -2.301 9.993 1.00 77.56 206 LEU A N 1
ATOM 1650 C CA . LEU A 1 206 ? 16.406 -3.046 9.917 1.00 77.56 206 LEU A CA 1
ATOM 1651 C C . LEU A 1 206 ? 16.595 -4.563 10.065 1.00 77.56 206 LEU A C 1
ATOM 1653 O O . LEU A 1 206 ? 15.736 -5.253 10.607 1.00 77.56 206 LEU A O 1
ATOM 1657 N N . ALA A 1 207 ? 17.711 -5.092 9.569 1.00 79.88 207 ALA A N 1
ATOM 1658 C CA . ALA A 1 207 ? 18.046 -6.508 9.574 1.00 79.88 207 ALA A CA 1
ATOM 1659 C C . ALA A 1 207 ? 19.532 -6.704 9.940 1.00 79.88 207 ALA A C 1
ATOM 1661 O O . ALA A 1 207 ? 20.353 -6.970 9.055 1.00 79.88 207 ALA A O 1
ATOM 1662 N N . PRO A 1 208 ? 19.892 -6.651 11.241 1.00 83.69 208 PRO A N 1
ATOM 1663 C CA . PRO A 1 208 ? 21.288 -6.721 11.693 1.00 83.69 208 PRO A CA 1
ATOM 1664 C C . PRO A 1 208 ? 22.052 -7.971 11.242 1.00 83.69 208 PRO A C 1
ATOM 1666 O O . PRO A 1 208 ? 23.271 -7.930 11.093 1.00 83.69 208 PRO A O 1
ATOM 1669 N N . GLY A 1 209 ? 21.347 -9.078 10.986 1.00 82.31 209 GLY A N 1
ATOM 1670 C CA . GLY A 1 209 ? 21.918 -10.330 10.475 1.00 82.31 209 GLY A CA 1
ATOM 1671 C C . GLY A 1 209 ? 22.089 -10.402 8.951 1.00 82.31 209 GLY A C 1
ATOM 1672 O O . GLY A 1 209 ? 22.455 -11.457 8.433 1.00 82.31 209 GLY A O 1
ATOM 1673 N N . ASN A 1 210 ? 21.800 -9.335 8.198 1.00 79.31 210 ASN A N 1
ATOM 1674 C CA . ASN A 1 210 ? 21.880 -9.359 6.739 1.00 79.31 210 ASN A CA 1
ATOM 1675 C C . ASN A 1 210 ? 23.339 -9.311 6.250 1.00 79.31 210 ASN A C 1
ATOM 1677 O O . ASN A 1 210 ? 23.913 -8.245 6.033 1.00 79.31 210 ASN A O 1
ATOM 1681 N N . ALA A 1 211 ? 23.926 -10.489 6.023 1.00 85.06 211 ALA A N 1
ATOM 1682 C CA . ALA A 1 211 ? 25.310 -10.629 5.566 1.00 85.06 211 ALA A CA 1
ATOM 1683 C C . ALA A 1 211 ? 25.602 -9.907 4.237 1.00 85.06 211 ALA A C 1
ATOM 1685 O O . ALA A 1 211 ? 26.717 -9.434 4.035 1.00 85.06 211 ALA A O 1
ATOM 1686 N N . ARG A 1 212 ? 24.614 -9.791 3.334 1.00 79.62 212 ARG A N 1
ATOM 1687 C CA . ARG A 1 212 ? 24.804 -9.092 2.051 1.00 79.62 212 ARG A CA 1
ATOM 1688 C C . ARG A 1 212 ? 24.973 -7.591 2.247 1.00 79.62 212 ARG A C 1
ATOM 1690 O O . ARG A 1 212 ? 25.782 -7.000 1.547 1.00 79.62 212 ARG A O 1
ATOM 1697 N N . ALA A 1 213 ? 24.230 -6.995 3.178 1.00 84.06 213 ALA A N 1
ATOM 1698 C CA . ALA A 1 213 ? 24.343 -5.573 3.488 1.00 84.06 213 ALA A CA 1
ATOM 1699 C C . ALA A 1 213 ? 25.684 -5.252 4.165 1.00 84.06 213 ALA A C 1
ATOM 1701 O O . ALA A 1 213 ? 26.352 -4.304 3.764 1.00 84.06 213 ALA A O 1
ATOM 1702 N N . HIS A 1 214 ? 26.128 -6.092 5.109 1.00 85.19 214 HIS A N 1
ATOM 1703 C CA . HIS A 1 214 ? 27.463 -5.972 5.717 1.00 85.19 214 HIS A CA 1
ATOM 1704 C C . HIS A 1 214 ? 28.583 -6.072 4.677 1.00 85.19 214 HIS A C 1
ATOM 1706 O O . HIS A 1 214 ? 29.437 -5.193 4.616 1.00 85.19 214 HIS A O 1
ATOM 1712 N N . ALA A 1 215 ? 28.537 -7.089 3.809 1.00 84.44 215 ALA A N 1
ATOM 1713 C CA . ALA A 1 215 ? 29.521 -7.258 2.740 1.00 84.44 215 ALA A CA 1
ATOM 1714 C C . ALA A 1 215 ? 29.503 -6.089 1.743 1.00 84.44 215 ALA A C 1
ATOM 1716 O O . ALA A 1 215 ? 30.554 -5.675 1.263 1.00 84.44 215 ALA A O 1
ATOM 1717 N N . ALA A 1 216 ? 28.322 -5.545 1.434 1.00 82.88 216 ALA A N 1
ATOM 1718 C CA . ALA A 1 216 ? 28.205 -4.370 0.585 1.00 82.88 216 ALA A CA 1
ATOM 1719 C C . ALA A 1 216 ? 28.928 -3.175 1.232 1.00 82.88 216 ALA A C 1
ATOM 1721 O O . ALA A 1 216 ? 29.799 -2.598 0.595 1.00 82.88 216 ALA A O 1
ATOM 1722 N N . ILE A 1 217 ? 28.658 -2.852 2.502 1.00 86.25 217 ILE A N 1
ATOM 1723 C CA . ILE A 1 217 ? 29.338 -1.746 3.205 1.00 86.25 217 ILE A CA 1
ATOM 1724 C C . ILE A 1 217 ? 30.858 -1.947 3.225 1.00 86.25 217 ILE A C 1
ATOM 1726 O O . ILE A 1 217 ? 31.592 -0.995 2.973 1.00 86.25 217 ILE A O 1
ATOM 1730 N N . GLU A 1 218 ? 31.334 -3.163 3.502 1.00 83.62 218 GLU A N 1
ATOM 1731 C CA . GLU A 1 218 ? 32.767 -3.480 3.557 1.00 83.62 218 GLU A CA 1
ATOM 1732 C C . GLU A 1 218 ? 33.456 -3.281 2.201 1.00 83.62 218 GLU A C 1
ATOM 1734 O O . GLU A 1 218 ? 34.485 -2.612 2.132 1.00 83.62 218 GLU A O 1
ATOM 1739 N N . VAL A 1 219 ? 32.870 -3.798 1.114 1.00 80.19 219 VAL A N 1
ATOM 1740 C CA . VAL A 1 219 ? 33.406 -3.639 -0.249 1.00 80.19 219 VAL A CA 1
ATOM 1741 C C . VAL A 1 219 ? 33.457 -2.167 -0.651 1.00 80.19 219 VAL A C 1
ATOM 1743 O O . VAL A 1 219 ? 34.482 -1.712 -1.155 1.00 80.19 219 VAL A O 1
ATOM 1746 N N . MET A 1 220 ? 32.381 -1.422 -0.397 1.00 77.62 220 MET A N 1
ATOM 1747 C CA . MET A 1 220 ? 32.278 -0.009 -0.772 1.00 77.62 220 MET A CA 1
ATOM 1748 C C . MET A 1 220 ? 33.213 0.873 0.079 1.00 77.62 220 MET A C 1
ATOM 1750 O O . MET A 1 220 ? 33.839 1.798 -0.428 1.00 77.62 220 MET A O 1
ATOM 1754 N N . SER A 1 221 ? 33.400 0.542 1.364 1.00 72.31 221 SER A N 1
ATOM 1755 C CA . SER A 1 221 ? 34.323 1.266 2.259 1.00 72.31 221 SER A CA 1
ATOM 1756 C C . SER A 1 221 ? 35.796 0.906 2.014 1.00 72.31 221 SER A C 1
ATOM 1758 O O . SER A 1 221 ? 36.679 1.727 2.249 1.00 72.31 221 SER A O 1
ATOM 1760 N N . GLY A 1 222 ? 36.078 -0.315 1.546 1.00 61.66 222 GLY A N 1
ATOM 1761 C CA . GLY A 1 222 ? 37.423 -0.782 1.189 1.00 61.66 222 GLY A CA 1
ATOM 1762 C C . GLY A 1 222 ? 37.892 -0.345 -0.205 1.00 61.66 222 GLY A C 1
ATOM 1763 O O . GLY A 1 222 ? 39.093 -0.351 -0.465 1.00 61.66 222 GLY A O 1
ATOM 1764 N N . GLY A 1 223 ? 36.965 0.052 -1.083 1.00 54.47 223 GLY A N 1
ATOM 1765 C CA . GLY A 1 223 ? 37.220 0.538 -2.444 1.00 54.47 223 GLY A CA 1
ATOM 1766 C C . GLY A 1 223 ? 37.533 2.033 -2.557 1.00 54.47 223 GLY A C 1
ATOM 1767 O O . GLY A 1 223 ? 37.714 2.519 -3.667 1.00 54.47 223 GLY A O 1
ATOM 1768 N N . MET A 1 224 ? 37.633 2.765 -1.440 1.00 51.25 224 MET A N 1
ATOM 1769 C CA . MET A 1 224 ? 37.909 4.210 -1.390 1.00 51.25 224 MET A CA 1
ATOM 1770 C C . MET A 1 224 ? 39.385 4.544 -1.732 1.00 51.25 224 MET A C 1
ATOM 1772 O O . MET A 1 224 ? 40.070 5.265 -1.007 1.00 51.25 224 MET A O 1
ATOM 1776 N N . GLN A 1 225 ? 39.901 3.993 -2.836 1.00 43.25 225 GLN A N 1
ATOM 1777 C CA . GLN A 1 225 ? 41.017 4.546 -3.599 1.00 43.25 225 GLN A CA 1
ATOM 1778 C C . GLN A 1 225 ? 40.429 5.182 -4.859 1.00 43.25 225 GLN A C 1
ATOM 1780 O O . GLN A 1 225 ? 39.856 4.507 -5.705 1.00 43.25 225 GLN A O 1
ATOM 1785 N N . SER A 1 226 ? 40.544 6.506 -4.926 1.00 43.81 226 SER A N 1
ATOM 1786 C CA . SER A 1 226 ? 40.021 7.374 -5.977 1.00 43.81 226 SER A CA 1
ATOM 1787 C C . SER A 1 226 ? 40.470 6.942 -7.377 1.00 43.81 226 SER A C 1
ATOM 1789 O O . SER A 1 226 ? 41.619 7.187 -7.751 1.00 43.81 226 SER A O 1
ATOM 1791 N N . GLU A 1 227 ? 39.557 6.400 -8.174 1.00 36.19 227 GLU A N 1
ATOM 1792 C CA . GLU A 1 227 ? 39.646 6.472 -9.630 1.00 36.19 227 GLU A CA 1
ATOM 1793 C C . GLU A 1 227 ? 38.351 7.083 -10.161 1.00 36.19 227 GLU A C 1
ATOM 1795 O O . GLU A 1 227 ? 37.261 6.555 -9.968 1.00 36.19 227 GLU A O 1
ATOM 1800 N N . ASP A 1 228 ? 38.512 8.256 -10.763 1.00 40.97 228 ASP A N 1
ATOM 1801 C CA . ASP A 1 228 ? 37.486 9.105 -11.358 1.00 40.97 228 ASP A CA 1
ATOM 1802 C C . ASP A 1 228 ? 37.148 8.564 -12.763 1.00 40.97 228 ASP A C 1
ATOM 1804 O O . ASP A 1 228 ? 38.027 8.601 -13.636 1.00 40.97 228 ASP A O 1
ATOM 1808 N N . PRO A 1 229 ? 35.945 8.013 -13.030 1.00 42.53 229 PRO A N 1
ATOM 1809 C CA . PRO A 1 229 ? 35.586 7.577 -14.363 1.00 42.53 229 PRO A CA 1
ATOM 1810 C C . PRO A 1 229 ? 34.799 8.671 -15.086 1.00 42.53 229 PRO A C 1
ATOM 1812 O O . PRO A 1 229 ? 33.708 9.093 -14.710 1.00 42.53 229 PRO A O 1
ATOM 1815 N N . THR A 1 230 ? 35.378 9.092 -16.198 1.00 38.00 230 THR A N 1
ATOM 1816 C CA . THR A 1 230 ? 34.823 10.004 -17.190 1.00 38.00 230 THR A CA 1
ATOM 1817 C C . THR A 1 230 ? 33.474 9.540 -17.762 1.00 38.00 230 THR A C 1
ATOM 1819 O O . THR A 1 230 ? 33.416 8.502 -18.416 1.00 38.00 230 THR A O 1
ATOM 1822 N N . GLY A 1 231 ? 32.459 10.407 -17.677 1.00 43.78 231 GLY A N 1
ATOM 1823 C CA . GLY A 1 231 ? 31.765 10.899 -18.875 1.00 43.78 231 GLY A CA 1
ATOM 1824 C C . GLY A 1 231 ? 30.516 10.172 -19.386 1.00 43.78 231 GLY A C 1
ATOM 1825 O O . GLY A 1 231 ? 30.476 9.847 -20.566 1.00 43.78 231 GLY A O 1
ATOM 1826 N N . GLU A 1 232 ? 29.460 10.070 -18.576 1.00 34.62 232 GLU A N 1
ATOM 1827 C CA . GLU A 1 232 ? 28.073 10.261 -19.038 1.00 34.62 232 GLU A CA 1
ATOM 1828 C C . GLU A 1 232 ? 27.270 10.875 -17.873 1.00 34.62 232 GLU A C 1
ATOM 1830 O O . GLU A 1 232 ? 27.117 10.272 -16.814 1.00 34.62 232 GLU A O 1
ATOM 1835 N N . GLN A 1 233 ? 26.891 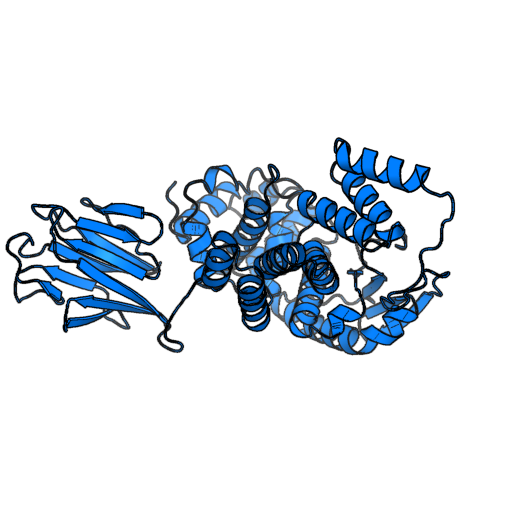12.152 -18.004 1.00 34.69 233 GLN A N 1
ATOM 1836 C CA . GLN A 1 233 ? 26.358 12.961 -16.901 1.00 34.69 233 GLN A CA 1
ATOM 1837 C C . GLN A 1 233 ? 24.919 12.562 -16.544 1.00 34.69 233 GLN A C 1
ATOM 1839 O O . GLN A 1 233 ? 23.969 12.989 -17.199 1.00 34.69 233 GLN A O 1
ATOM 1844 N N . LEU A 1 234 ? 24.756 11.840 -15.435 1.00 37.84 234 LEU A N 1
ATOM 1845 C CA . LEU A 1 234 ? 23.605 12.045 -14.552 1.00 37.84 234 LEU A CA 1
ATOM 1846 C C . LEU A 1 234 ? 23.752 13.432 -13.885 1.00 37.84 234 LEU A C 1
ATOM 1848 O O . LEU A 1 234 ? 24.882 13.849 -13.614 1.00 37.84 234 LEU A O 1
ATOM 1852 N N . PRO A 1 235 ? 22.662 14.190 -13.655 1.00 35.69 235 PRO A N 1
ATOM 1853 C CA . PRO A 1 235 ? 22.760 15.553 -13.142 1.00 35.69 235 PRO A CA 1
ATOM 1854 C C . PRO A 1 235 ? 23.422 15.574 -11.760 1.00 35.69 235 PRO A C 1
ATOM 1856 O O . PRO A 1 235 ? 23.014 14.849 -10.852 1.00 35.69 235 PRO A O 1
ATOM 1859 N N . GLU A 1 236 ? 24.437 16.427 -11.612 1.00 38.47 236 GLU A N 1
ATOM 1860 C CA . GLU A 1 236 ? 25.140 16.671 -10.354 1.00 38.47 236 GLU A CA 1
ATOM 1861 C C . GLU A 1 236 ? 24.146 16.999 -9.229 1.00 38.47 236 GLU A C 1
ATOM 1863 O O . GLU A 1 236 ? 23.519 18.059 -9.221 1.00 38.47 236 GLU A O 1
ATOM 1868 N N . MET A 1 237 ? 24.054 16.130 -8.225 1.00 42.09 237 MET A N 1
ATOM 1869 C CA . MET A 1 237 ? 23.633 16.535 -6.886 1.00 42.09 237 MET A CA 1
ATOM 1870 C C . MET A 1 237 ? 24.823 16.354 -5.959 1.00 42.09 237 MET A C 1
ATOM 1872 O O . MET A 1 237 ? 24.935 15.370 -5.234 1.00 42.09 237 MET A O 1
ATOM 1876 N N . GLY A 1 238 ? 25.746 17.315 -6.046 1.00 41.84 238 GLY A N 1
ATOM 1877 C CA . GLY A 1 238 ? 26.870 17.425 -5.131 1.00 41.84 238 GLY A CA 1
ATOM 1878 C C . GLY A 1 238 ? 26.363 17.457 -3.693 1.00 41.84 238 GLY A C 1
ATOM 1879 O O . GLY A 1 238 ? 25.654 18.382 -3.294 1.00 41.84 238 GLY A O 1
ATOM 1880 N N . VAL A 1 239 ? 26.731 16.440 -2.919 1.00 41.53 239 VAL A N 1
ATOM 1881 C CA . VAL A 1 239 ? 26.504 16.391 -1.474 1.00 41.53 239 VAL A CA 1
ATOM 1882 C C . VAL A 1 239 ? 27.573 17.272 -0.823 1.00 41.53 239 VAL A C 1
ATOM 1884 O O . VAL A 1 239 ? 28.602 16.812 -0.337 1.00 41.53 239 VAL A O 1
ATOM 1887 N N . GLY A 1 240 ? 27.373 18.584 -0.933 1.00 40.50 240 GLY A N 1
ATOM 1888 C CA . GLY A 1 240 ? 28.086 19.597 -0.161 1.00 40.50 240 GLY A CA 1
ATOM 1889 C C . GLY A 1 240 ? 27.338 19.894 1.137 1.00 40.50 240 GLY A C 1
ATOM 1890 O O . GLY A 1 240 ? 26.138 19.648 1.228 1.00 40.50 240 GLY A O 1
ATOM 1891 N N . SER A 1 241 ? 28.047 20.436 2.130 1.00 45.91 241 SER A N 1
ATOM 1892 C CA . SER A 1 241 ? 27.492 20.870 3.420 1.00 45.91 241 SER A CA 1
ATOM 1893 C C . SER A 1 241 ? 26.129 21.554 3.260 1.00 45.91 241 SER A C 1
ATOM 1895 O O . SER A 1 241 ? 26.030 22.592 2.600 1.00 45.91 241 SER A O 1
ATOM 1897 N N . PHE A 1 242 ? 25.086 20.968 3.850 1.00 51.81 242 PHE A N 1
ATOM 1898 C CA . PHE A 1 242 ? 23.729 21.482 3.733 1.00 51.81 242 PHE A CA 1
ATOM 1899 C C . PHE A 1 242 ? 23.538 22.715 4.619 1.00 51.81 242 PHE A C 1
ATOM 1901 O O . PHE A 1 242 ? 23.493 22.616 5.843 1.00 51.81 242 PHE A O 1
ATOM 1908 N N . ASP A 1 243 ? 23.375 23.882 3.996 1.00 61.94 243 ASP A N 1
ATOM 1909 C CA . ASP A 1 243 ? 22.799 25.035 4.683 1.00 61.94 243 ASP A CA 1
ATOM 1910 C C . ASP A 1 243 ? 21.305 24.776 4.937 1.00 61.94 243 ASP A C 1
ATOM 1912 O O . ASP A 1 243 ? 20.523 24.498 4.017 1.00 61.94 243 ASP A O 1
ATOM 1916 N N . MET A 1 244 ? 20.925 24.868 6.212 1.00 72.56 244 MET A N 1
ATOM 1917 C CA . MET A 1 244 ? 19.569 24.653 6.714 1.00 72.56 244 MET A CA 1
ATOM 1918 C C . MET A 1 244 ? 18.684 25.862 6.395 1.00 72.56 244 MET A C 1
ATOM 1920 O O . MET A 1 244 ? 18.916 26.959 6.906 1.00 72.56 244 MET A O 1
ATOM 1924 N N . ALA A 1 245 ? 17.646 25.672 5.584 1.00 83.00 245 ALA A N 1
ATOM 1925 C CA . ALA A 1 245 ? 16.636 26.689 5.304 1.00 83.00 245 ALA A CA 1
ATOM 1926 C C . ALA A 1 245 ? 15.365 26.441 6.133 1.00 83.00 245 ALA A C 1
ATOM 1928 O O . ALA A 1 245 ? 14.947 25.297 6.291 1.00 83.00 245 ALA A O 1
ATOM 1929 N N . THR A 1 246 ? 14.739 27.520 6.621 1.00 86.50 246 THR A N 1
ATOM 1930 C CA . THR A 1 246 ? 13.509 27.486 7.433 1.00 86.50 246 THR A CA 1
ATOM 1931 C C . THR A 1 246 ? 12.442 28.393 6.834 1.00 86.50 246 THR A C 1
ATOM 1933 O O . THR A 1 246 ? 12.709 29.547 6.496 1.00 86.50 246 THR A O 1
ATOM 1936 N N . GLU A 1 247 ? 11.209 27.904 6.766 1.00 85.25 247 GLU A N 1
ATOM 1937 C CA . GLU A 1 247 ? 10.044 28.687 6.382 1.00 85.25 247 GLU A CA 1
ATOM 1938 C C . GLU A 1 247 ? 8.813 28.287 7.196 1.00 85.25 247 GLU A C 1
ATOM 1940 O O . GLU A 1 247 ? 8.547 27.111 7.422 1.00 85.25 247 GLU A O 1
ATOM 1945 N N . ARG A 1 248 ? 8.001 29.272 7.579 1.00 84.19 248 ARG A N 1
ATOM 1946 C CA . ARG A 1 248 ? 6.708 29.039 8.212 1.00 84.19 248 ARG A CA 1
ATOM 1947 C C . ARG A 1 248 ? 5.562 29.236 7.224 1.00 84.19 248 ARG A C 1
ATOM 1949 O O . ARG A 1 248 ? 5.386 30.334 6.699 1.00 84.19 248 ARG A O 1
ATOM 1956 N N . VAL A 1 249 ? 4.728 28.213 7.063 1.00 82.75 249 VAL A N 1
ATOM 1957 C CA . VAL A 1 249 ? 3.476 28.266 6.299 1.00 82.75 249 VAL A CA 1
ATOM 1958 C C . VAL A 1 249 ? 2.375 27.645 7.133 1.00 82.75 249 VAL A C 1
ATOM 1960 O O . VAL A 1 249 ? 2.401 26.456 7.395 1.00 82.75 249 VAL A O 1
ATOM 1963 N N . HIS A 1 250 ? 1.402 28.445 7.560 1.00 76.44 250 HIS A N 1
ATOM 1964 C CA . HIS A 1 250 ? 0.387 28.043 8.532 1.00 76.44 250 HIS A CA 1
ATOM 1965 C C . HIS A 1 250 ? -0.264 26.664 8.252 1.00 76.44 250 HIS A C 1
ATOM 1967 O O . HIS A 1 250 ? -0.857 26.504 7.185 1.00 76.44 250 HIS A O 1
ATOM 1973 N N . PRO A 1 251 ? -0.307 25.728 9.230 1.00 89.00 251 PRO A N 1
ATOM 1974 C CA . PRO A 1 251 ? 0.327 25.723 10.564 1.00 89.00 251 PRO A CA 1
ATOM 1975 C C . PRO A 1 251 ? 1.733 25.076 10.623 1.00 89.00 251 PRO A C 1
ATOM 1977 O O . PRO A 1 251 ? 2.216 24.767 11.706 1.00 89.00 251 PRO A O 1
ATOM 1980 N N . PHE A 1 252 ? 2.394 24.856 9.495 1.00 92.81 252 PHE A N 1
ATOM 1981 C CA . PHE A 1 252 ? 3.666 24.150 9.352 1.00 92.81 252 PHE A CA 1
ATOM 1982 C C . PHE A 1 252 ? 4.906 25.049 9.463 1.00 92.81 252 PHE A C 1
ATOM 1984 O O . PHE A 1 252 ? 4.907 26.215 9.058 1.00 92.81 252 PHE A O 1
ATOM 1991 N N . GLU A 1 253 ? 5.989 24.476 9.973 1.00 92.81 253 GLU A N 1
ATOM 1992 C CA . GLU A 1 253 ? 7.342 25.025 9.910 1.00 92.81 253 GLU A CA 1
ATOM 1993 C C . GLU A 1 253 ? 8.228 24.036 9.159 1.00 92.81 253 GLU A C 1
ATOM 1995 O O . GLU A 1 253 ? 8.554 22.968 9.667 1.00 92.81 253 GLU A O 1
ATOM 2000 N N . ILE A 1 254 ? 8.551 24.379 7.916 1.00 92.38 254 ILE A N 1
ATOM 2001 C CA . ILE A 1 254 ? 9.303 23.538 6.996 1.00 92.38 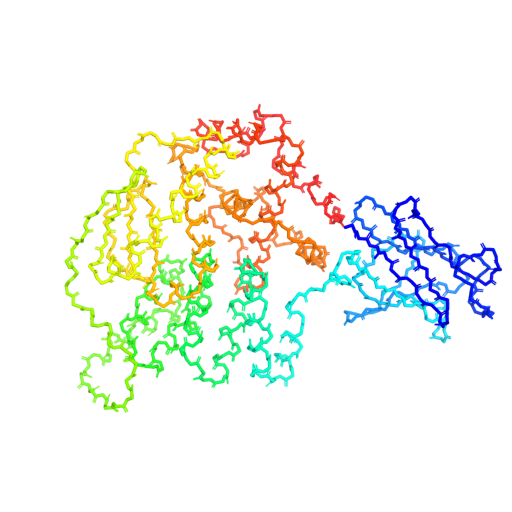254 ILE A CA 1
ATOM 2002 C C . ILE A 1 254 ? 10.775 23.901 7.116 1.00 92.38 254 ILE A C 1
ATOM 2004 O O . ILE A 1 254 ? 11.170 25.052 6.923 1.00 92.38 254 ILE A O 1
ATOM 2008 N N . THR A 1 255 ? 11.579 22.896 7.424 1.00 91.19 255 THR A N 1
ATOM 2009 C CA . THR A 1 255 ? 13.030 22.989 7.540 1.00 91.19 255 THR A CA 1
ATOM 2010 C C . THR A 1 255 ? 13.673 21.971 6.610 1.00 91.19 255 THR A C 1
ATOM 2012 O O . THR A 1 255 ? 13.129 20.884 6.429 1.00 91.19 255 THR A O 1
ATOM 2015 N N . GLY A 1 256 ? 14.789 22.314 5.968 1.00 88.50 256 GLY A N 1
ATOM 2016 C CA . GLY A 1 256 ? 15.453 21.386 5.053 1.00 88.50 256 GLY A CA 1
ATOM 2017 C C . GLY A 1 256 ? 16.667 21.955 4.326 1.00 88.50 256 GLY A C 1
ATOM 2018 O O . GLY A 1 256 ? 16.914 23.163 4.387 1.00 88.50 256 GLY A O 1
ATOM 2019 N N . PRO A 1 257 ? 17.386 21.110 3.566 1.00 86.12 257 PRO A N 1
ATOM 2020 C CA . PRO A 1 257 ? 18.398 21.539 2.612 1.00 86.12 257 PRO A CA 1
ATOM 2021 C C . PRO A 1 257 ? 17.888 22.622 1.656 1.00 86.12 257 PRO A C 1
ATOM 2023 O O . PRO A 1 257 ? 16.827 22.471 1.040 1.00 86.12 257 PRO A O 1
ATOM 2026 N N . ALA A 1 258 ? 18.676 23.682 1.453 1.00 85.31 258 ALA A N 1
ATOM 2027 C CA . ALA A 1 258 ? 18.324 24.781 0.547 1.00 85.31 258 ALA A CA 1
ATOM 2028 C C . ALA A 1 258 ? 17.958 24.314 -0.880 1.00 85.31 258 ALA A C 1
ATOM 2030 O O . ALA A 1 258 ? 17.056 24.876 -1.507 1.00 85.31 258 ALA A O 1
ATOM 2031 N N . ILE A 1 259 ? 18.616 23.261 -1.382 1.00 81.25 259 ILE A N 1
ATOM 2032 C CA . ILE A 1 259 ? 18.339 22.679 -2.704 1.00 81.25 259 ILE A CA 1
ATOM 2033 C C . ILE A 1 259 ? 16.925 22.087 -2.797 1.00 81.25 259 ILE A C 1
ATOM 2035 O O . ILE A 1 259 ? 16.209 22.357 -3.762 1.00 81.25 259 ILE A O 1
ATOM 2039 N N . LEU A 1 260 ? 16.484 21.360 -1.765 1.00 86.88 260 LEU A N 1
ATOM 2040 C CA . LEU A 1 260 ? 15.135 20.800 -1.692 1.00 86.88 260 LEU A CA 1
ATOM 2041 C C . LEU A 1 260 ? 14.100 21.898 -1.496 1.00 86.88 260 LEU A C 1
ATOM 2043 O O . LEU A 1 260 ? 13.088 21.922 -2.193 1.00 86.88 260 LEU A O 1
ATOM 2047 N N . MET A 1 261 ? 14.380 22.853 -0.609 1.00 88.50 261 MET A N 1
ATOM 2048 C CA . MET A 1 261 ? 13.503 24.001 -0.392 1.00 88.50 261 MET A CA 1
ATOM 2049 C C . MET A 1 261 ? 13.261 24.771 -1.694 1.00 88.50 261 MET A C 1
ATOM 2051 O O . MET A 1 261 ? 12.131 25.141 -1.989 1.00 88.50 261 MET A O 1
ATOM 2055 N N . LYS A 1 262 ? 14.277 24.963 -2.537 1.00 87.94 262 LYS A N 1
ATOM 2056 C CA . LYS A 1 262 ? 14.093 25.645 -3.825 1.00 87.94 262 LYS A CA 1
ATOM 2057 C C . LYS A 1 262 ? 13.137 24.903 -4.770 1.00 87.94 262 LYS A C 1
ATOM 2059 O O . LYS A 1 262 ? 12.384 25.558 -5.484 1.00 87.94 262 LYS A O 1
ATOM 2064 N N . ALA A 1 263 ? 13.183 23.572 -4.795 1.00 85.25 263 ALA A N 1
ATOM 2065 C CA . ALA A 1 263 ? 12.424 22.763 -5.750 1.00 85.25 263 ALA A CA 1
ATOM 2066 C C . ALA A 1 263 ? 11.025 22.352 -5.252 1.00 85.25 263 ALA A C 1
ATOM 2068 O O . ALA A 1 263 ? 10.100 22.227 -6.049 1.00 85.25 263 ALA A O 1
ATOM 2069 N N . VAL A 1 264 ? 10.865 22.134 -3.944 1.00 88.94 264 VAL A N 1
ATOM 2070 C CA . VAL A 1 264 ? 9.721 21.397 -3.375 1.00 88.94 264 VAL A CA 1
ATOM 2071 C C . VAL A 1 264 ? 8.824 22.280 -2.497 1.00 88.94 264 VAL A C 1
ATOM 2073 O O . VAL A 1 264 ? 7.657 21.956 -2.290 1.00 88.94 264 VAL A O 1
ATOM 2076 N N . ARG A 1 265 ? 9.328 23.417 -2.000 1.00 89.38 265 ARG A N 1
ATOM 2077 C CA . ARG A 1 265 ? 8.659 24.271 -0.999 1.00 89.38 265 ARG A CA 1
ATOM 2078 C C . ARG A 1 265 ? 7.221 24.647 -1.350 1.00 89.38 265 ARG A C 1
ATOM 2080 O O . ARG A 1 265 ? 6.318 24.381 -0.562 1.00 89.38 265 ARG A O 1
ATOM 2087 N N . GLU A 1 266 ? 7.003 25.277 -2.505 1.00 90.69 266 GLU A N 1
ATOM 2088 C CA . GLU A 1 266 ? 5.665 25.740 -2.900 1.00 90.69 266 GLU A CA 1
ATOM 2089 C C . GLU A 1 266 ? 4.650 24.594 -3.040 1.00 90.69 266 GLU A C 1
ATOM 2091 O O . GLU A 1 266 ? 3.604 24.657 -2.383 1.00 90.69 266 GLU A O 1
ATOM 2096 N N . PRO A 1 267 ? 4.919 23.528 -3.822 1.00 93.00 267 PRO A N 1
ATOM 2097 C CA . PRO A 1 267 ? 3.947 22.453 -3.970 1.00 93.00 267 PRO A CA 1
ATOM 2098 C C . PRO A 1 267 ? 3.759 21.663 -2.663 1.00 93.00 267 PRO A C 1
ATOM 2100 O O . PRO A 1 267 ? 2.633 21.276 -2.352 1.00 93.00 267 PRO A O 1
ATOM 2103 N N . LEU A 1 268 ? 4.800 21.497 -1.837 1.00 93.88 268 LEU A N 1
ATOM 2104 C CA . LEU A 1 268 ? 4.678 20.872 -0.515 1.00 93.88 268 LEU A CA 1
ATOM 2105 C C . LEU A 1 268 ? 3.759 21.659 0.418 1.00 93.88 268 LEU A C 1
ATOM 2107 O O . LEU A 1 268 ? 2.867 21.086 1.037 1.00 93.88 268 LEU A O 1
ATOM 2111 N N . SER A 1 269 ? 3.976 22.968 0.513 1.00 92.44 269 SER A N 1
ATOM 2112 C CA . SER A 1 269 ? 3.185 23.868 1.350 1.00 92.44 269 SER A CA 1
ATOM 2113 C C . SER A 1 269 ? 1.692 23.801 1.001 1.00 92.44 269 SER A C 1
ATOM 2115 O O . SER A 1 269 ? 0.837 23.656 1.885 1.00 92.44 269 SER A O 1
ATOM 2117 N N . ALA A 1 270 ? 1.370 23.811 -0.297 1.00 93.56 270 ALA A N 1
ATOM 2118 C CA . ALA A 1 270 ? -0.001 23.675 -0.778 1.00 93.56 270 ALA A CA 1
ATOM 2119 C C . ALA A 1 270 ? -0.619 22.316 -0.400 1.00 93.56 270 ALA A C 1
ATOM 2121 O O . ALA A 1 270 ? -1.751 22.263 0.088 1.00 93.56 270 ALA A O 1
ATOM 2122 N N . LEU A 1 271 ? 0.129 21.223 -0.579 1.00 95.31 271 LEU A N 1
ATOM 2123 C CA . LEU A 1 271 ? -0.333 19.869 -0.272 1.00 95.31 271 LEU A CA 1
ATOM 2124 C C . LEU A 1 271 ? -0.518 19.632 1.228 1.00 95.31 271 LEU A C 1
ATOM 2126 O O . LEU A 1 271 ? -1.543 19.083 1.623 1.00 95.31 271 LEU A O 1
ATOM 2130 N N . LEU A 1 272 ? 0.414 20.089 2.066 1.00 94.62 272 LEU A N 1
ATOM 2131 C CA . LEU A 1 272 ? 0.295 20.020 3.524 1.00 94.62 272 LEU A CA 1
ATOM 2132 C C . LEU A 1 272 ? -0.927 20.796 4.024 1.00 94.62 272 LEU A C 1
ATOM 2134 O O . LEU A 1 272 ? -1.689 20.289 4.843 1.00 94.62 272 LEU A O 1
ATOM 2138 N N . SER A 1 273 ? -1.167 21.995 3.487 1.00 92.44 273 SER A N 1
ATOM 2139 C CA . SER A 1 273 ? -2.351 22.799 3.817 1.00 92.44 273 SER A CA 1
ATOM 2140 C C . SER A 1 273 ? -3.653 22.091 3.417 1.00 92.44 273 SER A C 1
ATOM 2142 O O . SER A 1 273 ? -4.634 22.097 4.167 1.00 92.44 273 SER A O 1
ATOM 2144 N N . ALA A 1 274 ? -3.670 21.449 2.245 1.00 94.31 274 ALA A N 1
ATOM 2145 C CA . ALA A 1 274 ? -4.819 20.690 1.763 1.00 94.31 274 ALA A CA 1
ATOM 2146 C C . ALA A 1 274 ? -5.061 19.418 2.596 1.00 94.31 274 ALA A C 1
ATOM 2148 O O . ALA A 1 274 ? -6.208 19.134 2.959 1.00 94.31 274 ALA A O 1
ATOM 2149 N N . ALA A 1 275 ? -4.000 18.692 2.955 1.00 94.56 275 ALA A N 1
ATOM 2150 C CA . ALA A 1 275 ? -4.059 17.519 3.822 1.00 94.56 275 ALA A CA 1
ATOM 2151 C C . ALA A 1 275 ? -4.543 17.898 5.231 1.00 94.56 275 ALA A C 1
ATOM 2153 O O . ALA A 1 275 ? -5.484 17.285 5.730 1.00 94.56 275 ALA A O 1
ATOM 2154 N N . TRP A 1 276 ? -4.000 18.974 5.816 1.00 93.19 276 TRP A N 1
ATOM 2155 C CA . TRP A 1 276 ? -4.431 19.530 7.105 1.00 93.19 276 TRP A CA 1
ATOM 2156 C C . TRP A 1 276 ? -5.928 19.800 7.143 1.00 93.19 276 TRP A C 1
ATOM 2158 O O . TRP A 1 276 ? -6.612 19.373 8.068 1.00 93.19 276 TRP A O 1
ATOM 2168 N N . LYS A 1 277 ? -6.459 20.450 6.104 1.00 92.06 277 LYS A N 1
ATOM 2169 C CA . LYS A 1 277 ? -7.890 20.735 6.019 1.00 92.06 277 LYS A CA 1
ATOM 2170 C C . LYS A 1 277 ? -8.720 19.462 5.851 1.00 92.06 277 LYS A C 1
ATOM 2172 O O . LYS A 1 277 ? -9.653 19.237 6.610 1.00 92.06 277 LYS A O 1
ATOM 2177 N N . THR A 1 278 ? -8.402 18.648 4.847 1.00 92.62 278 THR A N 1
ATOM 2178 C CA . THR A 1 278 ? -9.240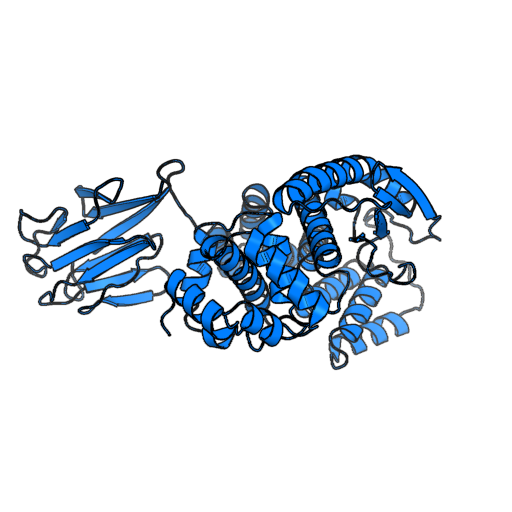 17.502 4.454 1.00 92.62 278 THR A CA 1
ATOM 2179 C C . THR A 1 278 ? -9.188 16.358 5.463 1.00 92.62 278 THR A C 1
ATOM 2181 O O . THR A 1 278 ? -10.229 15.842 5.866 1.00 92.62 278 THR A O 1
ATOM 2184 N N . GLN A 1 279 ? -7.993 15.971 5.909 1.00 93.19 279 GLN A N 1
ATOM 2185 C CA . GLN A 1 279 ? -7.828 14.908 6.896 1.00 93.19 279 GLN A CA 1
ATOM 2186 C C . GLN A 1 279 ? -8.151 15.400 8.310 1.00 93.19 279 GLN A C 1
ATOM 2188 O O . GLN A 1 279 ? -8.723 14.634 9.082 1.00 93.19 279 GLN A O 1
ATOM 2193 N N . GLY A 1 280 ? -7.872 16.669 8.634 1.00 89.81 280 GLY A N 1
ATOM 2194 C CA . GLY A 1 280 ? -8.270 17.270 9.909 1.00 89.81 280 GLY A CA 1
ATOM 2195 C C . GLY A 1 280 ? -9.787 17.340 10.081 1.00 89.81 280 GLY A C 1
ATOM 2196 O O . GLY A 1 280 ? -10.294 16.996 11.145 1.00 89.81 280 GLY A O 1
ATOM 2197 N N . GLU A 1 281 ? -10.527 17.674 9.019 1.00 90.19 281 GLU A N 1
ATOM 2198 C CA . GLU A 1 281 ? -11.994 17.616 9.002 1.00 90.19 281 GLU A CA 1
ATOM 2199 C C . GLU A 1 281 ? -12.504 16.176 9.124 1.00 90.19 281 GLU A C 1
ATOM 2201 O O . GLU A 1 281 ? -13.334 15.891 9.985 1.00 90.19 281 GLU A O 1
ATOM 2206 N N . ARG A 1 282 ? -11.957 15.245 8.328 1.00 87.94 282 ARG A N 1
ATOM 2207 C CA . ARG A 1 282 ? -12.346 13.825 8.365 1.00 87.94 282 ARG A CA 1
ATOM 2208 C C . ARG A 1 282 ? -12.103 13.183 9.732 1.00 87.94 282 ARG A C 1
ATOM 2210 O O . ARG A 1 282 ? -12.890 12.337 10.149 1.00 87.94 282 ARG A O 1
ATOM 2217 N N . CYS A 1 283 ? -11.031 13.580 10.416 1.00 87.25 283 CYS A N 1
ATOM 2218 C CA . CYS A 1 283 ? -10.679 13.062 11.735 1.00 87.25 283 CYS A CA 1
ATOM 2219 C C . CYS A 1 283 ? -11.254 13.882 12.894 1.00 87.25 283 CYS A C 1
ATOM 2221 O O . CYS A 1 283 ? -11.109 13.462 14.042 1.00 87.25 283 CYS A O 1
ATOM 2223 N N . ASP A 1 284 ? -11.843 15.049 12.612 1.00 87.38 284 ASP A N 1
ATOM 2224 C CA . ASP A 1 284 ? -12.171 16.082 13.599 1.00 87.38 284 ASP A CA 1
ATOM 2225 C C . ASP A 1 284 ? -11.010 16.283 14.600 1.00 87.38 284 ASP A C 1
ATOM 2227 O O . ASP A 1 284 ? -11.136 16.179 15.822 1.00 87.38 284 ASP A O 1
ATOM 2231 N N . CYS A 1 285 ? -9.817 16.490 14.030 1.00 86.69 285 CYS A N 1
ATOM 2232 C CA . CYS A 1 285 ? -8.552 16.659 14.734 1.00 86.69 285 CYS A CA 1
ATOM 2233 C C . CYS A 1 285 ? -7.753 17.793 14.086 1.00 86.69 285 CYS A C 1
ATOM 2235 O O . CYS A 1 285 ? -7.358 17.709 12.926 1.00 86.69 285 CYS A O 1
ATOM 2237 N N . TRP A 1 286 ? -7.492 18.852 14.854 1.00 88.06 286 TRP A N 1
ATOM 2238 C CA . TRP A 1 286 ? -6.845 20.071 14.366 1.00 88.06 286 TRP A CA 1
ATOM 2239 C C . TRP A 1 286 ? -5.680 20.443 15.290 1.00 88.06 286 TRP A C 1
ATOM 2241 O O . TRP A 1 286 ? -5.890 21.155 16.280 1.00 88.06 286 TRP A O 1
ATOM 2251 N N . PRO A 1 287 ? -4.455 19.952 15.020 1.00 84.25 287 PRO A N 1
ATOM 2252 C CA . PRO A 1 287 ? -3.280 20.291 15.818 1.00 84.25 287 PRO A CA 1
ATOM 2253 C C . PRO A 1 287 ? -3.093 21.818 15.854 1.00 84.25 287 PRO A C 1
ATOM 2255 O O . PRO A 1 287 ? -3.013 22.460 14.809 1.00 84.25 287 PRO A O 1
ATOM 2258 N N . LYS A 1 288 ? -3.084 22.411 17.058 1.00 70.69 288 LYS A N 1
ATOM 2259 C CA . LYS A 1 288 ? -3.060 23.877 17.262 1.00 70.69 288 LYS A CA 1
ATOM 2260 C C . LYS A 1 288 ? -1.651 24.474 17.371 1.00 70.69 288 LYS A C 1
ATOM 2262 O O . LYS A 1 288 ? -1.517 25.695 17.397 1.00 70.69 288 LYS A O 1
ATOM 2267 N N . GLN A 1 289 ? -0.624 23.633 17.486 1.00 78.88 289 GLN A N 1
ATOM 2268 C CA . GLN A 1 289 ? 0.775 24.058 17.555 1.00 78.88 289 GLN A CA 1
ATOM 2269 C C . GLN A 1 289 ? 1.382 24.202 16.158 1.00 78.88 289 GLN A C 1
ATOM 2271 O O . GLN A 1 289 ? 0.851 23.656 15.192 1.00 78.88 289 GLN A O 1
ATOM 2276 N N . THR A 1 290 ? 2.502 24.922 16.060 1.00 88.00 290 THR A N 1
ATOM 2277 C CA . THR A 1 290 ? 3.324 24.891 14.846 1.00 88.00 290 THR A CA 1
ATOM 2278 C C . THR A 1 290 ? 3.780 23.451 14.608 1.00 88.00 290 THR A C 1
ATOM 2280 O O . THR A 1 290 ? 4.343 22.842 15.512 1.00 88.00 290 THR A O 1
ATOM 2283 N N . ILE A 1 291 ? 3.496 22.903 13.428 1.00 91.44 291 ILE A N 1
ATOM 2284 C CA . ILE A 1 291 ? 3.812 21.518 13.068 1.00 91.44 291 ILE A CA 1
ATOM 2285 C C . ILE A 1 291 ? 5.189 21.500 12.391 1.00 91.44 291 ILE A C 1
ATOM 2287 O O . ILE A 1 291 ? 5.294 22.007 11.269 1.00 91.44 291 ILE A O 1
ATOM 2291 N N . PRO A 1 292 ? 6.237 20.948 13.026 1.00 91.88 292 PRO A N 1
ATOM 2292 C CA . PRO A 1 292 ? 7.547 20.869 12.401 1.00 91.88 292 PRO A CA 1
ATOM 2293 C C . PRO A 1 292 ? 7.533 19.848 11.259 1.00 91.88 292 PRO A C 1
ATOM 2295 O O . PRO A 1 292 ? 7.037 18.727 11.397 1.00 91.88 292 PRO A O 1
ATOM 2298 N N . VAL A 1 293 ? 8.081 20.251 10.117 1.00 92.94 293 VAL A N 1
ATOM 2299 C CA . VAL A 1 293 ? 8.259 19.428 8.922 1.00 92.94 293 VAL A CA 1
ATOM 2300 C C . VAL A 1 293 ? 9.733 19.458 8.551 1.00 92.94 293 VAL A C 1
ATOM 2302 O O . VAL A 1 293 ? 10.300 20.530 8.334 1.00 92.94 293 VAL A O 1
ATOM 2305 N N . TRP A 1 294 ? 10.346 18.282 8.468 1.00 90.69 294 TRP A N 1
ATOM 2306 C CA . TRP A 1 294 ? 11.747 18.123 8.099 1.00 90.69 294 TRP A CA 1
ATOM 2307 C C . TRP A 1 294 ? 11.857 17.512 6.704 1.00 90.69 294 TRP A C 1
ATOM 2309 O O . TRP A 1 294 ? 11.428 16.378 6.487 1.00 90.69 294 TRP A O 1
ATOM 2319 N N . LEU A 1 295 ? 12.424 18.264 5.761 1.00 89.56 295 LEU A N 1
ATOM 2320 C CA . LEU A 1 295 ? 12.750 17.790 4.422 1.00 89.56 295 LEU A CA 1
ATOM 2321 C C . LEU A 1 295 ? 14.162 17.236 4.393 1.00 89.56 295 LEU A C 1
ATOM 2323 O O . LEU A 1 295 ? 15.105 17.898 4.822 1.00 89.56 295 LEU A O 1
ATOM 2327 N N . ARG A 1 296 ? 14.312 16.064 3.786 1.00 86.62 296 ARG A N 1
ATOM 2328 C CA . ARG A 1 296 ? 15.615 15.448 3.566 1.00 86.62 296 ARG A CA 1
ATOM 2329 C C . ARG A 1 296 ? 15.674 14.719 2.235 1.00 86.62 296 ARG A C 1
ATOM 2331 O O . ARG A 1 296 ? 14.638 14.370 1.664 1.00 86.62 296 ARG A O 1
ATOM 2338 N N . LEU A 1 297 ? 16.888 14.492 1.748 1.00 81.56 297 LEU A N 1
ATOM 2339 C CA . LEU A 1 297 ? 17.079 13.626 0.591 1.00 81.56 297 LEU A CA 1
ATOM 2340 C C . LEU A 1 297 ? 16.715 12.186 0.984 1.00 81.56 297 LEU A C 1
ATOM 2342 O O . LEU A 1 297 ? 16.834 11.830 2.161 1.00 81.56 297 LEU A O 1
ATOM 2346 N N . PRO A 1 298 ? 16.252 11.349 0.041 1.00 78.62 298 PRO A N 1
ATOM 2347 C CA . PRO A 1 298 ? 16.023 9.944 0.329 1.00 78.62 298 PRO A CA 1
ATOM 2348 C C . PRO A 1 298 ? 17.314 9.330 0.853 1.00 78.62 298 PRO A C 1
ATOM 2350 O O . PRO A 1 298 ? 18.394 9.650 0.356 1.00 78.62 298 PRO A O 1
ATOM 2353 N N . TRP A 1 299 ? 17.180 8.461 1.851 1.00 73.94 299 TRP A N 1
ATOM 2354 C CA . TRP A 1 299 ? 18.289 7.746 2.492 1.00 73.94 299 TRP A CA 1
ATOM 2355 C C . TRP A 1 299 ? 19.181 8.579 3.415 1.00 73.94 299 TRP A C 1
ATOM 2357 O O . TRP A 1 299 ? 19.755 7.966 4.305 1.00 73.94 299 TRP A O 1
ATOM 2367 N N . SER A 1 300 ? 19.199 9.916 3.324 1.00 73.94 300 SER A N 1
ATOM 2368 C CA . SER A 1 300 ? 20.148 10.753 4.074 1.00 73.94 300 SER A CA 1
ATOM 2369 C C . SER A 1 300 ? 20.080 10.563 5.602 1.00 73.94 300 SER A C 1
ATOM 2371 O O . SER A 1 300 ? 19.007 10.742 6.204 1.00 73.94 300 SER A O 1
ATOM 2373 N N . ASP A 1 301 ? 21.233 10.335 6.236 1.00 67.12 301 ASP A N 1
ATOM 2374 C CA . ASP A 1 301 ? 21.408 10.277 7.700 1.00 67.12 301 ASP A CA 1
ATOM 2375 C C . ASP A 1 301 ? 21.239 11.654 8.404 1.00 67.12 301 ASP A C 1
ATOM 2377 O O . ASP A 1 301 ? 21.170 11.716 9.633 1.00 67.12 301 ASP A O 1
ATOM 2381 N N . ASP A 1 302 ? 21.095 12.754 7.649 1.00 63.62 302 ASP A N 1
ATOM 2382 C CA . ASP A 1 302 ? 20.996 14.148 8.132 1.00 63.62 302 ASP A CA 1
ATOM 2383 C C . ASP A 1 302 ? 19.630 14.504 8.760 1.00 63.62 302 ASP A C 1
ATOM 2385 O O . ASP A 1 302 ? 18.953 15.458 8.367 1.00 63.62 302 ASP A O 1
ATOM 2389 N N . ALA A 1 303 ? 19.170 13.726 9.738 1.00 57.72 303 ALA A N 1
ATOM 2390 C CA . ALA A 1 303 ? 17.992 14.079 10.524 1.00 57.72 303 ALA A CA 1
ATOM 2391 C C . ALA A 1 303 ? 18.381 14.943 11.743 1.00 57.72 303 ALA A C 1
ATOM 2393 O O . ALA A 1 303 ? 19.347 14.609 12.435 1.00 57.72 303 ALA A O 1
ATOM 2394 N N . PRO A 1 304 ? 17.622 16.005 12.086 1.00 54.72 304 PRO A N 1
ATOM 2395 C CA . PRO A 1 304 ? 17.660 16.535 13.444 1.00 54.72 304 PRO A CA 1
ATOM 2396 C C . PRO A 1 304 ? 17.279 15.413 14.424 1.00 54.72 304 PRO A C 1
ATOM 2398 O O . PRO A 1 304 ? 16.618 14.449 14.024 1.00 54.72 304 PRO A O 1
ATOM 2401 N N . GLU A 1 305 ? 17.690 15.525 15.695 1.00 55.62 305 GLU A N 1
ATOM 2402 C CA . GLU A 1 305 ? 17.288 14.581 16.752 1.00 55.62 305 GLU A CA 1
ATOM 2403 C C . GLU A 1 305 ? 15.797 14.250 16.599 1.00 55.62 305 GLU A C 1
ATOM 2405 O O . GLU A 1 305 ? 14.958 15.153 16.591 1.00 55.62 305 GLU A O 1
ATOM 2410 N N . SER A 1 306 ? 15.480 12.969 16.362 1.00 57.75 306 SER A N 1
ATOM 2411 C CA . SER A 1 306 ? 14.152 12.562 15.906 1.00 57.75 306 SER A CA 1
ATOM 2412 C C . SER A 1 306 ? 13.116 12.861 16.984 1.00 57.75 306 SER A C 1
ATOM 2414 O O . SER A 1 306 ? 12.934 12.080 17.920 1.00 57.75 306 SER A O 1
ATOM 2416 N N . SER A 1 307 ? 12.430 13.992 16.861 1.00 70.44 307 SER A N 1
ATOM 2417 C CA . SER A 1 307 ? 11.292 14.283 17.714 1.00 70.44 307 SER A CA 1
ATOM 2418 C C . SER A 1 307 ? 10.059 13.576 17.143 1.00 70.44 307 SER A C 1
ATOM 2420 O O . SER A 1 307 ? 9.780 13.709 15.946 1.00 70.44 307 SER A O 1
ATOM 2422 N N . PRO A 1 308 ? 9.296 12.823 17.955 1.00 72.88 308 PRO A N 1
ATOM 2423 C CA . PRO A 1 308 ? 8.114 12.096 17.487 1.00 72.88 308 PRO A CA 1
ATOM 2424 C C . PRO A 1 308 ? 7.005 13.016 16.948 1.00 72.88 308 PRO A C 1
ATOM 2426 O O . PRO A 1 308 ? 6.094 12.540 16.276 1.00 72.88 308 PRO A O 1
ATOM 2429 N N . ASP A 1 309 ? 7.081 14.324 17.214 1.00 83.88 309 ASP A N 1
ATOM 2430 C CA . ASP A 1 309 ? 6.142 15.346 16.745 1.00 83.88 309 ASP A CA 1
ATOM 2431 C C . ASP A 1 309 ? 6.528 16.015 15.414 1.00 83.88 309 ASP A C 1
ATOM 2433 O O . ASP A 1 309 ? 5.846 16.949 14.988 1.00 83.88 309 ASP A O 1
ATOM 2437 N N . THR A 1 310 ? 7.575 15.528 14.740 1.00 89.50 310 THR A N 1
ATOM 2438 C CA . THR A 1 310 ? 8.041 16.049 13.447 1.00 89.50 310 THR A CA 1
ATOM 2439 C C . THR A 1 310 ? 7.579 15.190 12.275 1.00 89.50 310 THR A C 1
ATOM 2441 O O . THR A 1 310 ? 7.710 13.967 12.280 1.00 89.50 310 THR A O 1
ATOM 2444 N N . ILE A 1 311 ? 7.078 15.841 11.223 1.00 91.81 311 ILE A N 1
ATOM 2445 C CA . ILE A 1 311 ? 6.775 15.185 9.948 1.00 91.81 311 ILE A CA 1
ATOM 2446 C C . ILE A 1 311 ? 8.063 15.088 9.132 1.00 91.81 311 ILE A C 1
ATOM 2448 O O . ILE A 1 311 ? 8.517 16.078 8.560 1.00 91.81 311 ILE A O 1
ATOM 2452 N N . GLY A 1 312 ? 8.651 13.896 9.066 1.00 89.69 312 GLY A N 1
ATOM 2453 C CA . GLY A 1 312 ? 9.774 13.617 8.173 1.00 89.69 312 GLY A CA 1
ATOM 2454 C C . GLY A 1 312 ? 9.298 13.389 6.739 1.00 89.69 312 GLY A C 1
ATOM 2455 O O . GLY A 1 312 ? 8.441 12.539 6.502 1.00 89.69 312 GLY A O 1
ATOM 2456 N N . ILE A 1 313 ? 9.856 14.134 5.786 1.00 90.94 313 ILE A N 1
ATOM 2457 C CA . ILE A 1 313 ? 9.566 14.005 4.356 1.00 90.94 313 ILE A CA 1
ATOM 2458 C C . ILE A 1 313 ? 10.878 13.737 3.624 1.00 90.94 313 ILE A C 1
ATOM 2460 O O . ILE A 1 313 ? 11.734 14.613 3.499 1.00 90.94 313 ILE A O 1
ATOM 2464 N N . GLU A 1 314 ? 11.015 12.513 3.125 1.00 88.81 314 GLU A N 1
ATOM 2465 C CA . GLU A 1 314 ? 12.100 12.121 2.230 1.00 88.81 314 GLU A CA 1
ATOM 2466 C C . GLU A 1 314 ? 11.709 12.433 0.789 1.00 88.81 314 GLU A C 1
ATOM 2468 O O . GLU A 1 314 ? 10.640 12.033 0.326 1.00 88.81 314 GLU A O 1
ATOM 2473 N N . MET A 1 315 ? 12.553 13.176 0.077 1.00 83.56 315 MET A N 1
ATOM 2474 C CA . MET A 1 315 ? 12.194 13.710 -1.231 1.00 83.56 315 MET A CA 1
ATOM 2475 C C . MET A 1 315 ? 13.407 13.876 -2.134 1.00 83.56 315 MET A C 1
ATOM 2477 O O . MET A 1 315 ? 14.342 14.599 -1.797 1.00 83.56 315 MET A O 1
ATOM 2481 N N . ASP A 1 316 ? 13.344 13.278 -3.321 1.00 83.50 316 ASP A N 1
ATOM 2482 C CA . ASP A 1 316 ? 14.186 13.673 -4.444 1.00 83.50 316 ASP A CA 1
ATOM 2483 C C . ASP A 1 316 ? 13.405 14.695 -5.296 1.00 83.50 316 ASP A C 1
ATOM 2485 O O . ASP A 1 316 ? 12.210 14.484 -5.544 1.00 83.50 316 ASP A O 1
ATOM 2489 N N . PRO A 1 317 ? 14.023 15.806 -5.748 1.00 81.50 317 PRO A N 1
ATOM 2490 C CA . PRO A 1 317 ? 13.355 16.804 -6.584 1.00 81.50 317 PRO A CA 1
ATOM 2491 C C . PRO A 1 317 ? 12.617 16.226 -7.797 1.00 81.50 317 PRO A C 1
ATOM 2493 O O . PRO A 1 317 ? 11.609 16.795 -8.220 1.00 81.50 317 PRO A O 1
ATOM 2496 N N . GLN A 1 318 ? 13.065 15.085 -8.336 1.00 81.81 318 GLN A N 1
ATOM 2497 C CA . GLN A 1 318 ? 12.409 14.435 -9.470 1.00 81.81 318 GLN A CA 1
ATOM 2498 C C . GLN A 1 318 ? 10.966 13.990 -9.178 1.00 81.81 318 GLN A C 1
ATOM 2500 O O . GLN A 1 318 ? 10.160 13.894 -10.102 1.00 81.81 318 GLN A O 1
ATOM 2505 N N . TYR A 1 319 ? 10.601 13.742 -7.913 1.00 84.31 319 TYR A N 1
ATOM 2506 C CA . TYR A 1 319 ? 9.248 13.294 -7.567 1.00 84.31 319 TYR A CA 1
ATOM 2507 C C . TYR A 1 319 ? 8.205 14.400 -7.716 1.00 84.31 319 TYR A C 1
ATOM 2509 O O . TYR A 1 319 ? 7.032 14.091 -7.888 1.00 84.31 319 TYR A O 1
ATOM 2517 N N . VAL A 1 320 ? 8.605 15.678 -7.701 1.00 81.81 320 VAL A N 1
ATOM 2518 C CA . VAL A 1 320 ? 7.677 16.809 -7.896 1.00 81.81 320 VAL A CA 1
ATOM 2519 C C . VAL A 1 320 ? 7.012 16.747 -9.275 1.00 81.81 320 VAL A C 1
ATOM 2521 O O . VAL A 1 320 ? 5.854 17.139 -9.424 1.00 81.81 320 VAL A O 1
ATOM 2524 N N . ALA A 1 321 ? 7.719 16.211 -10.277 1.00 84.44 321 ALA A N 1
ATOM 2525 C CA . ALA A 1 321 ? 7.169 15.997 -11.612 1.00 84.44 321 ALA A CA 1
ATOM 2526 C C . ALA A 1 321 ? 6.056 14.931 -11.628 1.00 84.44 321 ALA A C 1
ATOM 2528 O O . ALA A 1 321 ? 5.159 14.992 -12.465 1.00 84.44 321 ALA A O 1
ATOM 2529 N N . ASP A 1 322 ? 6.075 13.992 -10.681 1.00 87.06 322 ASP A N 1
ATOM 2530 C CA . ASP A 1 322 ? 5.045 12.973 -10.489 1.00 87.06 322 ASP A CA 1
ATOM 2531 C C . ASP A 1 322 ? 3.987 13.492 -9.500 1.00 87.06 322 ASP A C 1
ATOM 2533 O O . ASP A 1 322 ? 3.935 13.114 -8.329 1.00 87.06 322 ASP A O 1
ATOM 2537 N N . THR A 1 323 ? 3.182 14.460 -9.955 1.00 87.69 323 THR A N 1
ATOM 2538 C CA . THR A 1 323 ? 2.309 15.268 -9.083 1.00 87.69 323 THR A CA 1
ATOM 2539 C C . THR A 1 323 ? 1.337 14.427 -8.250 1.00 87.69 323 THR A C 1
ATOM 2541 O O . THR A 1 323 ? 1.102 14.742 -7.081 1.00 87.69 323 THR A O 1
ATOM 2544 N N . GLU A 1 324 ? 0.788 13.350 -8.817 1.00 88.50 324 GLU A N 1
ATOM 2545 C CA . GLU A 1 324 ? -0.149 12.484 -8.096 1.00 88.50 324 GLU A CA 1
ATOM 2546 C C . GLU A 1 324 ? 0.557 11.597 -7.068 1.00 88.50 324 GLU A C 1
ATOM 2548 O O . GLU A 1 324 ? 0.068 11.497 -5.937 1.00 88.50 324 GLU A O 1
ATOM 2553 N N . PHE A 1 325 ? 1.724 11.023 -7.396 1.00 89.38 325 PHE A N 1
ATOM 2554 C CA . PHE A 1 325 ? 2.563 10.359 -6.395 1.00 89.38 325 PHE A CA 1
ATOM 2555 C C . PHE A 1 325 ? 2.903 11.325 -5.258 1.00 89.38 325 PHE A C 1
ATOM 2557 O O . PHE A 1 325 ? 2.690 11.008 -4.087 1.00 89.38 325 PHE A O 1
ATOM 2564 N N . PHE A 1 326 ? 3.388 12.523 -5.602 1.00 90.88 326 PHE A N 1
ATOM 2565 C CA . PHE A 1 326 ? 3.840 13.513 -4.634 1.00 90.88 326 PHE A CA 1
ATOM 2566 C C . PHE A 1 326 ? 2.716 13.888 -3.669 1.00 90.88 326 PHE A C 1
ATOM 2568 O O . PHE A 1 326 ? 2.871 13.768 -2.455 1.00 90.88 326 PHE A O 1
ATOM 2575 N N . LYS A 1 327 ? 1.538 14.230 -4.198 1.00 92.56 327 LYS A N 1
ATOM 2576 C CA . LYS A 1 327 ? 0.332 14.480 -3.403 1.00 92.56 327 LYS A CA 1
ATOM 2577 C C . LYS A 1 327 ? 0.027 13.339 -2.438 1.00 92.56 327 LYS A C 1
ATOM 2579 O O . LYS A 1 327 ? -0.188 13.591 -1.254 1.00 92.56 327 LYS A O 1
ATOM 2584 N N . ARG A 1 328 ? 0.017 12.095 -2.919 1.00 91.00 328 ARG A N 1
ATOM 2585 C CA . ARG A 1 328 ? -0.313 10.922 -2.096 1.00 91.00 328 ARG A CA 1
ATOM 2586 C C . ARG A 1 328 ? 0.714 10.675 -1.013 1.00 91.00 328 ARG A C 1
ATOM 2588 O O . ARG A 1 328 ? 0.324 10.417 0.118 1.00 91.00 328 ARG A O 1
ATOM 2595 N N . TYR A 1 329 ? 1.996 10.799 -1.332 1.00 92.25 329 TYR A N 1
ATOM 2596 C CA . TYR A 1 329 ? 3.058 10.658 -0.349 1.00 92.25 329 TYR A CA 1
ATOM 2597 C C . TYR A 1 329 ? 2.942 11.721 0.753 1.00 92.25 329 TYR A C 1
ATOM 2599 O O . TYR A 1 329 ? 2.991 11.378 1.930 1.00 92.25 329 TYR A O 1
ATOM 2607 N N . ILE A 1 330 ? 2.670 12.987 0.406 1.00 94.50 330 ILE A N 1
ATOM 2608 C CA . ILE A 1 330 ? 2.461 14.044 1.411 1.00 94.50 330 ILE A CA 1
ATOM 2609 C C . ILE A 1 330 ? 1.221 13.773 2.274 1.00 94.50 330 ILE A C 1
ATOM 2611 O O . ILE A 1 330 ? 1.278 13.913 3.496 1.00 94.50 330 ILE A O 1
ATOM 2615 N N . TYR A 1 331 ? 0.113 13.349 1.664 1.00 95.06 331 TYR A N 1
ATOM 2616 C CA . TYR A 1 331 ? -1.114 13.000 2.389 1.00 95.06 331 TYR A CA 1
ATOM 2617 C C . TYR A 1 331 ? -0.908 11.800 3.314 1.00 95.06 331 TYR A C 1
ATOM 2619 O O . TYR A 1 331 ? -1.411 11.799 4.437 1.00 95.06 331 TYR A O 1
ATOM 2627 N N . TYR A 1 332 ? -0.149 10.808 2.861 1.00 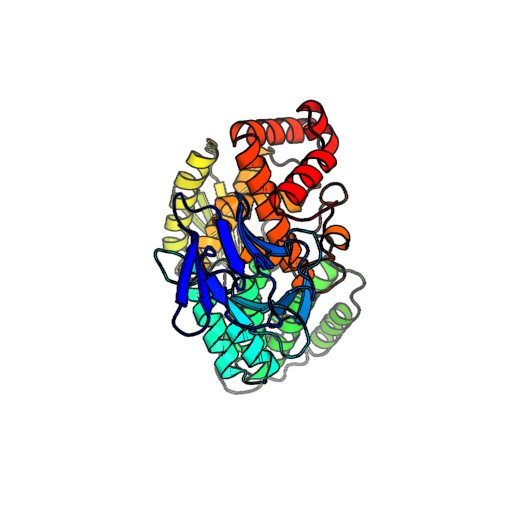93.75 332 TYR A N 1
ATOM 2628 C CA . TYR A 1 332 ? 0.217 9.639 3.639 1.00 93.75 332 TYR A CA 1
ATOM 2629 C C . TYR A 1 332 ? 1.095 10.026 4.836 1.00 93.75 332 TYR A C 1
ATOM 2631 O O . TYR A 1 332 ? 0.758 9.690 5.970 1.00 93.75 332 TYR A O 1
ATOM 2639 N N . SER A 1 333 ? 2.156 10.810 4.623 1.00 93.44 333 SER A N 1
ATOM 2640 C CA . SER A 1 333 ? 3.041 11.292 5.694 1.00 93.44 333 SER A CA 1
ATOM 2641 C C . SER A 1 333 ? 2.301 12.158 6.718 1.00 93.44 333 SER A C 1
ATOM 2643 O O . SER A 1 333 ? 2.515 12.014 7.923 1.00 93.44 333 SER A O 1
ATOM 2645 N N . TYR A 1 334 ? 1.373 13.013 6.274 1.00 94.75 334 TYR A N 1
ATOM 2646 C CA . TYR A 1 334 ? 0.531 13.787 7.187 1.00 94.75 334 TYR A CA 1
ATOM 2647 C C . TYR A 1 334 ? -0.459 12.902 7.961 1.00 94.75 334 TYR A C 1
ATOM 2649 O O . TYR A 1 334 ? -0.643 13.105 9.160 1.00 94.75 334 TYR A O 1
ATOM 2657 N N . ALA A 1 335 ? -1.037 11.875 7.333 1.00 94.38 335 ALA A N 1
ATOM 2658 C CA . ALA A 1 335 ? -1.920 10.928 8.012 1.00 94.38 335 ALA A CA 1
ATOM 2659 C C . ALA A 1 335 ? -1.181 10.112 9.089 1.00 94.38 335 ALA A C 1
ATOM 2661 O O . ALA A 1 335 ? -1.725 9.873 10.169 1.00 94.38 335 ALA A O 1
ATOM 2662 N N . GLN A 1 336 ? 0.076 9.741 8.828 1.00 91.88 336 GLN A N 1
ATOM 2663 C CA . GLN A 1 336 ? 0.963 9.106 9.807 1.00 91.88 336 GLN A CA 1
ATOM 2664 C C . GLN A 1 336 ? 1.227 10.018 11.018 1.00 91.88 336 GLN A C 1
ATOM 2666 O O . GLN A 1 336 ? 1.215 9.559 12.163 1.00 91.88 336 GLN A O 1
ATOM 2671 N N . TYR A 1 337 ? 1.413 11.319 10.783 1.00 92.25 337 TYR A N 1
ATOM 2672 C CA . TYR A 1 337 ? 1.524 12.317 11.847 1.00 92.25 337 TYR A CA 1
ATOM 2673 C C . TYR A 1 337 ? 0.210 12.509 12.614 1.00 92.25 337 TYR A C 1
ATOM 2675 O O . TYR A 1 337 ? 0.213 12.515 13.843 1.00 92.25 337 TYR A O 1
ATOM 2683 N N . LEU A 1 338 ? -0.925 12.620 11.917 1.00 91.31 338 LEU A N 1
ATOM 2684 C CA . LEU A 1 338 ? -2.242 12.722 12.547 1.00 91.31 338 LEU A CA 1
ATOM 2685 C C . LEU A 1 338 ? -2.514 11.531 13.460 1.00 91.31 338 LEU A C 1
ATOM 2687 O O . LEU A 1 338 ? -2.980 11.727 14.578 1.00 91.31 338 LEU A O 1
ATOM 2691 N N . PHE A 1 339 ? -2.174 10.318 13.020 1.00 90.38 339 PHE A N 1
ATOM 2692 C CA . PHE A 1 339 ? -2.254 9.130 13.861 1.00 90.38 339 PHE A CA 1
ATOM 2693 C C . PHE A 1 339 ? -1.488 9.332 15.173 1.00 90.38 339 PHE A C 1
ATOM 2695 O O . PHE A 1 339 ? -2.059 9.149 16.246 1.00 90.38 339 PHE A O 1
ATOM 2702 N N . ALA A 1 340 ? -0.233 9.787 15.091 1.00 88.50 340 ALA A N 1
ATOM 2703 C CA . ALA A 1 340 ? 0.590 10.061 16.264 1.00 88.50 340 ALA A CA 1
ATOM 2704 C C . ALA A 1 340 ? -0.017 11.154 17.161 1.00 88.50 340 ALA A C 1
ATOM 2706 O O . ALA A 1 340 ? -0.042 11.001 18.376 1.00 88.50 340 ALA A O 1
ATOM 2707 N N . VAL A 1 341 ? -0.587 12.225 16.602 1.00 88.75 341 VAL A N 1
ATOM 2708 C CA . VAL A 1 341 ? -1.284 13.252 17.398 1.00 88.75 341 VAL A CA 1
ATOM 2709 C C . VAL A 1 341 ? -2.486 12.664 18.136 1.00 88.75 341 VAL A C 1
ATOM 2711 O O . VAL A 1 341 ? -2.668 12.928 19.327 1.00 88.75 341 VAL A O 1
ATOM 2714 N N . ILE A 1 342 ? -3.301 11.859 17.451 1.00 86.62 342 ILE A N 1
ATOM 2715 C CA . ILE A 1 342 ? -4.526 11.286 18.014 1.00 86.62 342 ILE A CA 1
ATOM 2716 C C . ILE A 1 342 ? -4.195 10.276 19.125 1.00 86.62 342 ILE A C 1
ATOM 2718 O O . ILE A 1 342 ? -4.861 10.263 20.162 1.00 86.62 342 ILE A O 1
ATOM 2722 N N . THR A 1 343 ? -3.126 9.491 18.971 1.00 84.44 343 THR A N 1
ATOM 2723 C CA . THR A 1 343 ? -2.611 8.603 20.027 1.00 84.44 343 THR A CA 1
ATOM 2724 C C . THR A 1 343 ? -1.753 9.341 21.060 1.00 84.44 343 THR A C 1
ATOM 2726 O O . THR A 1 343 ? -1.339 8.766 22.061 1.00 84.44 343 THR A O 1
ATOM 2729 N N . GLY A 1 344 ? -1.505 10.640 20.876 1.00 84.19 344 GLY A N 1
ATOM 2730 C CA . GLY A 1 344 ? -0.683 11.454 21.766 1.00 84.19 344 GLY A CA 1
ATOM 2731 C C . GLY A 1 344 ? 0.775 11.016 21.839 1.00 84.19 344 GLY A C 1
ATOM 2732 O O . GLY A 1 344 ? 1.355 11.080 22.919 1.00 84.19 344 GLY A O 1
ATOM 2733 N N . PHE A 1 345 ? 1.327 10.577 20.710 1.00 82.19 345 PHE A N 1
ATOM 2734 C CA . PHE A 1 345 ? 2.698 10.107 20.526 1.00 82.19 345 PHE A CA 1
ATOM 2735 C C . PHE A 1 345 ? 3.051 8.894 21.395 1.00 82.19 345 PHE A C 1
ATOM 2737 O O . PHE A 1 345 ? 4.219 8.666 21.695 1.00 82.19 345 PHE A O 1
ATOM 2744 N N . SER A 1 346 ? 2.048 8.107 21.802 1.00 76.19 346 SER A N 1
ATOM 2745 C CA . SER A 1 346 ? 2.285 6.827 22.463 1.00 76.19 346 SER A CA 1
ATOM 2746 C C . SER A 1 346 ? 2.917 5.837 21.487 1.00 76.19 346 SER A C 1
ATOM 2748 O O . SER A 1 346 ? 2.505 5.766 20.324 1.00 76.19 346 SER A O 1
ATOM 2750 N N . ASP A 1 347 ? 3.851 5.032 21.980 1.00 71.19 347 ASP A N 1
ATOM 2751 C CA . ASP A 1 347 ? 4.437 3.925 21.231 1.00 71.19 347 ASP A CA 1
ATOM 2752 C C . ASP A 1 347 ? 3.408 2.787 21.126 1.00 71.19 347 ASP A C 1
ATOM 2754 O O . ASP A 1 347 ? 3.278 1.947 22.013 1.00 71.19 347 ASP A O 1
ATOM 2758 N N . VAL A 1 348 ? 2.547 2.855 20.107 1.00 69.81 348 VAL A N 1
ATOM 2759 C CA . VAL A 1 348 ? 1.524 1.833 19.864 1.00 69.81 348 VAL A CA 1
ATOM 2760 C C . VAL A 1 348 ? 2.161 0.703 19.066 1.00 69.81 348 VAL A C 1
ATOM 2762 O O . VAL A 1 348 ? 2.430 0.865 17.873 1.00 69.81 348 VAL A O 1
ATOM 2765 N N . ASP A 1 349 ? 2.321 -0.458 19.699 1.00 70.38 349 ASP A N 1
ATOM 2766 C CA . ASP A 1 349 ? 2.828 -1.696 19.092 1.00 70.38 349 ASP A CA 1
ATOM 2767 C C . ASP A 1 349 ? 1.817 -2.326 18.114 1.00 70.38 349 ASP A C 1
ATOM 2769 O O . ASP A 1 349 ? 1.331 -3.442 18.294 1.00 70.38 349 ASP A O 1
ATOM 2773 N N . SER A 1 350 ? 1.407 -1.593 17.079 1.00 82.62 350 SER A N 1
ATOM 2774 C CA . SER A 1 350 ? 0.442 -2.067 16.078 1.00 82.62 350 SER A CA 1
ATOM 2775 C C . SER A 1 350 ? 0.672 -1.382 14.738 1.00 82.62 350 SER A C 1
ATOM 2777 O O . SER A 1 350 ? -0.069 -0.478 14.340 1.00 82.62 350 SER A O 1
ATOM 2779 N N . TRP A 1 351 ? 1.704 -1.833 14.019 1.00 86.38 351 TRP A N 1
ATOM 2780 C CA . TRP A 1 351 ? 2.072 -1.276 12.712 1.00 86.38 351 TRP A CA 1
ATOM 2781 C C . TRP A 1 351 ? 0.887 -1.241 11.740 1.00 86.38 351 TRP A C 1
ATOM 2783 O O . TRP A 1 351 ? 0.668 -0.237 11.067 1.00 86.38 351 TRP A O 1
ATOM 2793 N N . TRP A 1 352 ? 0.086 -2.308 11.707 1.00 90.31 352 TRP A N 1
ATOM 2794 C CA . TRP A 1 352 ? -1.030 -2.439 10.770 1.00 90.31 352 TRP A CA 1
ATOM 2795 C C . TRP A 1 352 ? -2.105 -1.372 10.983 1.00 90.31 352 TRP A C 1
ATOM 2797 O O . TRP A 1 352 ? -2.709 -0.909 10.019 1.00 90.31 352 TRP A O 1
ATOM 2807 N N . LEU A 1 353 ? -2.340 -0.959 12.232 1.00 92.31 353 LEU A N 1
ATOM 2808 C CA . LEU A 1 353 ? -3.365 0.028 12.560 1.00 92.31 353 LEU A CA 1
ATOM 2809 C C . LEU A 1 353 ? -2.933 1.406 12.060 1.00 92.31 353 LEU A C 1
ATOM 2811 O O . LEU A 1 353 ? -3.719 2.113 11.433 1.00 92.31 353 LEU A O 1
ATOM 2815 N N . LYS A 1 354 ? -1.658 1.738 12.274 1.00 90.69 354 LYS A N 1
ATOM 2816 C CA . LYS A 1 354 ? -1.014 2.954 11.778 1.00 90.69 354 LYS A CA 1
ATOM 2817 C C . LYS A 1 354 ? -0.972 2.988 10.240 1.00 90.69 354 LYS A C 1
ATOM 2819 O O . LYS A 1 354 ? -1.440 3.947 9.630 1.00 90.69 354 LYS A O 1
ATOM 2824 N N . GLU A 1 355 ? -0.482 1.920 9.610 1.00 91.31 355 GLU A N 1
ATOM 2825 C CA . GLU A 1 355 ? -0.419 1.762 8.149 1.00 91.31 355 GLU A CA 1
ATOM 2826 C C . GLU A 1 355 ? -1.809 1.846 7.503 1.00 91.31 355 GLU A C 1
ATOM 2828 O O . GLU A 1 355 ? -2.032 2.609 6.560 1.00 91.31 355 GLU A O 1
ATOM 2833 N N . GLY A 1 356 ? -2.760 1.064 8.020 1.00 93.50 356 GLY A N 1
ATOM 2834 C CA . GLY A 1 356 ? -4.116 0.990 7.493 1.00 93.50 356 GLY A CA 1
ATOM 2835 C C . GLY A 1 356 ? -4.863 2.312 7.636 1.00 93.50 356 GLY A C 1
ATOM 2836 O O . GLY A 1 356 ? -5.549 2.721 6.700 1.00 93.50 356 GLY A O 1
ATOM 2837 N N . PHE A 1 357 ? -4.671 3.021 8.755 1.00 93.81 357 PHE A N 1
ATOM 2838 C CA . PHE A 1 357 ? -5.224 4.358 8.971 1.00 93.81 357 PHE A CA 1
ATOM 2839 C C . PHE A 1 357 ? -4.689 5.363 7.951 1.00 93.81 357 PHE A C 1
ATOM 2841 O O . PHE A 1 357 ? -5.475 6.045 7.289 1.00 93.81 357 PHE A O 1
ATOM 2848 N N . ALA A 1 358 ? -3.366 5.417 7.769 1.00 93.31 358 ALA A N 1
ATOM 2849 C CA . ALA A 1 358 ? -2.751 6.348 6.833 1.00 93.31 358 ALA A CA 1
ATOM 2850 C C . ALA A 1 358 ? -3.208 6.104 5.388 1.00 93.31 358 ALA A C 1
ATOM 2852 O O . ALA A 1 358 ? -3.557 7.047 4.673 1.00 93.31 358 ALA A O 1
ATOM 2853 N N . ARG A 1 359 ? -3.288 4.836 4.968 1.00 92.31 359 ARG A N 1
ATOM 2854 C CA . ARG A 1 359 ? -3.789 4.461 3.637 1.00 92.31 359 ARG A CA 1
ATOM 2855 C C . ARG A 1 359 ? -5.261 4.799 3.449 1.00 92.31 359 ARG A C 1
ATOM 2857 O O . ARG A 1 359 ? -5.597 5.426 2.454 1.00 92.31 359 ARG A O 1
ATOM 2864 N N . MET A 1 360 ? -6.117 4.461 4.414 1.00 92.56 360 MET A N 1
ATOM 2865 C CA . MET A 1 360 ? -7.555 4.760 4.367 1.00 92.56 360 MET A CA 1
ATOM 2866 C C . MET A 1 360 ? -7.841 6.271 4.266 1.00 92.56 360 MET A C 1
ATOM 2868 O O . MET A 1 360 ? -8.812 6.685 3.629 1.00 92.56 360 MET A O 1
ATOM 2872 N N . LEU A 1 361 ? -7.015 7.113 4.897 1.00 91.94 361 LEU A N 1
ATOM 2873 C CA . LEU A 1 361 ? -7.131 8.571 4.782 1.00 91.94 361 LEU A CA 1
ATOM 2874 C C . LEU A 1 361 ? -6.594 9.133 3.462 1.00 91.94 361 LEU A C 1
ATOM 2876 O O . LEU A 1 361 ? -6.963 10.249 3.092 1.00 91.94 361 LEU A O 1
ATOM 2880 N N . THR A 1 362 ? -5.733 8.386 2.775 1.00 90.31 362 THR A N 1
ATOM 2881 C CA . THR A 1 362 ? -5.070 8.827 1.542 1.00 90.31 362 THR A CA 1
ATOM 2882 C C . THR A 1 362 ? -5.838 8.392 0.298 1.00 90.31 362 THR A C 1
ATOM 2884 O O . THR A 1 362 ? -5.978 9.183 -0.632 1.00 90.31 362 THR A O 1
ATOM 2887 N N . GLU A 1 363 ? -6.356 7.162 0.275 1.00 85.12 363 GLU A N 1
ATOM 2888 C CA . GLU A 1 363 ? -7.098 6.614 -0.859 1.00 85.12 363 GLU A CA 1
ATOM 2889 C C . GLU A 1 363 ? -8.134 5.571 -0.422 1.00 85.12 363 GLU A C 1
ATOM 2891 O O . GLU A 1 363 ? -7.922 4.781 0.505 1.00 85.12 363 GLU A O 1
ATOM 2896 N N . ASP A 1 364 ? -9.254 5.548 -1.141 1.00 82.94 364 ASP A N 1
ATOM 2897 C CA . ASP A 1 364 ? -10.273 4.523 -0.979 1.00 82.94 364 ASP A CA 1
ATOM 2898 C C . ASP A 1 364 ? -9.829 3.199 -1.601 1.00 82.94 364 ASP A C 1
ATOM 2900 O O . ASP A 1 364 ? -9.303 3.139 -2.716 1.00 82.94 364 ASP A O 1
ATOM 2904 N N . LEU A 1 365 ? -10.100 2.117 -0.878 1.00 82.44 365 LEU A N 1
ATOM 2905 C CA . LEU A 1 365 ? -9.810 0.765 -1.326 1.00 82.44 365 LEU A CA 1
ATOM 2906 C C . LEU A 1 365 ? -10.539 0.467 -2.642 1.00 82.44 365 LEU A C 1
ATOM 2908 O O . LEU A 1 365 ? -11.761 0.609 -2.736 1.00 82.44 365 LEU A O 1
ATOM 2912 N N . GLN A 1 366 ? -9.791 0.041 -3.658 1.00 80.44 366 GLN A N 1
ATOM 2913 C CA . GLN A 1 366 ? -10.361 -0.242 -4.965 1.00 80.44 366 GLN A CA 1
ATOM 2914 C C . GLN A 1 366 ? -10.997 -1.641 -5.013 1.00 80.44 366 GLN A C 1
ATOM 2916 O O . GLN A 1 366 ? -10.484 -2.588 -4.411 1.00 80.44 366 GLN A O 1
ATOM 2921 N N . PRO A 1 367 ? -12.067 -1.822 -5.809 1.00 74.25 367 PRO A N 1
ATOM 2922 C CA . PRO A 1 367 ? -12.742 -3.105 -6.007 1.00 74.25 367 PRO A CA 1
ATOM 2923 C C . PRO A 1 367 ? -11.833 -4.310 -6.282 1.00 74.25 367 PRO A C 1
ATOM 2925 O O . PRO A 1 367 ? -12.039 -5.390 -5.733 1.00 74.25 367 PRO A O 1
ATOM 2928 N N . TYR A 1 368 ? -10.840 -4.140 -7.160 1.00 70.25 368 TYR A N 1
ATOM 2929 C CA . TYR A 1 368 ? -9.939 -5.227 -7.543 1.00 70.25 368 TYR A CA 1
ATOM 2930 C C . TYR A 1 368 ? -8.985 -5.597 -6.405 1.00 70.25 368 TYR A C 1
ATOM 2932 O O . TYR A 1 368 ? -8.552 -6.741 -6.321 1.00 70.25 368 TYR A O 1
ATOM 2940 N N . GLN A 1 369 ? -8.668 -4.647 -5.524 1.00 78.75 369 GLN A N 1
ATOM 2941 C CA . GLN A 1 369 ? -7.778 -4.878 -4.397 1.00 78.75 369 GLN A CA 1
ATOM 2942 C C . GLN A 1 369 ? -8.474 -5.733 -3.326 1.00 78.75 369 GLN A C 1
ATOM 2944 O O . GLN A 1 369 ? -7.877 -6.669 -2.805 1.00 78.75 369 GLN A O 1
ATOM 2949 N N . GLU A 1 370 ? -9.770 -5.514 -3.069 1.00 75.94 370 GLU A N 1
ATOM 2950 C CA . GLU A 1 370 ? -10.568 -6.419 -2.219 1.00 75.94 370 GLU A CA 1
ATOM 2951 C C . GLU A 1 370 ? -10.601 -7.849 -2.789 1.00 75.94 370 GLU A C 1
ATOM 2953 O O . GLU A 1 370 ? -10.419 -8.819 -2.054 1.00 75.94 370 GLU A O 1
ATOM 2958 N N . LYS A 1 371 ? -10.728 -7.997 -4.114 1.00 70.38 371 LYS A N 1
ATOM 2959 C CA . LYS A 1 371 ? -10.657 -9.312 -4.776 1.00 70.38 371 LYS A CA 1
ATOM 2960 C C . LYS A 1 371 ? -9.274 -9.956 -4.709 1.00 70.38 371 LYS A C 1
ATOM 2962 O O . LYS A 1 371 ? -9.175 -11.176 -4.604 1.00 70.38 371 LYS A O 1
ATOM 2967 N N . GLN A 1 372 ? -8.203 -9.166 -4.769 1.00 71.56 372 GLN A N 1
ATOM 2968 C CA . GLN A 1 372 ? -6.847 -9.681 -4.560 1.00 71.56 372 GLN A CA 1
ATOM 2969 C C . GLN A 1 372 ? -6.683 -10.263 -3.151 1.00 71.56 372 GLN A C 1
ATOM 2971 O O . GLN A 1 372 ? -6.005 -11.272 -2.994 1.00 71.56 372 GLN A O 1
ATOM 2976 N N . LEU A 1 373 ? -7.330 -9.682 -2.134 1.00 74.69 373 LEU A N 1
ATOM 2977 C CA . LEU A 1 373 ? -7.338 -10.263 -0.787 1.00 74.69 373 LEU A CA 1
ATOM 2978 C C . LEU A 1 373 ? -8.063 -11.620 -0.761 1.00 74.69 373 LEU A C 1
ATOM 2980 O O . LEU A 1 373 ? -7.562 -12.570 -0.164 1.00 74.69 373 LEU A O 1
ATOM 2984 N N . GLN A 1 374 ? -9.181 -11.744 -1.483 1.00 70.50 374 GLN A N 1
ATOM 2985 C CA . GLN A 1 374 ? -9.958 -12.987 -1.602 1.00 70.50 374 GLN A CA 1
ATOM 2986 C C . GLN A 1 374 ? -9.221 -14.120 -2.325 1.00 70.50 374 GLN A C 1
ATOM 2988 O O . GLN A 1 374 ? -9.415 -15.294 -2.004 1.00 70.50 374 GLN A O 1
ATOM 2993 N N . SER A 1 375 ? -8.396 -13.798 -3.326 1.00 58.94 375 SER A N 1
ATOM 2994 C CA . SER A 1 375 ? -7.733 -14.817 -4.150 1.00 58.94 375 SER A CA 1
ATOM 2995 C C . SER A 1 375 ? -6.596 -15.540 -3.418 1.00 58.94 375 SER A C 1
ATOM 2997 O O . SER A 1 375 ? -6.189 -16.638 -3.812 1.00 58.94 375 SER A O 1
ATOM 2999 N N . VAL A 1 376 ? -6.108 -14.987 -2.305 1.00 64.06 376 VAL A N 1
ATOM 3000 C CA . VAL A 1 376 ? -5.026 -15.583 -1.520 1.00 64.06 376 VAL A CA 1
ATOM 3001 C C . VAL A 1 376 ? -5.596 -16.555 -0.487 1.00 64.06 376 VAL A C 1
ATOM 3003 O O . VAL A 1 376 ? -5.815 -16.227 0.675 1.00 64.06 376 VAL A O 1
ATOM 3006 N N . ARG A 1 377 ? -5.747 -17.824 -0.889 1.00 56.94 377 ARG A N 1
ATOM 3007 C CA . ARG A 1 377 ? -6.208 -18.924 -0.008 1.00 56.94 377 ARG A CA 1
ATOM 3008 C C . ARG A 1 377 ? -5.388 -19.102 1.277 1.00 56.94 377 ARG A C 1
ATOM 3010 O O . ARG A 1 377 ? -5.877 -19.678 2.238 1.00 56.94 377 ARG A O 1
ATOM 3017 N N . LYS A 1 378 ? -4.135 -18.638 1.280 1.00 59.94 378 LYS A N 1
ATOM 3018 C CA . LYS A 1 378 ? -3.204 -18.689 2.420 1.00 59.94 378 LYS A CA 1
ATOM 3019 C C . LYS A 1 378 ? -3.181 -17.396 3.240 1.00 59.94 378 LYS A C 1
ATOM 3021 O O . LYS A 1 378 ? -2.297 -17.232 4.071 1.00 59.94 378 LYS A O 1
ATOM 3026 N N . MET A 1 379 ? -4.129 -16.479 3.035 1.00 65.31 379 MET A N 1
ATOM 3027 C CA . MET A 1 379 ? -4.166 -15.190 3.732 1.00 65.31 379 MET A CA 1
ATOM 3028 C C . MET A 1 379 ? -4.107 -15.355 5.255 1.00 65.31 379 MET A C 1
ATOM 3030 O O . MET A 1 379 ? -3.337 -14.661 5.914 1.00 65.31 379 MET A O 1
ATOM 3034 N N . ALA A 1 380 ? -4.840 -16.335 5.791 1.00 61.09 380 ALA A N 1
ATOM 3035 C CA . ALA A 1 380 ? -4.846 -16.657 7.216 1.00 61.09 380 ALA A CA 1
ATOM 3036 C C . ALA A 1 380 ? -3.476 -17.103 7.762 1.00 61.09 380 ALA A C 1
ATOM 3038 O O . ALA A 1 380 ? -3.223 -16.951 8.953 1.00 61.09 380 ALA A O 1
ATOM 3039 N N . GLU A 1 381 ? -2.593 -17.637 6.911 1.00 64.75 381 GLU A N 1
ATOM 3040 C CA . GLU A 1 381 ? -1.229 -18.027 7.290 1.00 64.75 381 GLU A CA 1
ATOM 3041 C C . GLU A 1 381 ? -0.267 -16.825 7.323 1.00 64.75 381 GLU A C 1
ATOM 3043 O O . GLU A 1 381 ? 0.804 -16.922 7.919 1.00 64.75 381 GLU A O 1
ATOM 3048 N N . TRP A 1 382 ? -0.596 -15.719 6.644 1.00 62.47 382 TRP A N 1
ATOM 3049 C CA . TRP A 1 382 ? 0.311 -14.574 6.453 1.00 62.47 382 TRP A CA 1
ATOM 3050 C C . TRP A 1 382 ? -0.075 -13.349 7.273 1.00 62.47 382 TRP A C 1
ATOM 3052 O O . TRP A 1 382 ? 0.799 -12.573 7.654 1.00 62.47 382 TRP A O 1
ATOM 3062 N N . VAL A 1 383 ? -1.368 -13.166 7.539 1.00 73.00 383 VAL A N 1
ATOM 3063 C CA . VAL A 1 383 ? -1.891 -11.980 8.215 1.00 73.00 383 VAL A CA 1
ATOM 3064 C C . VAL A 1 383 ? -2.655 -12.421 9.455 1.00 73.00 383 VAL A C 1
ATOM 3066 O O . VAL A 1 383 ? -3.718 -13.023 9.354 1.00 73.00 383 VAL A O 1
ATOM 3069 N N . SER A 1 384 ? -2.098 -12.110 10.624 1.00 82.31 384 SER A N 1
ATOM 3070 C CA . SER A 1 384 ? -2.816 -12.114 11.896 1.00 82.31 384 SER A CA 1
ATOM 3071 C C . SER A 1 384 ? -2.585 -10.769 12.561 1.00 82.31 384 SER A C 1
ATOM 3073 O O . SER A 1 384 ? -1.461 -10.458 12.952 1.00 82.31 384 SER A O 1
ATOM 3075 N N . PHE A 1 385 ? -3.632 -9.958 12.666 1.00 83.75 385 PHE A N 1
ATOM 3076 C CA . PHE A 1 385 ? -3.526 -8.622 13.247 1.00 83.75 385 PHE A CA 1
ATOM 3077 C C . PHE A 1 385 ? -3.461 -8.666 14.768 1.00 83.75 385 PHE A C 1
ATOM 3079 O O . PHE A 1 385 ? -2.797 -7.826 15.372 1.00 83.75 385 PHE A O 1
ATOM 3086 N N . ALA A 1 386 ? -4.082 -9.679 15.376 1.00 76.75 386 ALA A N 1
ATOM 3087 C CA . ALA A 1 386 ? -3.963 -9.948 16.806 1.00 76.75 386 ALA A CA 1
ATOM 3088 C C . ALA A 1 386 ? -2.534 -10.344 17.227 1.00 76.75 386 ALA A C 1
ATOM 3090 O O . ALA A 1 386 ? -2.115 -10.038 18.342 1.00 76.75 386 ALA A O 1
ATOM 3091 N N . ALA A 1 387 ? -1.782 -11.006 16.338 1.00 74.94 387 ALA A N 1
ATOM 3092 C CA . ALA A 1 387 ? -0.394 -11.413 16.575 1.00 74.94 387 ALA A CA 1
ATOM 3093 C C . ALA A 1 387 ? 0.646 -10.468 15.941 1.00 74.94 387 ALA A C 1
ATOM 3095 O O . ALA A 1 387 ? 1.849 -10.695 16.086 1.00 74.94 387 ALA A O 1
ATOM 3096 N N . ALA A 1 388 ? 0.211 -9.431 15.220 1.00 72.69 388 ALA A N 1
ATOM 3097 C CA . ALA A 1 388 ? 1.103 -8.475 14.580 1.00 72.69 388 ALA A CA 1
ATOM 3098 C C . ALA A 1 388 ? 1.704 -7.519 15.619 1.00 72.69 388 ALA A C 1
ATOM 3100 O O . ALA A 1 388 ? 0.979 -6.880 16.377 1.00 72.69 388 ALA A O 1
ATOM 3101 N N . GLY A 1 389 ? 3.033 -7.412 15.628 1.00 71.81 389 GLY A N 1
ATOM 3102 C CA . GLY A 1 389 ? 3.759 -6.467 16.477 1.00 71.81 389 GLY A CA 1
ATOM 3103 C C . GLY A 1 389 ? 3.954 -5.091 15.828 1.00 71.81 389 GLY A C 1
ATOM 3104 O O . GLY A 1 389 ? 3.204 -4.655 14.950 1.00 71.81 389 GLY A O 1
ATOM 3105 N N . SER A 1 390 ? 5.030 -4.415 16.233 1.00 69.19 390 SER A N 1
ATOM 3106 C CA . SER A 1 390 ? 5.450 -3.099 15.725 1.00 69.19 390 SER A CA 1
ATOM 3107 C C . SER A 1 390 ? 6.043 -3.113 14.310 1.00 69.19 390 SER A C 1
ATOM 3109 O O . SER A 1 390 ? 6.339 -2.056 13.753 1.00 69.19 390 SER A O 1
ATOM 3111 N N . MET A 1 391 ? 6.188 -4.289 13.695 1.00 66.19 391 MET A N 1
ATOM 3112 C CA . MET A 1 391 ? 6.636 -4.450 12.313 1.00 66.19 391 MET A CA 1
ATOM 3113 C C . MET A 1 391 ? 5.648 -5.301 11.513 1.00 66.19 391 MET A C 1
ATOM 3115 O O . MET A 1 391 ? 4.977 -6.166 12.087 1.00 66.19 391 MET A O 1
ATOM 3119 N N . PRO A 1 392 ? 5.568 -5.103 10.184 1.00 67.88 392 PRO A N 1
ATOM 3120 C CA . PRO A 1 392 ? 4.793 -5.991 9.334 1.00 67.88 392 PRO A CA 1
ATOM 3121 C C . PRO A 1 392 ? 5.313 -7.435 9.468 1.00 67.88 392 PRO A C 1
ATOM 3123 O O . PRO A 1 392 ? 6.528 -7.647 9.471 1.00 67.88 392 PRO A O 1
ATOM 3126 N N . PRO A 1 393 ? 4.436 -8.449 9.562 1.00 61.06 393 PRO A N 1
ATOM 3127 C CA . PRO A 1 393 ? 4.847 -9.847 9.501 1.00 61.06 393 PRO A CA 1
ATOM 3128 C C . PRO A 1 393 ? 5.361 -10.156 8.086 1.00 61.06 393 PRO A C 1
ATOM 3130 O O . PRO A 1 393 ? 4.575 -10.385 7.168 1.00 61.06 393 PRO A O 1
ATOM 3133 N N . VAL A 1 394 ? 6.681 -10.124 7.870 1.00 59.28 394 VAL A N 1
ATOM 3134 C CA . VAL A 1 394 ? 7.286 -10.426 6.560 1.00 59.28 394 VAL A CA 1
ATOM 3135 C C . VAL A 1 394 ? 8.287 -11.572 6.686 1.00 59.28 394 VAL A C 1
ATOM 3137 O O . VAL A 1 394 ? 9.295 -11.447 7.372 1.00 59.28 394 VAL A O 1
ATOM 3140 N N . ASN A 1 395 ? 8.061 -12.660 5.941 1.00 51.22 395 ASN A N 1
ATOM 3141 C CA . ASN A 1 395 ? 9.035 -13.747 5.747 1.00 51.22 395 ASN A CA 1
ATOM 3142 C C . ASN A 1 395 ? 9.881 -13.562 4.464 1.00 51.22 395 ASN A C 1
ATOM 3144 O O . ASN A 1 395 ? 10.500 -14.506 3.976 1.00 51.22 395 ASN A O 1
ATOM 3148 N N . GLY A 1 396 ? 9.935 -12.337 3.923 1.00 51.78 396 GLY A N 1
ATOM 3149 C CA . GLY A 1 396 ? 10.935 -11.911 2.934 1.00 51.78 396 GLY A CA 1
ATOM 3150 C C . GLY A 1 396 ? 10.476 -11.695 1.485 1.00 51.78 396 GLY A C 1
ATOM 3151 O O . GLY A 1 396 ? 11.329 -11.363 0.666 1.00 51.78 396 GLY A O 1
ATOM 3152 N N . SER A 1 397 ? 9.190 -11.846 1.131 1.00 64.12 397 SER A N 1
ATOM 3153 C CA . SER A 1 397 ? 8.716 -11.550 -0.240 1.00 64.12 397 SER A CA 1
ATOM 3154 C C . SER A 1 397 ? 7.931 -10.234 -0.341 1.00 64.12 397 SER A C 1
ATOM 3156 O O . SER A 1 397 ? 7.088 -9.940 0.503 1.00 64.12 397 SER A O 1
ATOM 3158 N N . GLN A 1 398 ? 8.152 -9.468 -1.417 1.00 65.19 398 GLN A N 1
ATOM 3159 C CA . GLN A 1 398 ? 7.429 -8.212 -1.697 1.00 65.19 398 GLN A CA 1
ATOM 3160 C C . GLN A 1 398 ? 5.911 -8.387 -1.779 1.00 65.19 398 GLN A C 1
ATOM 3162 O O . GLN A 1 398 ? 5.164 -7.524 -1.335 1.00 65.19 398 GLN A O 1
ATOM 3167 N N . TYR A 1 399 ? 5.462 -9.525 -2.316 1.00 66.56 399 TYR A N 1
ATOM 3168 C CA . TYR A 1 399 ? 4.049 -9.843 -2.454 1.00 66.56 399 TYR A CA 1
ATOM 3169 C C . TYR A 1 399 ? 3.395 -9.933 -1.081 1.00 66.56 399 TYR A C 1
ATOM 3171 O O . TYR A 1 399 ? 2.306 -9.409 -0.909 1.00 66.56 399 TYR A O 1
ATOM 3179 N N . GLN A 1 400 ? 4.077 -10.523 -0.094 1.00 70.44 400 GLN A N 1
ATOM 3180 C CA . GLN A 1 400 ? 3.581 -10.562 1.280 1.00 70.44 400 GLN A CA 1
ATOM 3181 C C . GLN A 1 400 ? 3.515 -9.165 1.894 1.00 70.44 400 GLN A C 1
ATOM 3183 O O . GLN A 1 400 ? 2.508 -8.846 2.506 1.00 70.44 400 GLN A O 1
ATOM 3188 N N . LEU A 1 401 ? 4.530 -8.313 1.713 1.00 73.94 401 LEU A N 1
ATOM 3189 C CA . LEU A 1 401 ? 4.503 -6.960 2.282 1.00 73.94 401 LEU A CA 1
ATOM 3190 C C . LEU A 1 401 ? 3.383 -6.102 1.678 1.00 73.94 401 LEU A C 1
ATOM 3192 O O . LEU A 1 401 ? 2.573 -5.549 2.422 1.00 73.94 401 LEU A O 1
ATOM 3196 N N . ALA A 1 402 ? 3.301 -6.035 0.345 1.00 74.44 402 ALA A N 1
ATOM 3197 C CA . ALA A 1 402 ? 2.259 -5.282 -0.348 1.00 74.44 402 ALA A CA 1
ATOM 3198 C C . ALA A 1 402 ? 0.860 -5.791 0.031 1.00 74.44 402 ALA A C 1
ATOM 3200 O O . ALA A 1 402 ? -0.041 -4.998 0.310 1.00 74.44 402 ALA A O 1
ATOM 3201 N N . PHE A 1 403 ? 0.706 -7.113 0.132 1.00 79.25 403 PHE A N 1
ATOM 3202 C CA . PHE A 1 403 ? -0.527 -7.751 0.569 1.00 79.25 403 PHE A CA 1
ATOM 3203 C C . PHE A 1 403 ? -0.881 -7.425 2.023 1.00 79.25 403 PHE A C 1
ATOM 3205 O O . PHE A 1 403 ? -2.023 -7.079 2.300 1.00 79.25 403 PHE A O 1
ATOM 3212 N N . THR A 1 404 ? 0.072 -7.475 2.957 1.00 83.25 404 THR A N 1
ATOM 3213 C CA . THR A 1 404 ? -0.169 -7.125 4.364 1.00 83.25 404 THR A CA 1
ATOM 3214 C C . THR A 1 404 ? -0.542 -5.648 4.502 1.00 83.25 404 THR A C 1
ATOM 3216 O O . THR A 1 404 ? -1.481 -5.327 5.222 1.00 83.25 404 THR A O 1
ATOM 3219 N N . CYS A 1 405 ? 0.112 -4.735 3.776 1.00 85.81 405 CYS A N 1
ATOM 3220 C CA . CYS A 1 405 ? -0.288 -3.324 3.718 1.00 85.81 405 CYS A CA 1
ATOM 3221 C C . CYS A 1 405 ? -1.729 -3.151 3.212 1.00 85.81 405 CYS A C 1
ATOM 3223 O O . CYS A 1 405 ? -2.499 -2.365 3.770 1.00 85.81 405 CYS A O 1
ATOM 3225 N N . LEU A 1 406 ? -2.097 -3.894 2.167 1.00 85.75 406 LEU A N 1
ATOM 3226 C CA . LEU A 1 406 ? -3.441 -3.865 1.603 1.00 85.75 406 LEU A CA 1
ATOM 3227 C C . LEU A 1 406 ? -4.486 -4.431 2.576 1.00 85.75 406 LEU A C 1
ATOM 3229 O O . LEU A 1 406 ? -5.552 -3.844 2.769 1.00 85.75 406 LEU A O 1
ATOM 3233 N N . ALA A 1 407 ? -4.156 -5.538 3.236 1.00 89.06 407 ALA A N 1
ATOM 3234 C CA . ALA A 1 407 ? -4.961 -6.144 4.282 1.00 89.06 407 ALA A CA 1
ATOM 3235 C C . ALA A 1 407 ? -5.180 -5.160 5.441 1.00 89.06 407 ALA A C 1
ATOM 3237 O O . ALA A 1 407 ? -6.311 -4.999 5.888 1.00 89.06 407 ALA A O 1
ATOM 3238 N N . SER A 1 408 ? -4.134 -4.450 5.877 1.00 92.12 408 SER A N 1
ATOM 3239 C CA . SER A 1 408 ? -4.216 -3.415 6.914 1.00 92.12 408 SER A CA 1
ATOM 3240 C C . SER A 1 408 ? -5.190 -2.298 6.531 1.00 92.12 408 SER A C 1
ATOM 3242 O O . SER A 1 408 ? -6.056 -1.936 7.326 1.00 92.12 408 SER A O 1
ATOM 3244 N N . GLN A 1 409 ? -5.100 -1.771 5.303 1.00 93.38 409 GLN A N 1
ATOM 3245 C CA . GLN A 1 409 ? -6.039 -0.756 4.805 1.00 93.38 409 GLN A CA 1
ATOM 3246 C C . GLN A 1 409 ? -7.476 -1.283 4.789 1.00 93.38 409 GLN A C 1
ATOM 3248 O O . GLN A 1 409 ? -8.386 -0.591 5.249 1.00 93.38 409 GLN A O 1
ATOM 3253 N N . SER A 1 410 ? -7.682 -2.503 4.287 1.00 92.75 410 SER A N 1
ATOM 3254 C CA . SER A 1 410 ? -8.999 -3.145 4.246 1.00 92.75 410 SER A CA 1
ATOM 3255 C C . SER A 1 410 ? -9.582 -3.346 5.641 1.00 92.75 410 SER A C 1
ATOM 3257 O O . SER A 1 410 ? -10.739 -2.996 5.881 1.00 92.75 410 SER A O 1
ATOM 3259 N N . PHE A 1 411 ? -8.772 -3.819 6.586 1.00 93.69 411 PHE A N 1
ATOM 3260 C CA . PHE A 1 411 ? -9.216 -4.084 7.946 1.00 93.69 411 PHE A CA 1
ATOM 3261 C C . PHE A 1 411 ? -9.574 -2.800 8.701 1.00 93.69 411 PHE A C 1
ATOM 3263 O O . PHE A 1 411 ? -10.655 -2.699 9.281 1.00 93.69 411 PHE A O 1
ATOM 3270 N N . VAL A 1 412 ? -8.730 -1.767 8.624 1.00 94.44 412 VAL A N 1
ATOM 3271 C CA . VAL A 1 412 ? -9.027 -0.460 9.234 1.00 94.44 412 VAL A CA 1
ATOM 3272 C C . VAL A 1 412 ? -10.261 0.182 8.589 1.00 94.44 412 VAL A C 1
ATOM 3274 O O . VAL A 1 412 ? -11.130 0.698 9.296 1.00 94.44 412 VAL A O 1
ATOM 3277 N N . SER A 1 413 ? -10.407 0.068 7.264 1.00 93.12 413 SER A N 1
ATOM 3278 C CA . SER A 1 413 ? -11.608 0.528 6.554 1.00 93.12 413 SER A CA 1
ATOM 3279 C C . SER A 1 413 ? -12.862 -0.213 7.023 1.00 93.12 413 SER A C 1
ATOM 3281 O O . SER A 1 413 ? -13.907 0.405 7.222 1.00 93.12 413 SER A O 1
ATOM 3283 N N . PHE A 1 414 ? -12.775 -1.526 7.250 1.00 93.12 414 PHE A N 1
ATOM 3284 C CA . PHE A 1 414 ? -13.864 -2.322 7.814 1.00 93.12 414 PHE A CA 1
ATOM 3285 C C . PHE A 1 414 ? -14.244 -1.873 9.229 1.00 93.12 414 PHE A C 1
ATOM 3287 O O . PHE A 1 414 ? -15.432 -1.695 9.502 1.00 93.12 414 PHE A O 1
ATOM 3294 N N . ILE A 1 415 ? -13.270 -1.618 10.107 1.00 93.94 415 ILE A N 1
ATOM 3295 C CA . ILE A 1 415 ? -13.525 -1.092 11.458 1.00 93.94 415 ILE A CA 1
ATOM 3296 C C . ILE A 1 415 ? -14.273 0.247 11.374 1.00 93.94 415 ILE A C 1
ATOM 3298 O O . ILE A 1 415 ? -15.304 0.428 12.023 1.00 93.94 415 ILE A O 1
ATOM 3302 N N . CYS A 1 416 ? -13.817 1.169 10.519 1.00 91.19 416 CYS A N 1
ATOM 3303 C CA . CYS A 1 416 ? -14.499 2.447 10.306 1.00 91.19 416 CYS A CA 1
ATOM 3304 C C . CYS A 1 416 ? -15.922 2.288 9.762 1.00 91.19 416 CYS A C 1
ATOM 3306 O O . CYS A 1 416 ? -16.820 2.996 10.212 1.00 91.19 416 CYS A O 1
ATOM 3308 N N . ARG A 1 417 ? -16.145 1.380 8.804 1.00 90.94 417 ARG A N 1
ATOM 3309 C CA . ARG A 1 417 ? -17.475 1.132 8.221 1.00 90.94 417 ARG A CA 1
ATOM 3310 C C . ARG A 1 417 ? -18.437 0.480 9.217 1.00 90.94 417 ARG A C 1
ATOM 3312 O O . ARG A 1 417 ? -19.615 0.816 9.217 1.00 90.94 417 ARG A O 1
ATOM 3319 N N . SER A 1 418 ? -17.943 -0.423 10.062 1.00 92.56 418 SER A N 1
ATOM 3320 C CA . SER A 1 418 ? -18.758 -1.189 11.016 1.00 92.56 418 SER A CA 1
ATOM 3321 C C . SER A 1 418 ? -19.094 -0.412 12.290 1.00 92.56 418 SER A C 1
ATOM 3323 O O . SER A 1 418 ? -20.210 -0.515 12.796 1.00 92.56 418 SER A O 1
ATOM 3325 N N . ARG A 1 419 ? -18.148 0.373 12.821 1.00 93.75 419 ARG A N 1
ATOM 3326 C CA . ARG A 1 419 ? -18.292 1.061 14.118 1.00 93.75 419 ARG A CA 1
ATOM 3327 C C . ARG A 1 419 ? -18.355 2.585 14.016 1.00 93.75 419 ARG A C 1
ATOM 3329 O O . ARG A 1 419 ? -18.691 3.249 14.995 1.00 93.75 419 ARG A O 1
ATOM 3336 N N . GLY A 1 420 ? -18.064 3.145 12.845 1.00 89.88 420 GLY A N 1
ATOM 3337 C CA . GLY A 1 420 ? -17.963 4.584 12.634 1.00 89.88 420 GLY A CA 1
ATOM 3338 C C . GLY A 1 420 ? -16.618 5.160 13.081 1.00 89.88 420 GLY A C 1
ATOM 3339 O O . GLY A 1 420 ? -15.869 4.573 13.863 1.00 89.88 420 GLY A O 1
ATOM 3340 N N . PHE A 1 421 ? -16.307 6.357 12.584 1.00 87.00 421 PHE A N 1
ATOM 3341 C CA . PHE A 1 421 ? -15.036 7.022 12.881 1.00 87.00 421 PHE A CA 1
ATOM 3342 C C . PHE A 1 421 ? -14.934 7.477 14.347 1.00 87.00 421 PHE A C 1
ATOM 3344 O O . PHE A 1 421 ? -13.854 7.457 14.925 1.00 87.00 421 PHE A O 1
ATOM 3351 N N . GLU A 1 422 ? -16.061 7.816 14.982 1.00 87.00 422 GLU A N 1
ATOM 3352 C CA . GLU A 1 422 ? -16.109 8.170 16.408 1.00 87.00 422 GLU A CA 1
ATOM 3353 C C . GLU A 1 422 ? -15.580 7.047 17.302 1.00 87.00 422 GLU A C 1
ATOM 3355 O O . GLU A 1 422 ? -14.780 7.288 18.204 1.00 87.00 422 GLU A O 1
ATOM 3360 N N . TRP A 1 423 ? -15.961 5.807 17.001 1.00 92.75 423 TRP A N 1
ATOM 3361 C CA . TRP A 1 423 ? -15.446 4.646 17.713 1.00 92.75 423 TRP A CA 1
ATOM 3362 C C . TRP A 1 423 ? -13.925 4.534 17.542 1.00 92.75 423 TRP A C 1
ATOM 3364 O O . TRP A 1 423 ? -13.205 4.341 18.515 1.00 92.75 423 TRP A O 1
ATOM 3374 N N . MET A 1 424 ? -13.400 4.761 16.334 1.00 90.06 424 MET A N 1
ATOM 3375 C CA . MET A 1 424 ? -11.953 4.752 16.098 1.00 90.06 424 MET A CA 1
ATOM 3376 C C . MET A 1 424 ? -11.216 5.839 16.905 1.00 90.06 424 MET A C 1
ATOM 3378 O O . MET A 1 424 ? -10.144 5.581 17.452 1.00 90.06 424 MET A O 1
ATOM 3382 N N . ARG A 1 425 ? -11.806 7.029 17.073 1.00 84.12 425 ARG A N 1
ATOM 3383 C CA . ARG A 1 425 ? -11.243 8.086 17.939 1.00 84.12 425 ARG A CA 1
ATOM 3384 C C . ARG A 1 425 ? -11.195 7.675 19.410 1.00 84.12 425 ARG A C 1
ATOM 3386 O O . ARG A 1 425 ? -10.203 7.925 20.102 1.00 84.12 425 ARG A O 1
ATOM 3393 N N . GLN A 1 426 ? -12.244 7.014 19.887 1.00 89.06 426 GLN A N 1
ATOM 3394 C CA . GLN A 1 426 ? -12.293 6.478 21.247 1.00 89.06 426 GLN A CA 1
ATOM 3395 C C . GLN A 1 426 ? -11.284 5.340 21.447 1.00 89.06 426 GLN A C 1
ATOM 3397 O O . GLN A 1 426 ? -10.645 5.277 22.501 1.00 89.06 426 GLN A O 1
ATOM 3402 N N . LEU A 1 427 ? -11.063 4.506 20.425 1.00 91.19 427 LEU A N 1
ATOM 3403 C CA . LEU A 1 427 ? -10.013 3.488 20.435 1.00 91.19 427 LEU A CA 1
ATOM 3404 C C . LEU A 1 427 ? -8.643 4.123 20.635 1.00 91.19 427 LEU A C 1
ATOM 3406 O O . LEU A 1 427 ? -7.924 3.721 21.542 1.00 91.19 427 LEU A O 1
ATOM 3410 N N . PHE A 1 428 ? -8.294 5.147 19.859 1.00 88.62 428 PHE A N 1
ATOM 3411 C CA . PHE A 1 428 ? -7.001 5.816 20.006 1.00 88.62 428 PHE A CA 1
ATOM 3412 C C . PHE A 1 428 ? -6.827 6.510 21.360 1.00 88.62 428 PHE A C 1
ATOM 3414 O O . PHE A 1 428 ? -5.746 6.460 21.945 1.00 88.62 428 PHE A O 1
ATOM 3421 N N . THR A 1 429 ? -7.899 7.092 21.904 1.00 84.62 429 THR A N 1
ATOM 3422 C CA . THR A 1 429 ? -7.881 7.676 23.256 1.00 84.62 429 THR A CA 1
ATOM 3423 C C . THR A 1 429 ? -7.616 6.605 24.317 1.00 84.62 429 THR A C 1
ATOM 3425 O O . THR A 1 429 ? -6.817 6.810 25.230 1.00 84.62 429 THR A O 1
ATOM 3428 N N . THR A 1 430 ? -8.245 5.438 24.176 1.00 88.44 430 THR A N 1
ATOM 3429 C CA . THR A 1 430 ? -8.036 4.290 25.068 1.00 88.44 430 THR A CA 1
ATOM 3430 C C . THR A 1 430 ? -6.634 3.691 24.900 1.00 88.44 430 THR A C 1
ATOM 3432 O O . THR A 1 430 ? -5.980 3.355 25.888 1.00 88.44 430 THR A O 1
ATOM 3435 N N . LEU A 1 431 ? -6.127 3.606 23.667 1.00 86.25 431 LEU A N 1
ATOM 3436 C CA . LEU A 1 431 ? -4.765 3.160 23.360 1.00 86.25 431 LEU A CA 1
ATOM 3437 C C . LEU A 1 431 ? -3.724 4.045 24.028 1.00 86.25 431 LEU A C 1
ATOM 3439 O O . LEU A 1 431 ? -2.826 3.530 24.680 1.00 86.25 431 LEU A O 1
ATOM 3443 N N . LYS A 1 432 ? -3.893 5.367 23.955 1.00 83.75 432 LYS A N 1
ATOM 3444 C CA . LYS A 1 432 ? -3.016 6.324 24.635 1.00 83.75 432 LYS A CA 1
ATOM 3445 C C . LYS A 1 432 ? -2.930 6.083 26.146 1.00 83.75 432 LYS A C 1
ATOM 3447 O O . LYS A 1 432 ? -1.893 6.334 26.750 1.00 83.75 432 LYS A O 1
ATOM 3452 N N . ALA A 1 433 ? -4.021 5.635 26.767 1.00 84.19 433 ALA A N 1
ATOM 3453 C CA . ALA A 1 433 ? -4.076 5.382 28.205 1.00 84.19 433 ALA A CA 1
ATOM 3454 C C . ALA A 1 433 ? -3.538 3.998 28.607 1.00 84.19 433 ALA A C 1
ATOM 3456 O O . ALA A 1 433 ? -3.034 3.839 29.715 1.00 84.19 433 ALA A O 1
ATOM 3457 N N . THR A 1 434 ? -3.687 2.997 27.739 1.00 84.06 434 THR A N 1
ATOM 3458 C CA . THR A 1 434 ? -3.377 1.590 28.049 1.00 84.06 434 THR A CA 1
ATOM 3459 C C . THR A 1 434 ? -2.040 1.124 27.487 1.00 84.06 434 THR A C 1
ATOM 3461 O O . THR A 1 434 ? -1.482 0.164 28.007 1.00 84.06 434 THR A O 1
ATOM 3464 N N . SER A 1 435 ? -1.555 1.766 26.422 1.00 81.25 435 SER A N 1
ATOM 3465 C CA . SER A 1 435 ? -0.418 1.344 25.593 1.00 81.25 435 SER A CA 1
ATOM 3466 C C . SER A 1 435 ? -0.518 -0.091 25.055 1.00 81.25 435 SER A C 1
ATOM 3468 O O . SER A 1 435 ? 0.459 -0.628 24.549 1.00 81.25 435 SER A O 1
ATOM 3470 N N . GLU A 1 436 ? -1.697 -0.717 25.122 1.00 85.00 436 GLU A N 1
ATOM 3471 C CA . GLU A 1 436 ? -1.913 -2.099 24.700 1.00 85.00 436 GLU A CA 1
ATOM 3472 C C . GLU A 1 436 ? -3.181 -2.227 23.860 1.00 85.00 436 GLU A C 1
ATOM 3474 O O . GLU A 1 436 ? -4.302 -2.025 24.339 1.00 85.00 436 GLU A O 1
ATOM 3479 N N . LEU A 1 437 ? -3.009 -2.652 22.607 1.00 87.88 437 LEU A N 1
ATOM 3480 C CA . LEU A 1 437 ? -4.097 -2.744 21.640 1.00 87.88 437 LEU A CA 1
ATOM 3481 C C . LEU A 1 437 ? -5.230 -3.666 22.077 1.00 87.88 437 LEU A C 1
ATOM 3483 O O . LEU A 1 437 ? -6.395 -3.268 22.078 1.00 87.88 437 LEU A O 1
ATOM 3487 N N . ASN A 1 438 ? -4.889 -4.881 22.497 1.00 87.75 438 ASN A N 1
ATOM 3488 C CA . ASN A 1 438 ? -5.883 -5.860 22.923 1.00 87.75 438 ASN A CA 1
ATOM 3489 C C . ASN A 1 438 ? -6.648 -5.393 24.165 1.00 87.75 438 ASN A C 1
ATOM 3491 O O . ASN A 1 438 ? -7.846 -5.653 24.290 1.00 87.75 438 ASN A O 1
ATOM 3495 N N . THR A 1 439 ? -5.979 -4.680 25.069 1.00 89.44 439 THR A N 1
ATOM 3496 C CA . THR A 1 439 ? -6.605 -4.103 26.259 1.00 89.44 439 THR A CA 1
ATOM 3497 C C . THR A 1 439 ? -7.557 -2.969 25.874 1.00 89.44 439 THR A C 1
ATOM 3499 O O . THR A 1 439 ? -8.693 -2.950 26.351 1.00 89.44 439 THR A O 1
ATOM 3502 N N . ALA A 1 440 ? -7.154 -2.084 24.956 1.00 91.00 440 ALA A N 1
ATOM 3503 C CA . ALA A 1 440 ? -8.005 -1.005 24.462 1.00 91.00 440 ALA A CA 1
ATOM 3504 C C . ALA A 1 440 ? -9.261 -1.525 23.748 1.00 91.00 440 ALA A C 1
ATOM 3506 O O . ALA A 1 440 ? -10.369 -1.107 24.081 1.00 91.00 440 ALA A O 1
ATOM 3507 N N . PHE A 1 441 ? -9.116 -2.499 22.842 1.00 92.81 441 PHE A N 1
ATOM 3508 C CA . PHE A 1 441 ? -10.254 -3.152 22.186 1.00 92.81 441 PHE A CA 1
ATOM 3509 C C . PHE A 1 441 ? -11.222 -3.751 23.216 1.00 92.81 441 PHE A C 1
ATOM 3511 O O . PHE A 1 441 ? -12.424 -3.473 23.171 1.00 92.81 441 PHE A O 1
ATOM 3518 N N . LYS A 1 442 ? -10.704 -4.510 24.196 1.00 92.62 442 LYS A N 1
ATOM 3519 C CA . LYS A 1 442 ? -11.531 -5.157 25.230 1.00 92.62 442 LYS A CA 1
ATOM 3520 C C . LYS A 1 442 ? -12.332 -4.152 26.053 1.00 92.62 442 LYS A C 1
ATOM 3522 O O . LYS A 1 442 ? -13.501 -4.407 26.338 1.00 92.62 442 LYS A O 1
ATOM 3527 N N . GLN A 1 443 ? -11.742 -3.009 26.409 1.00 94.44 443 GLN A N 1
ATOM 3528 C CA . GLN A 1 443 ? -12.451 -1.935 27.120 1.00 94.44 443 GLN A CA 1
ATOM 3529 C C . GLN A 1 443 ? -13.594 -1.336 26.292 1.00 94.44 443 GLN A C 1
ATOM 3531 O O . GLN A 1 443 ? -14.589 -0.880 26.851 1.00 94.44 443 GLN A O 1
ATOM 3536 N N . MET A 1 444 ? -13.485 -1.398 24.967 1.00 93.94 444 MET A N 1
ATOM 3537 C CA . MET A 1 444 ? -14.521 -0.973 24.029 1.00 93.94 444 MET A CA 1
ATOM 3538 C C . MET A 1 444 ? -15.533 -2.074 23.678 1.00 93.94 444 MET A C 1
ATOM 3540 O O . MET A 1 444 ? -16.377 -1.875 22.802 1.00 93.94 444 MET A O 1
ATOM 3544 N N . GLY A 1 445 ? -15.467 -3.230 24.349 1.00 94.06 445 GLY A N 1
ATOM 3545 C CA . GLY A 1 445 ? -16.401 -4.338 24.152 1.00 94.06 445 GLY A CA 1
ATOM 3546 C C . GLY A 1 445 ? -16.179 -5.130 22.862 1.00 94.06 445 GLY A C 1
ATOM 3547 O O . GLY A 1 445 ? -17.117 -5.751 22.367 1.00 94.06 445 GLY A O 1
ATOM 3548 N N . TRP A 1 446 ? -14.965 -5.110 22.307 1.00 94.50 446 TRP A N 1
ATOM 3549 C CA . TRP A 1 446 ? -14.590 -5.882 21.118 1.00 94.50 446 TRP A CA 1
ATOM 3550 C C . TRP A 1 446 ? -13.198 -6.495 21.313 1.00 94.50 446 TRP A C 1
ATOM 3552 O O . TRP A 1 446 ? -12.456 -6.066 22.185 1.00 94.50 446 TRP A O 1
ATOM 3562 N N . SER A 1 447 ? -12.808 -7.511 20.552 1.00 93.56 447 SER A N 1
ATOM 3563 C CA . SER A 1 447 ? -11.416 -7.989 20.555 1.00 93.56 447 SER A CA 1
ATOM 3564 C C . SER A 1 447 ? -10.841 -7.881 19.152 1.00 93.56 447 SER A C 1
ATOM 3566 O O . SER A 1 447 ? -11.601 -7.851 18.183 1.00 93.56 447 SER A O 1
ATOM 3568 N N . VAL A 1 448 ? -9.514 -7.801 19.031 1.00 91.31 448 VAL A N 1
ATOM 3569 C CA . VAL A 1 448 ? -8.865 -7.746 17.713 1.00 91.31 448 VAL A CA 1
ATOM 3570 C C . VAL A 1 448 ? -9.151 -9.033 16.940 1.00 91.31 448 VAL A C 1
ATOM 3572 O O . VAL A 1 448 ? -9.442 -8.970 15.754 1.00 91.31 448 VAL A O 1
ATOM 3575 N N . GLU A 1 449 ? -9.175 -10.182 17.618 1.00 91.06 449 GLU A N 1
ATOM 3576 C CA . GLU A 1 449 ? -9.513 -11.481 17.028 1.00 91.06 449 GLU A CA 1
ATOM 3577 C C . GLU A 1 449 ? -10.957 -11.524 16.516 1.00 91.06 449 GLU A C 1
ATOM 3579 O O . GLU A 1 449 ? -11.199 -12.008 15.414 1.00 91.06 449 GLU A O 1
ATOM 3584 N N . MET A 1 450 ? -11.916 -10.997 17.287 1.00 92.31 450 MET A N 1
ATOM 3585 C CA . MET A 1 450 ? -13.314 -10.909 16.849 1.00 92.31 450 MET A CA 1
ATOM 3586 C C . MET A 1 450 ? -13.454 -9.972 15.651 1.00 92.31 450 MET A C 1
ATOM 3588 O O . MET A 1 450 ? -14.100 -10.326 14.670 1.00 92.31 450 MET A O 1
ATOM 3592 N N . ALA A 1 451 ? -12.814 -8.802 15.704 1.00 93.12 451 ALA A N 1
ATOM 3593 C CA . ALA A 1 451 ? -12.823 -7.850 14.603 1.00 93.12 451 ALA A CA 1
ATOM 3594 C C . ALA A 1 451 ? -12.211 -8.450 13.332 1.00 93.12 451 ALA A C 1
ATOM 3596 O O . ALA A 1 451 ? -12.765 -8.291 12.246 1.00 93.12 451 ALA A O 1
ATOM 3597 N N . GLU A 1 452 ? -11.088 -9.155 13.466 1.00 91.44 452 GLU A N 1
ATOM 3598 C CA . GLU A 1 452 ? -10.410 -9.825 12.362 1.00 91.44 452 GLU A CA 1
ATOM 3599 C C . GLU A 1 452 ? -11.279 -10.939 11.762 1.00 91.44 452 GLU A C 1
ATOM 3601 O O . GLU A 1 452 ? -11.372 -11.042 10.540 1.00 91.44 452 GLU A O 1
ATOM 3606 N N . LEU A 1 453 ? -11.961 -11.731 12.595 1.00 89.25 453 LEU A N 1
ATOM 3607 C CA . LEU A 1 453 ? -12.896 -12.765 12.148 1.00 89.25 453 LEU A CA 1
ATOM 3608 C C . LEU A 1 453 ? -14.078 -12.167 11.372 1.00 89.25 453 LEU A C 1
ATOM 3610 O O . LEU A 1 453 ? -14.382 -12.608 10.263 1.00 89.25 453 LEU A O 1
ATOM 3614 N N . GLU A 1 454 ? -14.715 -11.133 11.928 1.00 92.25 454 GLU A N 1
ATOM 3615 C CA . GLU A 1 454 ? -15.824 -10.426 11.279 1.00 92.25 454 GLU A CA 1
ATOM 3616 C C . GLU A 1 454 ? -15.386 -9.797 9.949 1.00 92.25 454 GLU A C 1
ATOM 3618 O O . GLU A 1 454 ? -16.103 -9.884 8.952 1.00 92.25 454 GLU A O 1
ATOM 3623 N N . TRP A 1 455 ? -14.189 -9.206 9.908 1.00 91.31 455 TRP A N 1
ATOM 3624 C CA . TRP A 1 455 ? -13.620 -8.642 8.690 1.00 91.31 455 TRP A CA 1
ATOM 3625 C C . TRP A 1 455 ? -13.365 -9.706 7.624 1.00 91.31 455 TRP A C 1
ATOM 3627 O O . TRP A 1 455 ? -13.785 -9.515 6.484 1.00 91.31 455 TRP A O 1
ATOM 3637 N N . ARG A 1 456 ? -12.723 -10.829 7.979 1.00 86.38 456 ARG A N 1
ATOM 3638 C CA . ARG A 1 456 ? -12.474 -11.954 7.059 1.00 86.38 456 ARG A CA 1
ATOM 3639 C C . ARG A 1 456 ? -13.777 -12.465 6.459 1.00 86.38 456 ARG A C 1
ATOM 3641 O O . ARG A 1 456 ? -13.860 -12.634 5.244 1.00 86.38 456 ARG A O 1
ATOM 3648 N N . HIS A 1 457 ? -14.808 -12.615 7.291 1.00 84.94 457 HIS A N 1
ATOM 3649 C CA . HIS A 1 457 ? -16.134 -12.988 6.821 1.00 84.94 457 HIS A CA 1
ATOM 3650 C C . HIS A 1 457 ? -16.713 -11.941 5.858 1.00 84.94 457 HIS A C 1
ATOM 3652 O O . HIS A 1 457 ? -17.194 -12.301 4.785 1.00 84.94 457 HIS A O 1
ATOM 3658 N N . ALA A 1 458 ? -16.601 -10.652 6.192 1.00 83.69 458 ALA A N 1
ATOM 3659 C CA . ALA A 1 458 ? -17.093 -9.554 5.360 1.00 83.69 458 ALA A CA 1
ATOM 3660 C C . ALA A 1 458 ? -16.394 -9.455 3.995 1.00 83.69 458 ALA A C 1
ATOM 3662 O O . ALA A 1 458 ? -17.008 -9.005 3.031 1.00 83.69 458 ALA A O 1
ATOM 3663 N N . ILE A 1 459 ? -15.132 -9.882 3.895 1.00 76.94 459 ILE A N 1
ATOM 3664 C CA . ILE A 1 459 ? -14.412 -9.958 2.618 1.00 76.94 459 ILE A CA 1
ATOM 3665 C C . ILE A 1 459 ? -14.510 -11.338 1.956 1.00 76.94 459 ILE A C 1
ATOM 3667 O O . ILE A 1 459 ? -13.825 -11.558 0.967 1.00 76.94 459 ILE A O 1
ATOM 3671 N N . GLY A 1 460 ? -15.362 -12.252 2.432 1.00 72.94 460 GLY A N 1
ATOM 3672 C CA . GLY A 1 460 ? -15.637 -13.535 1.769 1.00 72.94 460 GLY A CA 1
ATOM 3673 C C . GLY A 1 460 ? -14.574 -14.618 1.983 1.00 72.94 460 GLY A C 1
ATOM 3674 O O . GLY A 1 460 ? -14.469 -15.545 1.178 1.00 72.94 460 GLY A O 1
ATOM 3675 N N . ILE A 1 461 ? -13.777 -14.518 3.049 1.00 66.50 461 ILE A N 1
ATOM 3676 C CA . ILE A 1 461 ? -12.762 -15.511 3.415 1.00 66.50 461 ILE A CA 1
ATOM 3677 C C . ILE A 1 461 ? -13.329 -16.396 4.538 1.00 66.50 461 ILE A C 1
ATOM 3679 O O . ILE A 1 461 ? -13.635 -15.873 5.612 1.00 66.50 461 ILE A O 1
ATOM 3683 N N . PRO A 1 462 ? -13.519 -17.710 4.308 1.00 54.56 462 PRO A N 1
ATOM 3684 C CA . PRO A 1 462 ? -14.015 -18.623 5.337 1.00 54.56 462 PRO A CA 1
ATOM 3685 C C . PRO A 1 462 ? -12.999 -18.818 6.476 1.00 54.56 462 PRO A C 1
ATOM 3687 O O . PRO A 1 462 ? -11.803 -18.598 6.277 1.00 54.56 462 PRO A O 1
ATOM 3690 N N . GLU A 1 463 ? -13.511 -19.211 7.650 1.00 55.09 463 GLU A N 1
ATOM 3691 C CA . GLU A 1 463 ? -12.750 -19.421 8.900 1.00 55.09 463 GLU A CA 1
ATOM 3692 C C . GLU A 1 463 ? -11.565 -20.388 8.776 1.00 55.09 463 GLU A C 1
ATOM 3694 O O . GLU A 1 463 ? -11.712 -21.445 8.111 1.00 55.09 463 GLU A O 1
#

Foldseek 3Di:
DKWKWKDADPQIDIQDDPRFKFWEFCAPPGSHHDVDPQTHNGAWMWGQDPQAIWIAGPQIPAFKWWQDPVGIDTHDRDTHGDDQWTWIFTGDPPGGIMIMHMQDPVHGHPDPQLVQLVVCVVVLVLVSSLVSLVVCCVVPVPLLVSLVSNLVSCVSVVVLVSNLVSLLLSCLQFVALVSLQVNLVSCVVVPVNVSSLLSLVVSCVVPVPPPSSVVSNVVSVVPPPDDDDDDDDDDDPPPDDFDWDWDCQVQEIEIEGPVCCVQPVPLLSVLLVVLQVQVCVVLVHHDPHRQYEYEDARSDPPDDPDDLRYQYDHDDSVCVVVVLSVSLSSSLSVQLNSLCVLLVNQPQFQCLLSLLRSDLRRDDQDPVLLVVCVVPLCNVVLDDRLPRTNDRRDPRDPVSRSNSSSVSNLLNVLCCVPPNSVLVSQLSVLCSVPVYNQVSQVVVVHGSVRSSQVSCVSSPHDD

Radius of gyration: 25.79 Å; Cα contacts (8 Å, |Δi|>4): 748; chains: 1; bounding box: 79×64×57 Å

Mean predicted aligned error: 12.78 Å